Protein AF-0000000079006707 (afdb_homodimer)

pLDDT: mean 73.84, std 20.39, range [26.52, 97.06]

Structure (mmCIF, N/CA/C/O backbone):
data_AF-0000000079006707-model_v1
#
loop_
_entity.id
_entity.type
_entity.pdbx_description
1 polymer 'GNAT family N-acetyltransferase'
#
loop_
_atom_site.group_PDB
_atom_site.id
_atom_site.type_symbol
_atom_site.label_atom_id
_atom_site.label_alt_id
_atom_site.label_comp_id
_atom_site.label_asym_id
_atom_site.label_entity_id
_atom_site.label_seq_id
_atom_site.pdbx_PDB_ins_code
_atom_site.Cartn_x
_atom_site.Cartn_y
_atom_site.Cartn_z
_atom_site.occupancy
_atom_site.B_iso_or_equiv
_atom_site.auth_seq_id
_atom_site.auth_comp_id
_atom_site.auth_asym_id
_atom_site.auth_atom_id
_atom_site.pdbx_PDB_model_num
ATOM 1 N N . MET A 1 1 ? 5.816 -26.844 12.844 1 34.41 1 MET A N 1
ATOM 2 C CA . MET A 1 1 ? 6.633 -26.016 11.961 1 34.41 1 MET A CA 1
ATOM 3 C C . MET A 1 1 ? 6.543 -26.5 10.523 1 34.41 1 MET A C 1
ATOM 5 O O . MET A 1 1 ? 6.578 -27.703 10.266 1 34.41 1 MET A O 1
ATOM 9 N N . ALA A 1 2 ? 5.844 -25.734 9.711 1 47.19 2 ALA A N 1
ATOM 10 C CA . ALA A 1 2 ? 5.715 -26.266 8.352 1 47.19 2 ALA A CA 1
ATOM 11 C C . ALA A 1 2 ? 7.062 -26.734 7.812 1 47.19 2 ALA A C 1
ATOM 13 O O . ALA A 1 2 ? 8.102 -26.172 8.156 1 47.19 2 ALA A O 1
ATOM 14 N N . GLU A 1 3 ? 7.234 -27.875 7.512 1 50.94 3 GLU A N 1
ATOM 15 C CA . GLU A 1 3 ? 8.453 -28.438 6.949 1 50.94 3 GLU A CA 1
ATOM 16 C C . GLU A 1 3 ? 9.07 -27.5 5.91 1 50.94 3 GLU A C 1
ATOM 18 O O . GLU A 1 3 ? 8.352 -26.906 5.109 1 50.94 3 GLU A O 1
ATOM 23 N N . PRO A 1 4 ? 10.375 -27.062 6.125 1 58.47 4 PRO A N 1
ATOM 24 C CA . PRO A 1 4 ? 11.047 -26.25 5.113 1 58.47 4 PRO A CA 1
ATOM 25 C C . PRO A 1 4 ? 10.789 -26.734 3.689 1 58.47 4 PRO A C 1
ATOM 27 O O . PRO A 1 4 ? 10.758 -27.938 3.445 1 58.47 4 PRO A O 1
ATOM 30 N N . LEU A 1 5 ? 10.094 -26.016 2.904 1 65.75 5 LEU A N 1
ATOM 31 C CA . LEU A 1 5 ? 9.82 -26.375 1.516 1 65.75 5 LEU A CA 1
ATOM 32 C C . LEU A 1 5 ? 11.109 -26.734 0.785 1 65.75 5 LEU A C 1
ATOM 34 O O . LEU A 1 5 ? 12.102 -26 0.873 1 65.75 5 LEU A O 1
ATOM 38 N N . SER A 1 6 ? 11.359 -27.938 0.48 1 80.19 6 SER A N 1
ATOM 39 C CA . SER A 1 6 ? 12.453 -28.328 -0.402 1 80.19 6 SER A CA 1
ATOM 40 C C . SER A 1 6 ? 12.062 -28.188 -1.868 1 80.19 6 SER A C 1
ATOM 42 O O . SER A 1 6 ? 10.938 -28.531 -2.252 1 80.19 6 SER A O 1
ATOM 44 N N . PHE A 1 7 ? 12.852 -27.484 -2.588 1 83.38 7 PHE A N 1
ATOM 45 C CA . PHE A 1 7 ? 12.617 -27.281 -4.012 1 83.38 7 PHE A CA 1
ATOM 46 C C . PHE A 1 7 ? 13.648 -28.031 -4.844 1 83.38 7 PHE A C 1
ATOM 48 O O . PHE A 1 7 ? 14.781 -28.234 -4.406 1 83.38 7 PHE A O 1
ATOM 55 N N . PRO A 1 8 ? 13.148 -28.609 -6.027 1 89.94 8 PRO A N 1
ATOM 56 C CA . PRO A 1 8 ? 11.922 -28.312 -6.781 1 89.94 8 PRO A CA 1
ATOM 57 C C . PRO A 1 8 ? 10.742 -29.172 -6.344 1 89.94 8 PRO A C 1
ATOM 59 O O . PRO A 1 8 ? 10.938 -30.297 -5.848 1 89.94 8 PRO A O 1
ATOM 62 N N . LEU A 1 9 ? 9.539 -28.672 -6.535 1 91.62 9 LEU A N 1
ATOM 63 C CA . LEU A 1 9 ? 8.281 -29.391 -6.352 1 91.62 9 LEU A CA 1
ATOM 64 C C . LEU A 1 9 ? 7.738 -29.891 -7.688 1 91.62 9 LEU A C 1
ATOM 66 O O . LEU A 1 9 ? 7.68 -29.125 -8.656 1 91.62 9 LEU A O 1
ATOM 70 N N . GLU A 1 10 ? 7.41 -31.188 -7.73 1 94.12 10 GLU A N 1
ATOM 71 C CA . GLU A 1 10 ? 6.812 -31.766 -8.938 1 94.12 10 GLU A CA 1
ATOM 72 C C . GLU A 1 10 ? 5.289 -31.781 -8.836 1 94.12 10 GLU A C 1
ATOM 74 O O . GLU A 1 10 ? 4.738 -32.156 -7.797 1 94.12 10 GLU A O 1
ATOM 79 N N . MET A 1 11 ? 4.707 -31.312 -9.93 1 94 11 MET A N 1
ATOM 80 C CA . MET A 1 11 ? 3.246 -31.266 -9.945 1 94 11 MET A CA 1
ATOM 81 C C . MET A 1 11 ? 2.707 -31.578 -11.336 1 94 11 MET A C 1
ATOM 83 O O . MET A 1 11 ? 3.469 -31.656 -12.297 1 94 11 MET A O 1
ATOM 87 N N . THR A 1 12 ? 1.404 -31.875 -11.383 1 94.88 12 THR A N 1
ATOM 88 C CA . THR A 1 12 ? 0.698 -32.125 -12.641 1 94.88 12 THR A CA 1
ATOM 89 C C . THR A 1 12 ? -0.474 -31.172 -12.797 1 94.88 12 THR A C 1
ATOM 91 O O . THR A 1 12 ? -1.298 -31.031 -11.891 1 94.88 12 THR A O 1
ATOM 94 N N . LEU A 1 13 ? -0.554 -30.484 -13.906 1 93.38 13 LEU A N 1
ATOM 95 C CA . LEU A 1 13 ? -1.678 -29.609 -14.219 1 93.38 13 LEU A CA 1
ATOM 96 C C . LEU A 1 13 ? -2.939 -30.422 -14.492 1 93.38 13 LEU A C 1
ATOM 98 O O . LEU A 1 13 ? -2.867 -31.641 -14.719 1 93.38 13 LEU A O 1
ATOM 102 N N . PRO A 1 14 ? -4.098 -29.703 -14.438 1 88 14 PRO A N 1
ATOM 103 C CA . PRO A 1 14 ? -5.352 -30.422 -14.688 1 88 14 PRO A CA 1
ATOM 104 C C . PRO A 1 14 ? -5.383 -31.094 -16.062 1 88 14 PRO A C 1
ATOM 106 O O . PRO A 1 14 ? -6.027 -32.156 -16.219 1 88 14 PRO A O 1
ATOM 109 N N . ASP A 1 15 ? -4.672 -30.609 -17.016 1 91.62 15 ASP A N 1
ATOM 110 C CA . ASP A 1 15 ? -4.695 -31.156 -18.375 1 91.62 15 ASP A CA 1
ATOM 111 C C . ASP A 1 15 ? -3.645 -32.25 -18.531 1 91.62 15 ASP A C 1
ATOM 113 O O . ASP A 1 15 ? -3.422 -32.75 -19.641 1 91.62 15 ASP A O 1
ATOM 117 N N . GLY A 1 16 ? -2.928 -32.594 -17.484 1 94 16 GLY A N 1
ATOM 118 C CA . GLY A 1 16 ? -1.962 -33.688 -17.516 1 94 16 GLY A CA 1
ATOM 119 C C . GLY A 1 16 ? -0.534 -33.188 -17.703 1 94 16 GLY A C 1
ATOM 120 O O . GLY A 1 16 ? 0.407 -34 -17.594 1 94 16 GLY A O 1
ATOM 121 N N . THR A 1 17 ? -0.311 -31.953 -17.938 1 95 17 THR A N 1
ATOM 122 C CA . THR A 1 17 ? 1.026 -31.406 -18.141 1 95 17 THR A CA 1
ATOM 123 C C . THR A 1 17 ? 1.857 -31.516 -16.875 1 95 17 THR A C 1
ATOM 125 O O . THR A 1 17 ? 1.396 -31.141 -15.789 1 95 17 THR A O 1
ATOM 128 N N . GLN A 1 18 ? 3.039 -32.094 -17.047 1 97.06 18 GLN A N 1
ATOM 129 C CA . GLN A 1 18 ? 3.959 -32.188 -15.914 1 97.06 18 GLN A CA 1
ATOM 130 C C . GLN A 1 18 ? 4.762 -30.891 -15.75 1 97.06 18 GLN A C 1
ATOM 132 O O . GLN A 1 18 ? 5.328 -30.375 -16.719 1 97.06 18 GLN A O 1
ATOM 137 N N . VAL A 1 19 ? 4.75 -30.406 -14.445 1 96.06 19 VAL A N 1
ATOM 138 C CA . VAL A 1 19 ? 5.457 -29.156 -14.211 1 96.06 19 VAL A CA 1
ATOM 139 C C . VAL A 1 19 ? 6.32 -29.281 -12.953 1 96.06 19 VAL A C 1
ATOM 141 O O . VAL A 1 19 ? 6.094 -30.156 -12.117 1 96.06 19 VAL A O 1
ATOM 144 N N . THR A 1 20 ? 7.332 -28.484 -12.922 1 96.56 20 THR A N 1
ATOM 145 C CA . THR A 1 20 ? 8.18 -28.328 -11.742 1 96.56 20 THR A CA 1
ATOM 146 C C . THR A 1 20 ? 8.133 -26.906 -11.227 1 96.56 20 THR A C 1
ATOM 148 O O . THR A 1 20 ? 8.156 -25.953 -12.008 1 96.56 20 THR A O 1
ATOM 151 N N . VAL A 1 21 ? 7.961 -26.734 -9.891 1 95.88 21 VAL A N 1
ATOM 152 C CA . VAL A 1 21 ? 8.109 -25.438 -9.242 1 95.88 21 VAL A CA 1
ATOM 153 C C . VAL A 1 21 ? 9.508 -25.312 -8.641 1 95.88 21 VAL A C 1
ATOM 155 O O . VAL A 1 21 ? 9.898 -26.125 -7.793 1 95.88 21 VAL A O 1
ATOM 158 N N . ARG A 1 22 ? 10.242 -24.422 -9.078 1 96.19 22 ARG A N 1
ATOM 159 C CA . ARG A 1 22 ? 11.609 -24.219 -8.594 1 96.19 22 ARG A CA 1
ATOM 160 C C . ARG A 1 22 ? 11.883 -22.75 -8.289 1 96.19 22 ARG A C 1
ATOM 162 O O . ARG A 1 22 ? 11.094 -21.891 -8.656 1 96.19 22 ARG A O 1
ATOM 169 N N . LEU A 1 23 ? 13.055 -22.578 -7.641 1 93.75 23 LEU A N 1
ATOM 170 C CA . LEU A 1 23 ? 13.492 -21.203 -7.379 1 93.75 23 LEU A CA 1
ATOM 171 C C . LEU A 1 23 ? 13.898 -20.516 -8.672 1 93.75 23 LEU A C 1
ATOM 173 O O . LEU A 1 23 ? 14.422 -21.141 -9.586 1 93.75 23 LEU A O 1
ATOM 177 N N . MET A 1 24 ? 13.641 -19.266 -8.68 1 91.81 24 MET A N 1
ATOM 178 C CA . MET A 1 24 ? 14.031 -18.453 -9.836 1 91.81 24 MET A CA 1
ATOM 179 C C . MET A 1 24 ? 15.547 -18.266 -9.883 1 91.81 24 MET A C 1
ATOM 181 O O . MET A 1 24 ? 16.172 -18.031 -8.852 1 91.81 24 MET A O 1
ATOM 185 N N . SER A 1 25 ? 16.109 -18.438 -11.039 1 89.62 25 SER A N 1
ATOM 186 C CA . SER A 1 25 ? 17.531 -18.156 -11.219 1 89.62 25 SER A CA 1
ATOM 187 C C . SER A 1 25 ? 17.781 -16.641 -11.227 1 89.62 25 SER A C 1
ATOM 189 O O . SER A 1 25 ? 16.859 -15.852 -11.406 1 89.62 25 SER A O 1
ATOM 191 N N . ASP A 1 26 ? 19.078 -16.312 -11.055 1 83.81 26 ASP A N 1
ATOM 192 C CA . ASP A 1 26 ? 19.422 -14.898 -11.078 1 83.81 26 ASP A CA 1
ATOM 193 C C . ASP A 1 26 ? 19.094 -14.266 -12.43 1 83.81 26 ASP A C 1
ATOM 195 O O . ASP A 1 26 ? 18.625 -13.125 -12.492 1 83.81 26 ASP A O 1
ATOM 199 N N . THR A 1 27 ? 19.297 -15.008 -13.445 1 84.38 27 THR A N 1
ATOM 200 C CA . THR A 1 27 ? 19 -14.523 -14.789 1 84.38 27 THR A CA 1
ATOM 201 C C . THR A 1 27 ? 17.5 -14.297 -14.961 1 84.38 27 THR A C 1
ATOM 203 O O . THR A 1 27 ? 17.078 -13.305 -15.562 1 84.38 27 THR A O 1
ATOM 206 N N . GLU A 1 28 ? 16.719 -15.141 -14.438 1 84.12 28 GLU A N 1
ATOM 207 C CA . GL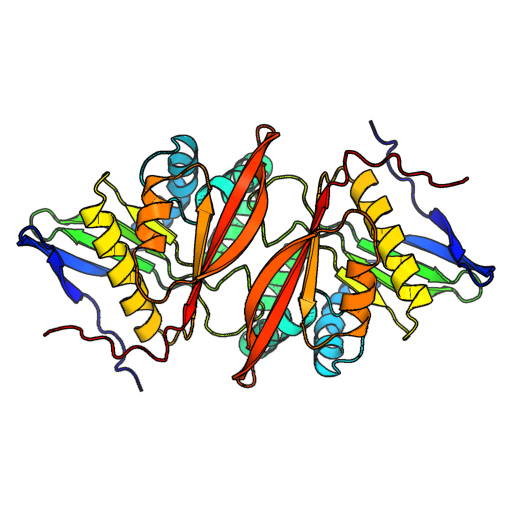U A 1 28 ? 15.258 -15.016 -14.531 1 84.12 28 GLU A CA 1
ATOM 208 C C . GLU A 1 28 ? 14.75 -13.844 -13.695 1 84.12 28 GLU A C 1
ATOM 210 O O . GLU A 1 28 ? 13.805 -13.164 -14.086 1 84.12 28 GLU A O 1
ATOM 215 N N . LYS A 1 29 ? 15.375 -13.656 -12.57 1 80.88 29 LYS A N 1
ATOM 216 C CA . LYS A 1 29 ? 15.016 -12.5 -11.75 1 80.88 29 LYS A CA 1
ATOM 217 C C . LYS A 1 29 ? 15.211 -11.195 -12.516 1 80.88 29 LYS A C 1
ATOM 219 O O . LYS A 1 29 ? 14.336 -10.328 -12.516 1 80.88 29 LYS A O 1
ATOM 224 N N . ILE A 1 30 ? 16.312 -11.117 -13.141 1 73.56 30 ILE A N 1
ATOM 225 C CA . ILE A 1 30 ? 16.641 -9.922 -13.914 1 73.56 30 ILE A CA 1
ATOM 226 C C . ILE A 1 30 ? 15.656 -9.758 -15.062 1 73.56 30 ILE A C 1
ATOM 228 O O . ILE A 1 30 ? 15.172 -8.648 -15.312 1 73.56 30 ILE A O 1
ATOM 232 N N . TRP A 1 31 ? 15.336 -10.836 -15.703 1 73.56 31 TRP A N 1
ATOM 233 C CA . TRP A 1 31 ? 14.391 -10.805 -16.812 1 73.56 31 TRP A CA 1
ATOM 234 C C . TRP A 1 31 ? 13.016 -10.328 -16.328 1 73.56 31 TRP A C 1
ATOM 236 O O . TRP A 1 31 ? 12.383 -9.492 -16.984 1 73.56 31 TRP A O 1
ATOM 246 N N . LEU A 1 32 ? 12.555 -10.914 -15.289 1 75.94 32 LEU A N 1
ATOM 247 C CA . LEU A 1 32 ? 11.242 -10.562 -14.758 1 75.94 32 LEU A CA 1
ATOM 248 C C . LEU A 1 32 ? 11.172 -9.078 -14.414 1 75.94 32 LEU A C 1
ATOM 250 O O . LEU A 1 32 ? 10.195 -8.398 -14.766 1 75.94 32 LEU A O 1
ATOM 254 N N . TYR A 1 33 ? 12.188 -8.617 -13.82 1 70 33 TYR A N 1
ATOM 255 C CA . TYR A 1 33 ? 12.227 -7.211 -13.445 1 70 33 TYR A CA 1
ATOM 256 C C . TYR A 1 33 ? 12.203 -6.316 -14.68 1 70 33 TYR A C 1
ATOM 258 O O . TYR A 1 33 ? 11.539 -5.273 -14.688 1 70 33 TYR A O 1
ATOM 266 N N . SER A 1 34 ? 12.875 -6.797 -15.711 1 66.62 34 SER A N 1
ATOM 267 C CA . SER A 1 34 ? 12.977 -6.016 -16.938 1 66.62 34 SER A CA 1
ATOM 268 C C . SER A 1 34 ? 11.672 -6.062 -17.734 1 66.62 34 SER A C 1
ATOM 270 O O . SER A 1 34 ? 11.352 -5.125 -18.453 1 66.62 34 SER A O 1
ATOM 272 N N . ASN A 1 35 ? 10.883 -7.141 -17.594 1 63 35 ASN A N 1
ATOM 273 C CA . ASN A 1 35 ? 9.719 -7.352 -18.453 1 63 35 ASN A CA 1
ATOM 274 C C . ASN A 1 35 ? 8.414 -7.082 -17.703 1 63 35 ASN A C 1
ATOM 276 O O . ASN A 1 35 ? 7.344 -7.074 -18.312 1 63 35 ASN A O 1
ATOM 280 N N . LEU A 1 36 ? 8.562 -6.941 -16.438 1 60.97 36 LEU A N 1
ATOM 281 C CA . LEU A 1 36 ? 7.352 -6.672 -15.68 1 60.97 36 LEU A CA 1
ATOM 282 C C . LEU A 1 36 ? 6.715 -5.355 -16.109 1 60.97 36 LEU A C 1
ATOM 284 O O . LEU A 1 36 ? 5.488 -5.242 -16.172 1 60.97 36 LEU A O 1
ATOM 288 N N . ASN A 1 37 ? 7.586 -4.535 -16.656 1 53.75 37 ASN A N 1
ATOM 289 C CA . ASN A 1 37 ? 7.082 -3.236 -17.094 1 53.75 37 ASN A CA 1
ATOM 290 C C . ASN A 1 37 ? 6.332 -3.344 -18.422 1 53.75 37 ASN A C 1
ATOM 292 O O . ASN A 1 37 ? 5.332 -2.652 -18.641 1 53.75 37 ASN A O 1
ATOM 296 N N . THR A 1 38 ? 6.855 -4.176 -19.391 1 48.94 38 THR A N 1
ATOM 297 C CA . THR A 1 38 ? 6.23 -4.336 -20.703 1 48.94 38 THR A CA 1
ATOM 298 C C . THR A 1 38 ? 4.863 -5.004 -20.578 1 48.94 38 THR A C 1
ATOM 300 O O . THR A 1 38 ? 3.947 -4.707 -21.344 1 48.94 38 THR A O 1
ATOM 303 N N . SER A 1 39 ? 4.727 -5.977 -19.812 1 45.47 39 SER A N 1
ATOM 304 C CA . SER A 1 39 ? 3.479 -6.723 -19.656 1 45.47 39 SER A CA 1
ATOM 305 C C . SER A 1 39 ? 2.361 -5.832 -19.141 1 45.47 39 SER A C 1
ATOM 307 O O . SER A 1 39 ? 1.185 -6.062 -19.422 1 45.47 39 SER A O 1
ATOM 309 N N . ILE A 1 40 ? 2.748 -4.82 -18.469 1 45.72 40 ILE A N 1
ATOM 310 C CA . ILE A 1 40 ? 1.812 -3.859 -17.906 1 45.72 40 ILE A CA 1
ATOM 311 C C . ILE A 1 40 ? 1.108 -3.094 -19.016 1 45.72 40 ILE A C 1
ATOM 313 O O . ILE A 1 40 ? -0.096 -2.842 -18.953 1 45.72 40 ILE A O 1
ATOM 317 N N . ASP A 1 41 ? 1.804 -2.809 -20.203 1 39.12 41 ASP A N 1
ATOM 318 C CA . ASP A 1 41 ? 1.282 -2.035 -21.328 1 39.12 41 ASP A CA 1
ATOM 319 C C . ASP A 1 41 ? 0.21 -2.82 -22.078 1 39.12 41 ASP A C 1
ATOM 321 O O . ASP A 1 41 ? -0.682 -2.229 -22.703 1 39.12 41 ASP A O 1
ATOM 325 N N . THR A 1 42 ? 0.387 -4.016 -22.25 1 37.88 42 THR A N 1
ATOM 326 C CA . THR A 1 42 ? -0.527 -4.719 -23.141 1 37.88 42 THR A CA 1
ATOM 327 C C . THR A 1 42 ? -1.773 -5.176 -22.391 1 37.88 42 THR A C 1
ATOM 329 O O . THR A 1 42 ? -2.727 -5.672 -23 1 37.88 42 THR A O 1
ATOM 332 N N . GLY A 1 43 ? -2.16 -4.648 -21.406 1 36.78 43 GLY A N 1
ATOM 333 C CA . GLY A 1 43 ? -3.398 -4.953 -20.719 1 36.78 43 GLY A CA 1
ATOM 334 C C . GLY A 1 43 ? -3.559 -6.43 -20.406 1 36.78 43 GLY A C 1
ATOM 335 O O . GLY A 1 43 ? -4.629 -6.867 -19.969 1 36.78 43 GLY A O 1
ATOM 336 N N . PHE A 1 44 ? -3.133 -7.344 -21.375 1 31.62 44 PHE A N 1
ATOM 337 C CA . PHE A 1 44 ? -3.604 -8.711 -21.516 1 31.62 44 PHE A CA 1
ATOM 338 C C . PHE A 1 44 ? -3.471 -9.477 -20.203 1 31.62 44 PHE A C 1
ATOM 340 O O . PHE A 1 44 ? -4.273 -10.359 -19.906 1 31.62 44 PHE A O 1
ATOM 347 N N . GLY A 1 45 ? -2.373 -9.648 -19.734 1 34.41 45 GLY A N 1
ATOM 348 C CA . GLY A 1 45 ? -2.164 -10.859 -18.953 1 34.41 45 GLY A CA 1
ATOM 349 C C . GLY A 1 45 ? -2.979 -10.891 -17.688 1 34.41 45 GLY A C 1
ATOM 350 O O . GLY A 1 45 ? -3.49 -9.859 -17.234 1 34.41 45 GLY A O 1
ATOM 351 N N . ALA A 1 46 ? -3.707 -11.969 -17.484 1 35.62 46 ALA A N 1
ATOM 352 C CA . ALA A 1 46 ? -4.582 -12.328 -16.359 1 35.62 46 ALA A CA 1
ATOM 353 C C . ALA A 1 46 ? -4.211 -11.562 -15.102 1 35.62 46 ALA A C 1
ATOM 355 O O . ALA A 1 46 ? -5.074 -10.953 -14.461 1 35.62 46 ALA A O 1
ATOM 356 N N . ILE A 1 47 ? -3.34 -12.289 -14.227 1 36.78 47 ILE A N 1
ATOM 357 C CA . ILE A 1 47 ? -2.975 -11.781 -12.906 1 36.78 47 ILE A CA 1
ATOM 358 C C . ILE A 1 47 ? -2.164 -10.5 -13.055 1 36.78 47 ILE A C 1
ATOM 360 O O . ILE A 1 47 ? -0.989 -10.531 -13.422 1 36.78 47 ILE A O 1
ATOM 364 N N . ASP A 1 48 ? -2.521 -9.672 -13.961 1 39.47 48 ASP A N 1
ATOM 365 C CA . ASP A 1 48 ? -1.892 -8.359 -14.07 1 39.47 48 ASP A CA 1
ATOM 366 C C . ASP A 1 48 ? -1.289 -7.922 -12.742 1 39.47 48 ASP A C 1
ATOM 368 O O . ASP A 1 48 ? -1.912 -7.172 -11.984 1 39.47 48 ASP A O 1
ATOM 372 N N . PHE A 1 49 ? -1.178 -8.625 -11.75 1 35.06 49 PHE A N 1
ATOM 373 C CA . PHE A 1 49 ? -1.343 -8.062 -10.414 1 35.06 49 PHE A CA 1
ATOM 374 C C . PHE A 1 49 ? -0.859 -6.617 -10.367 1 35.06 49 PHE A C 1
ATOM 376 O O . PHE A 1 49 ? -1.619 -5.715 -10.023 1 35.06 49 PHE A O 1
ATOM 383 N N . ARG A 1 50 ? -0.17 -6.273 -9.422 1 37.91 50 ARG A N 1
ATOM 384 C CA . ARG A 1 50 ? 0.434 -5.168 -8.688 1 37.91 50 ARG A CA 1
ATOM 385 C C . ARG A 1 50 ? 1.356 -4.352 -9.586 1 37.91 50 ARG A C 1
ATOM 387 O O . ARG A 1 50 ? 1.332 -3.117 -9.555 1 37.91 50 ARG A O 1
ATOM 394 N N . LEU A 1 51 ? 2.309 -5.145 -10.297 1 38.22 51 LEU A N 1
ATOM 395 C CA . LEU A 1 51 ? 3.607 -4.551 -10.594 1 38.22 51 LEU A CA 1
ATOM 396 C C . LEU A 1 51 ? 3.516 -3.615 -11.797 1 38.22 51 LEU A C 1
ATOM 398 O O . LEU A 1 51 ? 4.195 -2.586 -11.836 1 38.22 51 LEU A O 1
ATOM 402 N N . VAL A 1 52 ? 2.752 -3.984 -12.734 1 36.47 52 VAL A N 1
ATOM 403 C CA . VAL A 1 52 ? 2.986 -3.273 -13.992 1 36.47 52 VAL A CA 1
ATOM 404 C C . VAL A 1 52 ? 2.496 -1.832 -13.867 1 36.47 52 VAL A C 1
ATOM 406 O O . VAL A 1 52 ? 3.199 -0.896 -14.25 1 36.47 52 VAL A O 1
ATOM 409 N N . ASP A 1 53 ? 1.239 -1.823 -13.555 1 38.16 53 ASP A N 1
ATOM 410 C CA . ASP A 1 53 ? 0.753 -0.448 -13.602 1 38.16 53 ASP A CA 1
ATOM 411 C C . ASP A 1 53 ? 1.479 0.423 -12.578 1 38.16 53 ASP A C 1
ATOM 413 O O . ASP A 1 53 ? 1.8 1.581 -12.859 1 38.16 53 ASP A O 1
ATOM 417 N N . GLN A 1 54 ? 1.562 -0.148 -11.477 1 39.44 54 GLN A N 1
ATOM 418 C CA . GLN A 1 54 ? 2.258 0.603 -10.43 1 39.44 54 GLN A CA 1
ATOM 419 C C . GLN A 1 54 ? 3.66 0.995 -10.883 1 39.44 54 GLN A C 1
ATOM 421 O O . GLN A 1 54 ? 4.125 2.102 -10.594 1 39.44 54 GLN A O 1
ATOM 426 N N . PHE A 1 55 ? 4.277 0.059 -11.555 1 41.69 55 PHE A N 1
ATOM 427 C CA . PHE A 1 55 ? 5.695 0.24 -11.859 1 41.69 55 PHE A CA 1
ATOM 428 C C . PHE A 1 55 ? 5.879 1.133 -13.078 1 41.69 55 PHE A C 1
ATOM 430 O O . PHE A 1 55 ? 6.848 1.888 -13.164 1 41.69 55 PHE A O 1
ATOM 437 N N . ARG A 1 56 ? 4.996 0.979 -13.961 1 39.72 56 ARG A N 1
ATOM 438 C CA . ARG A 1 56 ? 5.266 1.829 -15.117 1 39.72 56 ARG A CA 1
ATOM 439 C C . ARG A 1 56 ? 5.355 3.295 -14.711 1 39.72 56 ARG A C 1
ATOM 441 O O . ARG A 1 56 ? 6.219 4.031 -15.195 1 39.72 56 ARG A O 1
ATOM 448 N N . THR A 1 57 ? 4.293 3.521 -14.086 1 36.94 57 THR A N 1
ATOM 449 C CA . THR A 1 57 ? 4.301 4.957 -13.828 1 36.94 57 THR A CA 1
ATOM 450 C C . THR A 1 57 ? 5.59 5.375 -13.133 1 36.94 57 THR A C 1
ATOM 452 O O . THR A 1 57 ? 6.156 6.43 -13.438 1 36.94 57 THR A O 1
ATOM 455 N N . SER A 1 58 ? 5.945 4.547 -12.258 1 38.06 58 SER A N 1
ATOM 456 C CA . SER A 1 58 ? 7.129 4.977 -11.516 1 38.06 58 SER A CA 1
ATOM 457 C C . SER A 1 58 ? 8.391 4.797 -12.352 1 38.06 58 SER A C 1
ATOM 459 O O . SER A 1 58 ? 9.328 5.598 -12.25 1 38.06 58 SER A O 1
ATOM 461 N N . LEU A 1 59 ? 8.484 3.662 -13.039 1 40.56 59 LEU A N 1
ATOM 462 C CA . LEU A 1 59 ? 9.68 3.439 -13.852 1 40.56 59 LEU A CA 1
ATOM 463 C C . LEU A 1 59 ? 9.805 4.508 -14.93 1 40.56 59 LEU A C 1
ATOM 465 O O . LEU A 1 59 ? 10.906 4.988 -15.203 1 40.56 59 LEU A O 1
ATOM 469 N N . GLU A 1 60 ? 8.82 4.535 -15.719 1 39.47 60 GLU A N 1
ATOM 470 C CA . GLU A 1 60 ? 8.945 5.496 -16.812 1 39.47 60 GLU A CA 1
ATOM 471 C C . GLU A 1 60 ? 9.344 6.875 -16.297 1 39.47 60 GLU A C 1
ATOM 473 O O . GLU A 1 60 ? 10.078 7.605 -16.969 1 39.47 60 GLU A O 1
ATOM 478 N N . LEU A 1 61 ? 8.711 7.18 -15.242 1 36.56 61 LEU A N 1
ATOM 479 C CA . LEU A 1 61 ? 8.938 8.578 -14.883 1 36.56 61 LEU A CA 1
ATOM 480 C C . LEU A 1 61 ? 10.32 8.766 -14.258 1 36.56 61 LEU A C 1
ATOM 482 O O . LEU A 1 61 ? 10.93 9.82 -14.406 1 36.56 61 LEU A O 1
ATOM 486 N N . THR A 1 62 ? 10.82 7.754 -13.383 1 39.75 62 THR A N 1
ATOM 487 C CA . THR A 1 62 ? 11.945 8.305 -12.641 1 39.75 62 THR A CA 1
ATOM 488 C C . THR A 1 62 ? 13.195 7.453 -12.836 1 39.75 62 THR A C 1
ATOM 490 O O . THR A 1 62 ? 14.281 7.824 -12.391 1 39.75 62 THR A O 1
ATOM 493 N N . GLY A 1 63 ? 13.188 6.379 -13.828 1 44.31 63 GLY A N 1
ATOM 494 C CA . GLY A 1 63 ? 14.383 5.551 -13.852 1 44.31 63 GLY A CA 1
ATOM 495 C C . GLY A 1 63 ? 14.797 5.066 -12.469 1 44.31 63 GLY A C 1
ATOM 496 O O . GLY A 1 63 ? 15.547 4.094 -12.352 1 44.31 63 GLY A O 1
ATOM 497 N N . LYS A 1 64 ? 14.625 5.754 -11.398 1 46.09 64 LYS A N 1
ATOM 498 C CA . LYS A 1 64 ? 15.016 5.582 -10 1 46.09 64 LYS A CA 1
ATOM 499 C C . LYS A 1 64 ? 14.18 4.496 -9.32 1 46.09 64 LYS A C 1
ATOM 501 O O . LYS A 1 64 ? 14.68 3.766 -8.469 1 46.09 64 LYS A O 1
ATOM 506 N N . ARG A 1 65 ? 13.031 4.047 -9.773 1 48.78 65 ARG A N 1
ATOM 507 C CA . ARG A 1 65 ? 12.109 3.178 -9.047 1 48.78 65 ARG A CA 1
ATOM 508 C C . ARG A 1 65 ? 12.406 1.709 -9.328 1 48.78 65 ARG A C 1
ATOM 510 O O . ARG A 1 65 ? 12.094 0.837 -8.516 1 48.78 65 ARG A O 1
ATOM 517 N N . GLU A 1 66 ? 13.047 1.282 -10.492 1 51.28 66 GLU A N 1
ATOM 518 C CA . GLU A 1 66 ? 13.508 -0.096 -10.656 1 51.28 66 GLU A CA 1
ATOM 519 C C . GLU A 1 66 ? 14.305 -0.559 -9.445 1 51.28 66 GLU A C 1
ATOM 521 O O . GLU A 1 66 ? 14.086 -1.663 -8.938 1 51.28 66 GLU A O 1
ATOM 526 N N . ALA A 1 67 ? 15.195 0.277 -9.188 1 53.28 67 ALA A N 1
ATOM 527 C CA . ALA A 1 67 ? 16.047 -0.089 -8.055 1 53.28 67 ALA A CA 1
ATOM 528 C C . ALA A 1 67 ? 15.219 -0.245 -6.781 1 53.28 67 ALA A C 1
ATOM 530 O O . ALA A 1 67 ? 15.461 -1.157 -5.988 1 53.28 67 ALA A O 1
ATOM 531 N N . GLU A 1 68 ? 14.18 0.552 -6.762 1 54.06 68 GLU A N 1
ATOM 532 C CA . GLU A 1 68 ? 13.32 0.506 -5.578 1 54.06 68 GLU A CA 1
ATOM 533 C C . GLU A 1 68 ? 12.484 -0.767 -5.555 1 54.06 68 GLU A C 1
ATOM 535 O O . GLU A 1 68 ? 12.32 -1.394 -4.504 1 54.06 68 GLU A O 1
ATOM 540 N N . PHE A 1 69 ? 12.062 -1.013 -6.715 1 55.34 69 PHE A N 1
ATOM 541 C CA . PHE A 1 69 ? 11.25 -2.225 -6.805 1 55.34 69 PHE A CA 1
ATOM 542 C C . PHE A 1 69 ? 12.094 -3.459 -6.504 1 55.34 69 PHE A C 1
ATOM 544 O O . PHE A 1 69 ? 11.672 -4.332 -5.742 1 55.34 69 PHE A O 1
ATOM 551 N N . LEU A 1 70 ? 13.258 -3.445 -7.137 1 58.47 70 LEU A N 1
ATOM 552 C CA . LEU A 1 70 ? 14.156 -4.57 -6.91 1 58.47 70 LEU A CA 1
ATOM 553 C C . LEU A 1 70 ? 14.5 -4.707 -5.434 1 58.47 70 LEU A C 1
ATOM 555 O O . LEU A 1 70 ? 14.578 -5.82 -4.906 1 58.47 70 LEU A O 1
ATOM 559 N N . HIS A 1 71 ? 14.586 -3.576 -4.906 1 58.28 71 HIS A N 1
ATOM 560 C CA . HIS A 1 71 ? 14.914 -3.604 -3.486 1 58.28 71 HIS A CA 1
ATOM 561 C C . HIS A 1 71 ? 13.75 -4.133 -2.66 1 58.28 71 HIS A C 1
ATOM 563 O O . HIS A 1 71 ? 13.945 -4.918 -1.729 1 58.28 71 HIS A O 1
ATOM 569 N N . TYR A 1 72 ? 12.609 -3.727 -3.164 1 55.78 72 TYR A N 1
ATOM 570 C CA . TYR A 1 72 ? 11.398 -4.105 -2.439 1 55.78 72 TYR A CA 1
ATOM 571 C C . TYR A 1 72 ? 11.117 -5.594 -2.582 1 55.78 72 TYR A C 1
ATOM 573 O O . TYR A 1 72 ? 10.719 -6.254 -1.62 1 55.78 72 TYR A O 1
ATOM 581 N N . MET A 1 73 ? 11.375 -6.062 -3.754 1 62.5 73 MET A N 1
ATOM 582 C CA . MET A 1 73 ? 10.992 -7.441 -4.047 1 62.5 73 MET A CA 1
ATOM 583 C C . MET A 1 73 ? 12.148 -8.398 -3.758 1 62.5 73 MET A C 1
ATOM 585 O O . MET A 1 73 ? 11.961 -9.617 -3.752 1 62.5 73 MET A O 1
ATOM 589 N N . ALA A 1 74 ? 13.258 -7.801 -3.494 1 62.03 74 ALA A N 1
ATOM 590 C CA . ALA A 1 74 ? 14.469 -8.609 -3.385 1 62.03 74 ALA A CA 1
ATOM 591 C C . ALA A 1 74 ? 14.312 -9.688 -2.318 1 62.03 74 ALA A C 1
ATOM 593 O O . ALA A 1 74 ? 14.633 -10.852 -2.557 1 62.03 74 ALA A O 1
ATOM 594 N N . PRO A 1 75 ? 13.648 -9.32 -1.274 1 69.06 75 PRO A N 1
ATOM 595 C CA . PRO A 1 75 ? 13.633 -10.367 -0.251 1 69.06 75 PRO A CA 1
ATOM 596 C C . PRO A 1 75 ? 12.508 -11.375 -0.455 1 69.06 75 PRO A C 1
ATOM 598 O O . PRO A 1 75 ? 12.492 -12.43 0.182 1 69.06 75 PRO A O 1
ATOM 601 N N . ALA A 1 76 ? 11.695 -11.148 -1.362 1 79.25 76 ALA A N 1
ATOM 602 C CA . ALA A 1 76 ? 10.523 -12 -1.539 1 79.25 76 ALA A CA 1
ATOM 603 C C . ALA A 1 76 ? 10.906 -13.336 -2.17 1 79.25 76 ALA A C 1
ATOM 605 O O . ALA A 1 76 ? 11.734 -13.391 -3.082 1 79.25 76 ALA A O 1
ATOM 606 N N . PRO A 1 77 ? 10.383 -14.453 -1.621 1 88.69 77 PRO A N 1
ATOM 607 C CA . PRO A 1 77 ? 10.547 -15.719 -2.346 1 88.69 77 PRO A CA 1
ATOM 608 C C . PRO A 1 77 ? 10.055 -15.633 -3.791 1 88.69 77 PRO A C 1
ATOM 610 O O . PRO A 1 77 ? 9.039 -14.992 -4.066 1 88.69 77 PRO A O 1
ATOM 613 N N . LYS A 1 78 ? 10.875 -16.25 -4.656 1 90.81 78 LYS A N 1
ATOM 614 C CA . LYS A 1 78 ? 10.586 -16.188 -6.086 1 90.81 78 LYS A CA 1
ATOM 615 C C . LYS A 1 78 ? 10.648 -17.578 -6.715 1 90.81 78 LYS A C 1
ATOM 617 O O . LYS A 1 78 ? 11.602 -18.328 -6.488 1 90.81 78 LYS A O 1
ATOM 622 N N . TYR A 1 79 ? 9.609 -17.844 -7.57 1 92.88 79 TYR A N 1
ATOM 623 C CA . TYR A 1 79 ? 9.508 -19.188 -8.148 1 92.88 79 TYR A CA 1
ATOM 624 C C . TYR A 1 79 ? 9.211 -19.109 -9.641 1 92.88 79 TYR A C 1
ATOM 626 O O . TYR A 1 79 ? 8.688 -18.094 -10.125 1 92.88 79 TYR A O 1
ATOM 634 N N . VAL A 1 80 ? 9.578 -20.172 -10.266 1 93.5 80 VAL A N 1
ATOM 635 C CA . VAL A 1 80 ? 9.195 -20.406 -11.648 1 93.5 80 VAL A CA 1
ATOM 636 C C . VAL A 1 80 ? 8.438 -21.734 -11.766 1 93.5 80 VAL A C 1
ATOM 638 O O . VAL A 1 80 ? 8.828 -22.719 -11.148 1 93.5 80 VAL A O 1
ATOM 641 N N . LEU A 1 81 ? 7.32 -21.656 -12.383 1 94.38 81 LEU A N 1
ATOM 642 C CA . LEU A 1 81 ? 6.66 -22.875 -12.844 1 94.38 81 LEU A CA 1
ATOM 643 C C . LEU A 1 81 ? 7.16 -23.281 -14.227 1 94.38 81 LEU A C 1
ATOM 645 O O . LEU A 1 81 ? 6.914 -22.578 -15.211 1 94.38 81 LEU A O 1
ATOM 649 N N . GLU A 1 82 ? 7.812 -24.406 -14.211 1 96.56 82 GLU A N 1
ATOM 650 C CA . GLU A 1 82 ? 8.484 -24.844 -15.43 1 96.56 82 GLU A CA 1
ATOM 651 C C . GLU A 1 82 ? 7.859 -26.125 -15.977 1 96.56 82 GLU A C 1
ATOM 653 O O . GLU A 1 82 ? 7.621 -27.078 -15.227 1 96.56 82 GLU A O 1
ATOM 658 N N . ARG A 1 83 ? 7.578 -26.078 -17.25 1 97.06 83 ARG A N 1
ATOM 659 C CA . ARG A 1 83 ? 7.109 -27.297 -17.891 1 97.06 83 ARG A CA 1
ATOM 660 C C . ARG A 1 83 ? 8.234 -28.328 -18.016 1 97.06 83 ARG A C 1
ATOM 662 O O . ARG A 1 83 ? 9.305 -28.016 -18.547 1 97.06 83 ARG A O 1
ATOM 669 N N . LYS A 1 84 ? 7.996 -29.531 -17.688 1 96.44 84 LYS A N 1
ATOM 670 C CA . LYS A 1 84 ? 9.047 -30.547 -17.641 1 96.44 84 LYS A CA 1
ATOM 671 C C . LYS A 1 84 ? 9.477 -30.969 -19.031 1 96.44 84 LYS A C 1
ATOM 673 O O . LYS A 1 84 ? 10.648 -31.25 -19.281 1 96.44 84 LYS A O 1
ATOM 678 N N . SER A 1 85 ? 8.57 -31.016 -19.984 1 96.5 85 SER A N 1
ATOM 679 C CA . SER A 1 85 ? 8.828 -31.578 -21.312 1 96.5 85 SER A CA 1
ATOM 680 C C . SER A 1 85 ? 9.859 -30.75 -22.078 1 96.5 85 SER A C 1
ATOM 682 O O . SER A 1 85 ? 10.609 -31.281 -22.891 1 96.5 85 SER A O 1
ATOM 684 N N . ASP A 1 86 ? 9.961 -29.422 -21.859 1 96.38 86 ASP A N 1
ATOM 685 C CA . ASP A 1 86 ? 10.852 -28.594 -22.656 1 96.38 86 ASP A CA 1
ATOM 686 C C . ASP A 1 86 ? 11.523 -27.516 -21.812 1 96.38 86 ASP A C 1
ATOM 688 O O . ASP A 1 86 ? 12.172 -26.625 -22.328 1 96.38 86 ASP A O 1
ATOM 692 N N . ALA A 1 87 ? 11.32 -27.594 -20.531 1 94.5 87 ALA A N 1
ATOM 693 C CA . ALA A 1 87 ? 11.938 -26.688 -19.578 1 94.5 87 ALA A CA 1
ATOM 694 C C . ALA A 1 87 ? 11.516 -25.25 -19.828 1 94.5 87 ALA A C 1
ATOM 696 O O . ALA A 1 87 ? 12.242 -24.312 -19.484 1 94.5 87 ALA A O 1
ATOM 697 N N . SER A 1 88 ? 10.32 -25.109 -20.422 1 93.81 88 SER A N 1
ATOM 698 C CA . SER A 1 88 ? 9.812 -23.75 -20.656 1 93.81 88 SER A CA 1
ATOM 699 C C . SER A 1 88 ? 9.195 -23.172 -19.391 1 93.81 88 SER A C 1
ATOM 701 O O . SER A 1 88 ? 8.477 -23.859 -18.672 1 93.81 88 SER A O 1
ATOM 703 N N . ALA A 1 89 ? 9.523 -21.891 -19.125 1 92.44 89 ALA A N 1
ATOM 704 C CA . ALA A 1 89 ? 8.883 -21.188 -18.016 1 92.44 89 ALA A CA 1
ATOM 705 C C . ALA A 1 89 ? 7.434 -20.844 -18.344 1 92.44 89 ALA A C 1
ATOM 707 O O . ALA A 1 89 ? 7.16 -20.125 -19.312 1 92.44 89 ALA A O 1
ATOM 708 N N . MET A 1 90 ? 6.527 -21.297 -17.516 1 91.12 90 MET A N 1
ATOM 709 C CA . MET A 1 90 ? 5.105 -21.094 -17.781 1 91.12 90 MET A CA 1
ATOM 710 C C . MET A 1 90 ? 4.566 -19.938 -16.938 1 91.12 90 MET A C 1
ATOM 712 O O . MET A 1 90 ? 3.609 -19.266 -17.344 1 91.12 90 MET A O 1
ATOM 716 N N . ALA A 1 91 ? 5.141 -19.734 -15.758 1 88.81 91 ALA A N 1
ATOM 717 C CA . ALA A 1 91 ? 4.727 -18.625 -14.898 1 88.81 91 ALA A CA 1
ATOM 718 C C . ALA A 1 91 ? 5.848 -18.219 -13.945 1 88.81 91 ALA A C 1
ATOM 720 O O . ALA A 1 91 ? 6.727 -19.031 -13.633 1 88.81 91 ALA A O 1
ATOM 721 N N . TYR A 1 92 ? 5.84 -17.016 -13.586 1 86.75 92 TYR A N 1
ATOM 722 C CA . TYR A 1 92 ? 6.688 -16.469 -12.531 1 86.75 92 TYR A CA 1
ATOM 723 C C . TYR A 1 92 ? 5.852 -16.031 -11.336 1 86.75 92 TYR A C 1
ATOM 725 O O . TYR A 1 92 ? 4.785 -15.43 -11.508 1 86.75 92 TYR A O 1
ATOM 733 N N . ILE A 1 93 ? 6.328 -16.391 -10.172 1 87.62 93 ILE A N 1
ATOM 734 C CA . ILE A 1 93 ? 5.602 -16.078 -8.945 1 87.62 93 ILE A CA 1
ATOM 735 C C . ILE A 1 93 ? 6.523 -15.359 -7.969 1 87.62 93 ILE A C 1
ATOM 737 O O . ILE A 1 93 ? 7.645 -15.812 -7.715 1 87.62 93 ILE A O 1
ATOM 741 N N . LEU A 1 94 ? 6.07 -14.258 -7.504 1 84.94 94 LEU A N 1
ATOM 742 C CA . LEU A 1 94 ? 6.727 -13.531 -6.426 1 84.94 94 LEU A CA 1
ATOM 743 C C . LEU A 1 94 ? 5.809 -13.414 -5.211 1 84.94 94 LEU A C 1
ATOM 745 O O . LEU A 1 94 ? 4.66 -12.984 -5.336 1 84.94 94 LEU A O 1
ATOM 749 N N . LEU A 1 95 ? 6.336 -13.891 -4.043 1 86.88 95 LEU A N 1
ATOM 750 C CA . LEU A 1 95 ? 5.59 -13.758 -2.799 1 86.88 95 LEU A CA 1
ATOM 751 C C . LEU A 1 95 ? 6.086 -12.555 -1.996 1 86.88 95 LEU A C 1
ATOM 753 O O . LEU A 1 95 ? 6.789 -12.719 -0.998 1 86.88 95 LEU A O 1
ATOM 757 N N . GLY A 1 96 ? 5.613 -11.438 -2.4 1 78.44 96 GLY A N 1
ATOM 758 C CA . GLY A 1 96 ? 6.016 -10.211 -1.734 1 78.44 96 GLY A CA 1
ATOM 759 C C . GLY A 1 96 ? 5.176 -9.891 -0.512 1 78.44 96 GLY A C 1
ATOM 760 O O . GLY A 1 96 ? 4.02 -10.305 -0.424 1 78.44 96 GLY A O 1
ATOM 761 N N . LYS A 1 97 ? 5.801 -9.164 0.444 1 76 97 LYS A N 1
ATOM 762 C CA . LYS A 1 97 ? 5.016 -8.609 1.543 1 76 97 LYS A CA 1
ATOM 763 C C . LYS A 1 97 ? 3.955 -7.641 1.026 1 76 97 LYS A C 1
ATOM 765 O O . LYS A 1 97 ? 4.203 -6.883 0.089 1 76 97 LYS A O 1
ATOM 770 N N . THR A 1 98 ? 2.822 -7.684 1.683 1 76.5 98 THR A N 1
ATOM 771 C CA . THR A 1 98 ? 1.726 -6.852 1.201 1 76.5 98 THR A CA 1
ATOM 772 C C . THR A 1 98 ? 2.059 -5.371 1.364 1 76.5 98 THR A C 1
ATOM 774 O O . THR A 1 98 ? 2.666 -4.973 2.359 1 76.5 98 THR A O 1
ATOM 777 N N . ARG A 1 99 ? 1.649 -4.562 0.412 1 68.12 99 ARG A N 1
ATOM 778 C CA . ARG A 1 99 ? 1.756 -3.107 0.494 1 68.12 99 ARG A CA 1
ATOM 779 C C . ARG A 1 99 ? 0.591 -2.518 1.281 1 68.12 99 ARG A C 1
ATOM 781 O O . ARG A 1 99 ? 0.651 -1.365 1.717 1 68.12 99 ARG A O 1
ATOM 788 N N . PHE A 1 100 ? -0.562 -3.201 1.329 1 65.69 100 PHE A N 1
ATOM 789 C CA . PHE A 1 100 ? -1.795 -2.701 1.926 1 65.69 100 PHE A CA 1
ATOM 790 C C . PHE A 1 100 ? -1.681 -2.652 3.445 1 65.69 100 PHE A C 1
ATOM 792 O O . PHE A 1 100 ? -2.338 -1.836 4.094 1 65.69 100 PHE A O 1
ATOM 799 N N . TYR A 1 101 ? -1.058 -3.666 3.969 1 57.97 101 TYR A N 1
ATOM 800 C CA . TYR A 1 101 ? -1.235 -3.686 5.418 1 57.97 101 TYR A CA 1
ATOM 801 C C . TYR A 1 101 ? 0.107 -3.59 6.133 1 57.97 101 TYR A C 1
ATOM 803 O O . TYR A 1 101 ? 1.138 -3.996 5.59 1 57.97 101 TYR A O 1
ATOM 811 N N . ARG A 1 102 ? -0.206 -2.947 7.246 1 52.47 102 ARG A N 1
ATOM 812 C CA . ARG A 1 102 ? 0.795 -2.662 8.266 1 52.47 102 ARG A CA 1
ATOM 813 C C . ARG A 1 102 ? 1.205 -3.934 9 1 52.47 102 ARG A C 1
ATOM 815 O O . ARG A 1 102 ? 2.137 -3.918 9.812 1 52.47 102 ARG A O 1
ATOM 822 N N . GLY A 1 103 ? 0.587 -4.973 8.609 1 55.38 103 GLY A N 1
ATOM 823 C CA . GLY A 1 103 ? 0.827 -6.094 9.508 1 55.38 103 GLY A CA 1
ATOM 824 C C . GLY A 1 103 ? 1.807 -7.105 8.945 1 55.38 103 GLY A C 1
ATOM 825 O O . GLY A 1 103 ? 2.291 -6.949 7.82 1 55.38 103 GLY A O 1
ATOM 826 N N . LEU A 1 104 ? 2.113 -7.906 9.922 1 62 104 LEU A N 1
ATOM 827 C CA . LEU A 1 104 ? 3.145 -8.922 9.75 1 62 104 LEU A CA 1
ATOM 828 C C . LEU A 1 104 ? 2.59 -10.141 9.023 1 62 104 LEU A C 1
ATOM 830 O O . LEU A 1 104 ? 1.42 -10.492 9.195 1 62 104 LEU A O 1
ATOM 834 N N . LYS A 1 105 ? 3.404 -10.656 8.047 1 75 105 LYS A N 1
ATOM 835 C CA . LYS A 1 105 ? 3.336 -11.984 7.445 1 75 105 LYS A CA 1
ATOM 836 C C . LYS A 1 105 ? 2.156 -12.094 6.48 1 75 105 LYS A C 1
ATOM 838 O O . LYS A 1 105 ? 1.407 -13.07 6.516 1 75 105 LYS A O 1
ATOM 843 N N . GLN A 1 106 ? 1.758 -11 5.934 1 83.81 106 GLN A N 1
ATOM 844 C CA . GLN A 1 106 ? 0.794 -11.039 4.836 1 83.81 106 GLN A CA 1
ATOM 845 C C . GLN A 1 106 ? 1.479 -10.789 3.494 1 83.81 106 GLN A C 1
ATOM 847 O O . GLN A 1 106 ? 2.469 -10.062 3.42 1 83.81 106 GLN A O 1
ATOM 852 N N . THR A 1 107 ? 0.939 -11.398 2.518 1 84.56 107 THR A N 1
ATOM 853 C CA . THR A 1 107 ? 1.567 -11.281 1.206 1 84.56 107 THR A CA 1
ATOM 854 C C . THR A 1 107 ? 0.595 -10.688 0.191 1 84.56 107 THR A C 1
ATOM 856 O O . THR A 1 107 ? -0.621 -10.82 0.336 1 84.56 107 THR A O 1
ATOM 859 N N . ASP A 1 108 ? 1.075 -9.953 -0.709 1 84.06 108 ASP A N 1
ATOM 860 C CA . ASP A 1 108 ? 0.44 -9.57 -1.967 1 84.06 108 ASP A CA 1
ATOM 861 C C . ASP A 1 108 ? 1.228 -10.094 -3.164 1 84.06 108 ASP A C 1
ATOM 863 O O . ASP A 1 108 ? 2.137 -9.43 -3.658 1 84.06 108 ASP A O 1
ATOM 867 N N . PRO A 1 109 ? 0.912 -11.297 -3.619 1 85 109 PRO A N 1
ATOM 868 C CA . PRO A 1 109 ? 1.764 -11.961 -4.609 1 85 109 PRO A CA 1
ATOM 869 C C . PRO A 1 109 ? 1.618 -11.367 -6.008 1 85 109 PRO A C 1
ATOM 871 O O . PRO A 1 109 ? 0.593 -10.758 -6.32 1 85 109 PRO A O 1
ATOM 874 N N . VAL A 1 110 ? 2.682 -11.594 -6.758 1 80.56 110 VAL A N 1
ATOM 875 C CA . VAL A 1 110 ? 2.695 -11.289 -8.188 1 80.56 110 VAL A CA 1
ATOM 876 C C . VAL A 1 110 ? 2.801 -12.586 -8.984 1 80.56 110 VAL A C 1
ATOM 878 O O . VAL A 1 110 ? 3.664 -13.422 -8.711 1 80.56 110 VAL A O 1
ATOM 881 N N . ILE A 1 111 ? 1.895 -12.758 -9.93 1 84.25 111 ILE A N 1
ATOM 882 C CA . ILE A 1 111 ? 1.905 -13.914 -10.82 1 84.25 111 ILE A CA 1
ATOM 883 C C . ILE A 1 111 ? 1.947 -13.438 -12.273 1 84.25 111 ILE A C 1
ATOM 885 O O . ILE A 1 111 ? 1.083 -12.68 -12.711 1 84.25 111 ILE A O 1
ATOM 889 N N . VAL A 1 112 ? 2.969 -13.859 -12.969 1 81.31 112 VAL A N 1
ATOM 890 C CA . VAL A 1 112 ? 3.096 -13.578 -14.398 1 81.31 112 VAL A CA 1
ATOM 891 C C . VAL A 1 112 ? 3.029 -14.883 -15.188 1 81.31 112 VAL A C 1
ATOM 893 O O . VAL A 1 112 ? 3.953 -15.695 -15.141 1 81.31 112 VAL A O 1
ATOM 896 N N . THR A 1 113 ? 1.917 -14.992 -15.875 1 83.75 113 THR A N 1
ATOM 897 C CA . THR A 1 113 ? 1.768 -16.188 -16.703 1 83.75 113 THR A CA 1
ATOM 898 C C . THR A 1 113 ? 2.201 -15.906 -18.141 1 83.75 113 THR A C 1
ATOM 900 O O . THR A 1 113 ? 1.995 -14.812 -18.656 1 83.75 113 THR A O 1
ATOM 903 N N . GLN A 1 114 ? 2.699 -16.875 -18.812 1 78.69 114 GLN A N 1
ATOM 904 C CA . GLN A 1 114 ? 3.287 -16.688 -20.125 1 78.69 114 GLN A CA 1
ATOM 905 C C . GLN A 1 114 ? 2.287 -17.031 -21.234 1 78.69 114 GLN A C 1
ATOM 907 O O . GLN A 1 114 ? 2.602 -16.938 -22.422 1 78.69 114 GLN A O 1
ATOM 912 N N . PHE A 1 115 ? 1.094 -17.484 -20.859 1 74.94 115 PHE A N 1
ATOM 913 C CA . PHE A 1 115 ? 0.034 -17.719 -21.844 1 74.94 115 PHE A CA 1
ATOM 914 C C . PHE A 1 115 ? -1.337 -17.5 -21.219 1 74.94 115 PHE A C 1
ATOM 916 O O . PHE A 1 115 ? -1.48 -17.547 -19.984 1 74.94 115 PHE A O 1
ATOM 923 N N . LYS A 1 116 ? -2.273 -17.203 -22.031 1 72.5 116 LYS A N 1
ATOM 924 C CA . LYS A 1 116 ? -3.623 -16.891 -21.578 1 72.5 116 LYS A CA 1
ATOM 925 C C . LYS A 1 116 ? -4.453 -18.156 -21.406 1 72.5 116 LYS A C 1
ATOM 927 O O . LYS A 1 116 ? -4.715 -18.875 -22.375 1 72.5 116 LYS A O 1
ATOM 932 N N . SER A 1 117 ? -4.773 -18.516 -20.188 1 79.81 117 SER A N 1
ATOM 933 C CA . SER A 1 117 ? -5.633 -19.641 -19.828 1 79.81 117 SER A CA 1
ATOM 934 C C . SER A 1 117 ? -6.219 -19.453 -18.438 1 79.81 117 SER A C 1
ATOM 936 O O . SER A 1 117 ? -5.48 -19.453 -17.438 1 79.81 117 SER A O 1
ATOM 938 N N . LEU A 1 118 ? -7.488 -19.375 -18.406 1 77.75 118 LEU A N 1
ATOM 939 C CA . LEU A 1 118 ? -8.156 -19.203 -17.125 1 77.75 118 LEU A CA 1
ATOM 940 C C . LEU A 1 118 ? -7.898 -20.391 -16.203 1 77.75 118 LEU A C 1
ATOM 942 O O . LEU A 1 118 ? -7.75 -20.219 -14.992 1 77.75 118 LEU A O 1
ATOM 946 N N . GLU A 1 119 ? -7.938 -21.531 -16.844 1 84.12 119 GLU A N 1
ATOM 947 C CA . GLU A 1 119 ? -7.66 -22.734 -16.078 1 84.12 119 GLU A CA 1
ATOM 948 C C . GLU A 1 119 ? -6.258 -22.688 -15.469 1 84.12 119 GLU A C 1
ATOM 950 O O . GLU A 1 119 ? -6.059 -23.062 -14.312 1 84.12 119 GLU A O 1
ATOM 955 N N . PHE A 1 120 ? -5.328 -22.297 -16.312 1 86.62 120 PHE A N 1
ATOM 956 C CA . PHE A 1 120 ? -3.955 -22.188 -15.836 1 86.62 120 PHE A CA 1
ATOM 957 C C . PHE A 1 120 ? -3.824 -21.094 -14.773 1 86.62 120 PHE A C 1
ATOM 959 O O . PHE A 1 120 ? -3.111 -21.266 -13.781 1 86.62 120 PHE A O 1
ATOM 966 N N . ASP A 1 121 ? -4.547 -20.031 -14.891 1 83.81 121 ASP A N 1
ATOM 967 C CA . ASP A 1 121 ? -4.555 -18.953 -13.898 1 83.81 121 ASP A CA 1
ATOM 968 C C . ASP A 1 121 ? -5.082 -19.469 -12.555 1 83.81 121 ASP A C 1
ATOM 970 O O . ASP A 1 121 ? -4.52 -19.141 -11.508 1 83.81 121 ASP A O 1
ATOM 974 N N . ALA A 1 122 ? -6.105 -20.203 -12.703 1 84.81 122 ALA A N 1
ATOM 975 C CA . ALA A 1 122 ? -6.684 -20.781 -11.484 1 84.81 122 ALA A CA 1
ATOM 976 C C . ALA A 1 122 ? -5.688 -21.688 -10.781 1 84.81 122 ALA A C 1
ATOM 978 O O . ALA A 1 122 ? -5.582 -21.672 -9.555 1 84.81 122 ALA A O 1
ATOM 979 N N . PHE A 1 123 ? -5.023 -22.469 -11.578 1 88.5 123 PHE A N 1
ATOM 980 C CA . PHE A 1 123 ? -4 -23.344 -11.016 1 88.5 123 PHE A CA 1
ATOM 981 C C . PHE A 1 123 ? -2.916 -22.531 -10.312 1 88.5 123 PHE A C 1
ATOM 983 O O . PHE A 1 123 ? -2.531 -22.844 -9.188 1 88.5 123 PHE A O 1
ATOM 990 N N . CYS A 1 124 ? -2.395 -21.516 -10.953 1 88.19 124 CYS A N 1
ATOM 991 C CA . CYS A 1 124 ? -1.351 -20.672 -10.383 1 88.19 124 CYS A CA 1
ATOM 992 C C . CYS A 1 124 ? -1.833 -20 -9.102 1 88.19 124 CYS A C 1
ATOM 994 O O . CYS A 1 124 ? -1.069 -19.859 -8.141 1 88.19 124 CYS A O 1
ATOM 996 N N . PHE A 1 125 ? -3.057 -19.594 -9.133 1 87 125 PHE A N 1
ATOM 997 C CA . PHE A 1 125 ? -3.645 -18.938 -7.977 1 87 125 PHE A CA 1
ATOM 998 C C . PHE A 1 125 ? -3.699 -19.875 -6.781 1 87 125 PHE A C 1
ATOM 1000 O O . PHE A 1 125 ? -3.404 -19.484 -5.656 1 87 125 PHE A O 1
ATOM 1007 N N . ASP A 1 126 ? -4.027 -21.125 -7.004 1 88.69 126 ASP A N 1
ATOM 1008 C CA . ASP A 1 126 ? -4 -22.125 -5.945 1 88.69 126 ASP A CA 1
ATOM 1009 C C . ASP A 1 126 ? -2.574 -22.391 -5.465 1 88.69 126 ASP A C 1
ATOM 1011 O O . ASP A 1 126 ? -2.33 -22.484 -4.262 1 88.69 126 ASP A O 1
ATOM 1015 N N . LEU A 1 127 ? -1.709 -22.516 -6.391 1 90.38 127 LEU A N 1
ATOM 1016 C CA . LEU A 1 127 ? -0.307 -22.781 -6.078 1 90.38 127 LEU A CA 1
ATOM 1017 C C . LEU A 1 127 ? 0.263 -21.672 -5.191 1 90.38 127 LEU A C 1
ATOM 1019 O O . LEU A 1 127 ? 0.939 -21.953 -4.203 1 90.38 127 LEU A O 1
ATOM 1023 N N . VAL A 1 128 ? -0.031 -20.438 -5.516 1 90.88 128 VAL A N 1
ATOM 1024 C CA . VAL A 1 128 ? 0.561 -19.312 -4.797 1 90.88 128 VAL A CA 1
ATOM 1025 C C . VAL A 1 128 ? 0.041 -19.281 -3.361 1 90.88 128 VAL A C 1
ATOM 1027 O O . VAL A 1 128 ? 0.77 -18.922 -2.438 1 90.88 128 VAL A O 1
ATOM 1030 N N . GLN A 1 129 ? -1.185 -19.641 -3.158 1 90.75 129 GLN A N 1
ATOM 1031 C CA . GLN A 1 129 ? -1.716 -19.734 -1.802 1 90.75 129 GLN A CA 1
ATOM 1032 C C . GLN A 1 129 ? -0.97 -20.781 -0.987 1 90.75 129 GLN A C 1
ATOM 1034 O O . GLN A 1 129 ? -0.604 -20.547 0.164 1 90.75 129 GLN A O 1
ATOM 1039 N N . SER A 1 130 ? -0.752 -21.922 -1.631 1 91.06 130 SER A N 1
ATOM 1040 C CA . SER A 1 130 ? -0.033 -23.016 -0.97 1 91.06 130 SER A CA 1
ATOM 1041 C C . SER A 1 130 ? 1.395 -22.594 -0.625 1 91.06 130 SER A C 1
ATOM 1043 O O . SER A 1 130 ? 1.872 -22.859 0.48 1 91.06 130 SER A O 1
ATOM 1045 N N . LEU A 1 131 ? 2.064 -21.969 -1.583 1 91.62 131 LEU A N 1
ATOM 1046 C CA . LEU A 1 131 ? 3.43 -21.5 -1.352 1 91.62 131 LEU A CA 1
ATOM 1047 C C . LEU A 1 131 ? 3.475 -20.484 -0.214 1 91.62 131 LEU A C 1
ATOM 1049 O O . LEU A 1 131 ? 4.363 -20.547 0.639 1 91.62 131 LEU A O 1
ATOM 1053 N N . ALA A 1 132 ? 2.533 -19.562 -0.211 1 91.44 132 ALA A N 1
ATOM 1054 C CA . ALA A 1 132 ? 2.473 -18.531 0.825 1 91.44 132 ALA A CA 1
ATOM 1055 C C . ALA A 1 132 ? 2.34 -19.156 2.211 1 91.44 132 ALA A C 1
ATOM 1057 O O . ALA A 1 132 ? 3.049 -18.766 3.143 1 91.44 132 ALA A O 1
ATOM 1058 N N . LYS A 1 133 ? 1.484 -20.141 2.35 1 90.62 133 LYS A N 1
ATOM 1059 C CA . LYS A 1 133 ? 1.304 -20.844 3.621 1 90.62 133 LYS A CA 1
ATOM 1060 C C . LYS A 1 133 ? 2.602 -21.5 4.078 1 90.62 133 LYS A C 1
ATOM 1062 O O . LYS A 1 133 ? 2.957 -21.422 5.258 1 90.62 133 LYS A O 1
ATOM 1067 N N . ARG A 1 134 ? 3.246 -22.031 3.174 1 87.88 134 ARG A N 1
ATOM 1068 C CA . ARG A 1 134 ? 4.484 -22.734 3.496 1 87.88 134 ARG A CA 1
ATOM 1069 C C . ARG A 1 134 ? 5.562 -21.766 3.959 1 87.88 134 ARG A C 1
ATOM 1071 O O . ARG A 1 134 ? 6.453 -22.125 4.723 1 87.88 134 ARG A O 1
ATOM 1078 N N . HIS A 1 135 ? 5.477 -20.578 3.506 1 88.62 135 HIS A N 1
ATOM 1079 C CA . HIS A 1 135 ? 6.438 -19.547 3.91 1 88.62 135 HIS A CA 1
ATOM 1080 C C . HIS A 1 135 ? 6.004 -18.859 5.199 1 88.62 135 HIS A C 1
ATOM 1082 O O . HIS A 1 135 ? 6.672 -17.938 5.672 1 88.62 135 HIS A O 1
ATOM 1088 N N . GLY A 1 136 ? 4.809 -19.25 5.734 1 85.31 136 GLY A N 1
ATOM 1089 C CA . GLY A 1 136 ? 4.371 -18.75 7.027 1 85.31 136 GLY A CA 1
ATOM 1090 C C . GLY A 1 136 ? 3.508 -17.5 6.922 1 85.31 136 GLY A C 1
ATOM 1091 O O . GLY A 1 136 ? 3.236 -16.844 7.926 1 85.31 136 GLY A O 1
ATOM 1092 N N . PHE A 1 137 ? 3.119 -17.172 5.766 1 87.88 137 PHE A N 1
ATOM 1093 C CA . PHE A 1 137 ? 2.172 -16.062 5.645 1 87.88 137 PHE A CA 1
ATOM 1094 C C . PHE A 1 137 ? 0.821 -16.453 6.238 1 87.88 137 PHE A C 1
ATOM 1096 O O . PHE A 1 137 ? 0.364 -17.578 6.082 1 87.88 137 PHE A O 1
ATOM 1103 N N . VAL A 1 138 ? 0.201 -15.523 6.91 1 86.69 138 VAL A N 1
ATOM 1104 C CA . VAL A 1 138 ? -1.05 -15.812 7.605 1 86.69 138 VAL A CA 1
ATOM 1105 C C . VAL A 1 138 ? -2.221 -15.203 6.836 1 86.69 138 VAL A C 1
ATOM 1107 O O . VAL A 1 138 ? -3.383 -15.469 7.148 1 86.69 138 VAL A O 1
ATOM 1110 N N . GLY A 1 139 ? -1.935 -14.398 5.836 1 89.38 139 GLY A N 1
ATOM 1111 C CA . GLY A 1 139 ? -2.951 -13.766 5.008 1 89.38 139 GLY A CA 1
ATOM 1112 C C . GLY A 1 139 ? -2.443 -13.383 3.633 1 89.38 139 GLY A C 1
ATOM 1113 O O . GLY A 1 139 ? -1.237 -13.234 3.428 1 89.38 139 GLY A O 1
ATOM 1114 N N . MET A 1 140 ? -3.344 -13.234 2.705 1 90.69 140 MET A N 1
ATOM 1115 C CA . MET A 1 140 ? -3.01 -12.867 1.333 1 90.69 140 MET A CA 1
ATOM 1116 C C . MET A 1 140 ? -3.955 -11.789 0.81 1 90.69 140 MET A C 1
ATOM 1118 O O . MET A 1 140 ? -5.176 -11.922 0.922 1 90.69 140 MET A O 1
ATOM 1122 N N . TYR A 1 141 ? -3.344 -10.75 0.329 1 88.25 141 TYR A N 1
ATOM 1123 C CA . TYR A 1 141 ? -4.055 -9.719 -0.418 1 88.25 141 TYR A CA 1
ATOM 1124 C C . TYR A 1 141 ? -3.873 -9.906 -1.919 1 88.25 141 TYR A C 1
ATOM 1126 O O . TYR A 1 141 ? -2.785 -10.258 -2.377 1 88.25 141 TYR A O 1
ATOM 1134 N N . VAL A 1 142 ? -4.949 -9.703 -2.646 1 87.19 142 VAL A N 1
ATOM 1135 C CA . VAL A 1 142 ? -4.891 -9.664 -4.105 1 87.19 142 VAL A CA 1
ATOM 1136 C C . VAL A 1 142 ? -5.676 -8.461 -4.625 1 87.19 142 VAL A C 1
ATOM 1138 O O . VAL A 1 142 ? -6.781 -8.18 -4.148 1 87.19 142 VAL A O 1
ATOM 1141 N N . ASP A 1 143 ? -5.059 -7.746 -5.48 1 84.75 143 ASP A N 1
ATOM 1142 C CA . ASP A 1 143 ? -5.766 -6.617 -6.078 1 84.75 143 ASP A CA 1
ATOM 1143 C C . ASP A 1 143 ? -5.914 -6.801 -7.59 1 84.75 143 ASP A C 1
ATOM 1145 O O . ASP A 1 143 ? -5.051 -7.398 -8.234 1 84.75 143 ASP A O 1
ATOM 1149 N N . VAL A 1 144 ? -7.004 -6.289 -8.148 1 80.88 144 VAL A N 1
ATOM 1150 C CA . VAL A 1 144 ? -7.332 -6.414 -9.57 1 80.88 144 VAL A CA 1
ATOM 1151 C C . VAL A 1 144 ? -8.078 -5.168 -10.039 1 80.88 144 VAL A C 1
ATOM 1153 O O . VAL A 1 144 ? -8.938 -4.645 -9.328 1 80.88 144 VAL A O 1
ATOM 1156 N N . PHE A 1 145 ? -7.676 -4.738 -11.211 1 79.19 145 PHE A N 1
ATOM 1157 C CA . PHE A 1 145 ? -8.469 -3.664 -11.797 1 79.19 145 PHE A CA 1
ATOM 1158 C C . PHE A 1 145 ? -9.883 -4.137 -12.102 1 79.19 145 PHE A C 1
ATOM 1160 O O . PHE A 1 145 ? -10.078 -5.25 -12.594 1 79.19 145 PHE A O 1
ATOM 1167 N N . THR A 1 146 ? -10.797 -3.232 -11.867 1 83.06 146 THR A N 1
ATOM 1168 C CA . THR A 1 146 ? -12.188 -3.588 -12.117 1 83.06 146 THR A CA 1
ATOM 1169 C C . THR A 1 146 ? -12.406 -3.881 -13.602 1 83.06 146 THR A C 1
ATOM 1171 O O . THR A 1 146 ? -13.359 -4.566 -13.969 1 83.06 146 THR A O 1
ATOM 1174 N N . SER A 1 147 ? -11.547 -3.383 -14.461 1 76.94 147 SER A N 1
ATOM 1175 C CA . SER A 1 147 ? -11.656 -3.609 -15.898 1 76.94 147 SER A CA 1
ATOM 1176 C C . SER A 1 147 ? -11.242 -5.031 -16.266 1 76.94 147 SER A C 1
ATOM 1178 O O . SER A 1 147 ? -11.539 -5.504 -17.375 1 76.94 147 SER A O 1
ATOM 1180 N N . ASN A 1 148 ? -10.5 -5.719 -15.375 1 77.88 148 ASN A N 1
ATOM 1181 C CA . ASN A 1 148 ? -10.117 -7.105 -15.609 1 77.88 148 ASN A CA 1
ATOM 1182 C C . ASN A 1 148 ? -11.195 -8.078 -15.133 1 77.88 148 ASN A C 1
ATOM 1184 O O . ASN A 1 148 ? -11.008 -8.766 -14.125 1 77.88 148 ASN A O 1
ATOM 1188 N N . ALA A 1 149 ? -12.195 -8.219 -15.914 1 81.94 149 ALA A N 1
ATOM 1189 C CA . ALA A 1 149 ? -13.398 -8.953 -15.516 1 81.94 149 ALA A CA 1
ATOM 1190 C C . ALA A 1 149 ? -13.094 -10.438 -15.32 1 81.94 149 ALA A C 1
ATOM 1192 O O . ALA A 1 149 ? -13.633 -11.07 -14.414 1 81.94 149 ALA A O 1
ATOM 1193 N N . LYS A 1 150 ? -12.281 -10.984 -16.094 1 79.56 150 LYS A N 1
ATOM 1194 C CA . LYS A 1 150 ? -11.984 -12.414 -16.031 1 79.56 150 LYS A CA 1
ATOM 1195 C C . LYS A 1 150 ? -11.266 -12.773 -14.727 1 79.56 150 LYS A C 1
ATOM 1197 O O . LYS A 1 150 ? -11.633 -13.742 -14.055 1 79.56 150 LYS A O 1
ATOM 1202 N N . LEU A 1 151 ? -10.273 -11.969 -14.406 1 80.06 151 LEU A N 1
ATOM 1203 C CA . LEU A 1 151 ? -9.539 -12.227 -13.172 1 80.06 151 LEU A CA 1
ATOM 1204 C C . LEU A 1 151 ? -10.43 -11.969 -11.953 1 80.06 151 LEU A C 1
ATOM 1206 O O . LEU A 1 151 ? -10.336 -12.68 -10.953 1 80.06 151 LEU A O 1
ATOM 1210 N N . LEU A 1 152 ? -11.188 -10.945 -12.094 1 85.56 152 LEU A N 1
ATOM 1211 C CA . LEU A 1 152 ? -12.141 -10.648 -11.023 1 85.56 152 LEU A CA 1
ATOM 1212 C C . LEU A 1 152 ? -13.039 -11.844 -10.75 1 85.56 152 LEU A C 1
ATOM 1214 O O . LEU A 1 152 ? -13.227 -12.242 -9.602 1 85.56 152 LEU A O 1
ATOM 1218 N N . GLU A 1 153 ? -13.539 -12.422 -11.766 1 87.25 153 GLU A N 1
ATOM 1219 C CA . GLU A 1 153 ? -14.406 -13.594 -11.641 1 87.25 153 GLU A CA 1
ATOM 1220 C C . GLU A 1 153 ? -13.664 -14.758 -11 1 87.25 153 GLU A C 1
ATOM 1222 O O . GLU A 1 153 ? -14.211 -15.461 -10.148 1 87.25 153 GLU A O 1
ATOM 1227 N N . LEU A 1 154 ? -12.469 -14.945 -11.398 1 84.31 154 LEU A N 1
ATOM 1228 C CA . LEU A 1 154 ? -11.656 -16.016 -10.836 1 84.31 154 LEU A CA 1
ATOM 1229 C C . LEU A 1 154 ? -11.477 -15.828 -9.336 1 84.31 154 LEU A C 1
ATOM 1231 O O . LEU A 1 154 ? -11.688 -16.766 -8.555 1 84.31 154 LEU A O 1
ATOM 1235 N N . ILE A 1 155 ? -11.07 -14.641 -8.938 1 88.06 155 ILE A N 1
ATOM 1236 C CA . ILE A 1 155 ? -10.82 -14.367 -7.527 1 88.06 155 ILE A CA 1
ATOM 1237 C C . ILE A 1 155 ? -12.109 -14.555 -6.727 1 88.06 155 ILE A C 1
ATOM 1239 O O . ILE A 1 155 ? -12.102 -15.172 -5.66 1 88.06 155 ILE A O 1
ATOM 1243 N N . GLU A 1 156 ? -13.203 -14.055 -7.227 1 90.62 156 GLU A N 1
ATOM 1244 C CA . GLU A 1 156 ? -14.492 -14.125 -6.551 1 90.62 156 GLU A CA 1
ATOM 1245 C C . GLU A 1 156 ? -14.977 -15.57 -6.434 1 90.62 156 GLU A C 1
ATOM 1247 O O . GLU A 1 156 ? -15.727 -15.906 -5.516 1 90.62 156 GLU A O 1
ATOM 1252 N N . SER A 1 157 ? -14.523 -16.391 -7.359 1 88.69 157 SER A N 1
ATOM 1253 C CA . SER A 1 157 ? -14.922 -17.781 -7.34 1 88.69 157 SER A CA 1
ATOM 1254 C C . SER A 1 157 ? -14.078 -18.594 -6.359 1 88.69 157 SER A C 1
ATOM 1256 O O . SER A 1 157 ? -14.43 -19.719 -6.004 1 88.69 157 SER A O 1
ATOM 1258 N N . CYS A 1 158 ? -12.945 -18.109 -5.973 1 86.44 158 CYS A N 1
ATOM 1259 C CA . CYS A 1 158 ? -12.055 -18.797 -5.043 1 86.44 158 CYS A CA 1
ATOM 1260 C C . CYS A 1 158 ? -12.57 -18.672 -3.611 1 86.44 158 CYS A C 1
ATOM 1262 O O . CYS A 1 158 ? -12.867 -17.578 -3.143 1 86.44 158 CYS A O 1
ATOM 1264 N N . GLU A 1 159 ? -12.648 -19.734 -2.98 1 88.5 159 GLU A N 1
ATOM 1265 C CA . GLU A 1 159 ? -13.141 -19.75 -1.605 1 88.5 159 GLU A CA 1
ATOM 1266 C C . GLU A 1 159 ? -12.195 -19 -0.674 1 88.5 159 GLU A C 1
ATOM 1268 O O . GLU A 1 159 ? -10.977 -19.109 -0.803 1 88.5 159 GLU A O 1
ATOM 1273 N N . GLY A 1 160 ? -12.805 -18.281 0.252 1 92.69 160 GLY A N 1
ATOM 1274 C CA . GLY A 1 160 ? -12.031 -17.688 1.329 1 92.69 160 GLY A CA 1
ATOM 1275 C C . GLY A 1 160 ? -11.672 -16.234 1.076 1 92.69 160 GLY A C 1
ATOM 1276 O O . GLY A 1 160 ? -11.352 -15.492 2.012 1 92.69 160 GLY A O 1
ATOM 1277 N N . PHE A 1 161 ? -11.672 -15.852 -0.192 1 93.69 161 PHE A N 1
ATOM 1278 C CA . PHE A 1 161 ? -11.367 -14.461 -0.486 1 93.69 161 PHE A CA 1
ATOM 1279 C C . PHE A 1 161 ? -12.594 -13.578 -0.279 1 93.69 161 PHE A C 1
ATOM 1281 O O . PHE A 1 161 ? -13.688 -13.922 -0.717 1 93.69 161 PHE A O 1
ATOM 1288 N N . GLN A 1 162 ? -12.422 -12.477 0.425 1 95.31 162 GLN A N 1
ATOM 1289 C CA . GLN A 1 162 ? -13.445 -11.453 0.632 1 95.31 162 GLN A CA 1
ATOM 1290 C C . GLN A 1 162 ? -12.977 -10.094 0.121 1 95.31 162 GLN A C 1
ATOM 1292 O O . GLN A 1 162 ? -11.828 -9.711 0.329 1 95.31 162 GLN A O 1
ATOM 1297 N N . GLN A 1 163 ? -13.867 -9.43 -0.596 1 95.5 163 GLN A N 1
ATOM 1298 C CA . GLN A 1 163 ? -13.516 -8.07 -1.011 1 95.5 163 GLN A CA 1
ATOM 1299 C C . GLN A 1 163 ? -13.367 -7.148 0.195 1 95.5 163 GLN A C 1
ATOM 1301 O O . GLN A 1 163 ? -14.258 -7.07 1.038 1 95.5 163 GLN A O 1
ATOM 1306 N N . VAL A 1 164 ? -12.297 -6.438 0.242 1 94.31 164 VAL A N 1
ATOM 1307 C CA . VAL A 1 164 ? -12.047 -5.609 1.416 1 94.31 164 VAL A CA 1
ATOM 1308 C C . VAL A 1 164 ? -11.852 -4.156 0.991 1 94.31 164 VAL A C 1
ATOM 1310 O O . VAL A 1 164 ? -11.766 -3.26 1.836 1 94.31 164 VAL A O 1
ATOM 1313 N N . ALA A 1 165 ? -11.719 -3.914 -0.281 1 93.25 165 ALA A N 1
ATOM 1314 C CA . ALA A 1 165 ? -11.492 -2.539 -0.722 1 93.25 165 ALA A CA 1
ATOM 1315 C C . ALA A 1 165 ? -11.984 -2.334 -2.15 1 93.25 165 ALA A C 1
ATOM 1317 O O . ALA A 1 165 ? -12.078 -3.287 -2.926 1 93.25 165 ALA A O 1
ATOM 1318 N N . GLU A 1 166 ? -12.398 -1.248 -2.531 1 93.25 166 GLU A N 1
ATOM 1319 C CA . GLU A 1 166 ? -12.547 -0.686 -3.871 1 93.25 166 GLU A CA 1
ATOM 1320 C C . GLU A 1 166 ? -11.914 0.699 -3.961 1 93.25 166 GLU A C 1
ATOM 1322 O O . GLU A 1 166 ? -12.461 1.674 -3.441 1 93.25 166 GLU A O 1
ATOM 1327 N N . MET A 1 167 ? -10.773 0.773 -4.566 1 88.19 167 MET A N 1
ATOM 1328 C CA . MET A 1 167 ? -9.891 1.932 -4.453 1 88.19 167 MET A CA 1
ATOM 1329 C C . MET A 1 167 ? -9.773 2.662 -5.785 1 88.19 167 MET A C 1
ATOM 1331 O O . MET A 1 167 ? -9.383 2.068 -6.789 1 88.19 167 MET A O 1
ATOM 1335 N N . PRO A 1 168 ? -10.117 3.898 -5.719 1 86.12 168 PRO A N 1
ATOM 1336 C CA . PRO A 1 168 ? -9.922 4.684 -6.941 1 86.12 168 PRO A CA 1
ATOM 1337 C C . PRO A 1 168 ? -8.453 5.02 -7.195 1 86.12 168 PRO A C 1
ATOM 1339 O O . PRO A 1 168 ? -7.66 5.078 -6.25 1 86.12 168 PRO A O 1
ATOM 1342 N N . GLY A 1 169 ? -8.117 5.203 -8.516 1 75.62 169 GLY A N 1
ATOM 1343 C CA . GLY A 1 169 ? -6.789 5.625 -8.93 1 75.62 169 GLY A CA 1
ATOM 1344 C C . GLY A 1 169 ? -6.762 6.215 -10.328 1 75.62 169 GLY A C 1
ATOM 1345 O O . GLY A 1 169 ? -7.809 6.461 -10.922 1 75.62 169 GLY A O 1
ATOM 1346 N N . ARG A 1 170 ? -5.617 6.605 -10.672 1 71 170 ARG A N 1
ATOM 1347 C CA . ARG A 1 170 ? -5.398 7.145 -12.008 1 71 170 ARG A CA 1
ATOM 1348 C C . ARG A 1 170 ? -4.168 6.52 -12.656 1 71 170 ARG A C 1
ATOM 1350 O O . ARG A 1 170 ? -3.152 6.305 -11.992 1 71 170 ARG A O 1
ATOM 1357 N N . THR A 1 171 ? -4.449 6.223 -13.922 1 64.06 171 THR A N 1
ATOM 1358 C CA . THR A 1 171 ? -3.307 5.73 -14.68 1 64.06 171 THR A CA 1
ATOM 1359 C C . THR A 1 171 ? -2.398 6.879 -15.102 1 64.06 171 THR A C 1
ATOM 1361 O O . THR A 1 171 ? -2.748 8.047 -14.922 1 64.06 171 THR A O 1
ATOM 1364 N N . TYR A 1 172 ? -1.291 6.539 -15.539 1 60.97 172 TYR A N 1
ATOM 1365 C CA . TYR A 1 172 ? -0.306 7.527 -15.969 1 60.97 172 TYR A CA 1
ATOM 1366 C C . TYR A 1 172 ? -0.875 8.43 -17.062 1 60.97 172 TYR A C 1
ATOM 1368 O O . TYR A 1 172 ? -0.559 9.617 -17.109 1 60.97 172 TYR A O 1
ATOM 1376 N N . ASP A 1 173 ? -1.679 7.773 -17.844 1 63.31 173 ASP A N 1
ATOM 1377 C CA . ASP A 1 173 ? -2.254 8.547 -18.938 1 63.31 173 ASP A CA 1
ATOM 1378 C C . ASP A 1 173 ? -3.467 9.352 -18.453 1 63.31 173 ASP A C 1
ATOM 1380 O O . ASP A 1 173 ? -4.16 9.969 -19.266 1 63.31 173 ASP A O 1
ATOM 1384 N N . GLY A 1 174 ? -3.693 9.25 -17.203 1 63.88 174 GLY A N 1
ATOM 1385 C CA . GLY A 1 174 ? -4.695 10.117 -16.609 1 63.88 174 GLY A CA 1
ATOM 1386 C C . GLY A 1 174 ? -6.062 9.469 -16.5 1 63.88 174 GLY A C 1
ATOM 1387 O O . GLY A 1 174 ? -7.02 10.094 -16.047 1 63.88 174 GLY A O 1
ATOM 1388 N N . ARG A 1 175 ? -6.188 8.203 -16.891 1 71.38 175 ARG A N 1
ATOM 1389 C CA . ARG A 1 175 ? -7.477 7.52 -16.828 1 71.38 175 ARG A CA 1
ATOM 1390 C C . ARG A 1 175 ? -7.805 7.113 -15.398 1 71.38 175 ARG A C 1
ATOM 1392 O O . ARG A 1 175 ? -6.93 6.656 -14.656 1 71.38 175 ARG A O 1
ATOM 1399 N N . GLU A 1 176 ? -9.016 7.457 -15.078 1 75.88 176 GLU A N 1
ATOM 1400 C CA . GLU A 1 176 ? -9.508 6.992 -13.781 1 75.88 176 GLU A CA 1
ATOM 1401 C C . GLU A 1 176 ? -9.75 5.488 -13.789 1 75.88 176 GLU A C 1
ATOM 1403 O O . GLU A 1 176 ? -10.375 4.961 -14.711 1 75.88 176 GLU A O 1
ATOM 1408 N N . VAL A 1 177 ? -9.156 4.84 -12.891 1 76.25 177 VAL A N 1
ATOM 1409 C CA . VAL A 1 177 ? -9.32 3.395 -12.766 1 76.25 177 VAL A CA 1
ATOM 1410 C C . VAL A 1 177 ? -9.719 3.041 -11.336 1 76.25 177 VAL A C 1
ATOM 1412 O O . VAL A 1 177 ? -9.594 3.865 -10.43 1 76.25 177 VAL A O 1
ATOM 1415 N N . THR A 1 178 ? -10.336 1.92 -11.227 1 83.62 178 THR A N 1
ATOM 1416 C CA . THR A 1 178 ? -10.695 1.398 -9.906 1 83.62 178 THR A CA 1
ATOM 1417 C C . THR A 1 178 ? -10.172 -0.025 -9.734 1 83.62 178 THR A C 1
ATOM 1419 O O . THR A 1 178 ? -10.234 -0.835 -10.656 1 83.62 178 THR A O 1
ATOM 1422 N N . SER A 1 179 ? -9.594 -0.248 -8.539 1 85.12 179 SER A N 1
ATOM 1423 C CA . SER A 1 179 ? -9.164 -1.597 -8.18 1 85.12 179 SER A CA 1
ATOM 1424 C C . SER A 1 179 ? -9.992 -2.16 -7.039 1 85.12 179 SER A C 1
ATOM 1426 O O . SER A 1 179 ? -10.328 -1.442 -6.09 1 85.12 179 SER A O 1
ATOM 1428 N N . LYS A 1 180 ? -10.297 -3.361 -7.238 1 89.5 180 LYS A N 1
ATOM 1429 C CA . LYS A 1 180 ? -10.82 -4.117 -6.105 1 89.5 180 LYS A CA 1
ATOM 1430 C C . LYS A 1 180 ? -9.719 -4.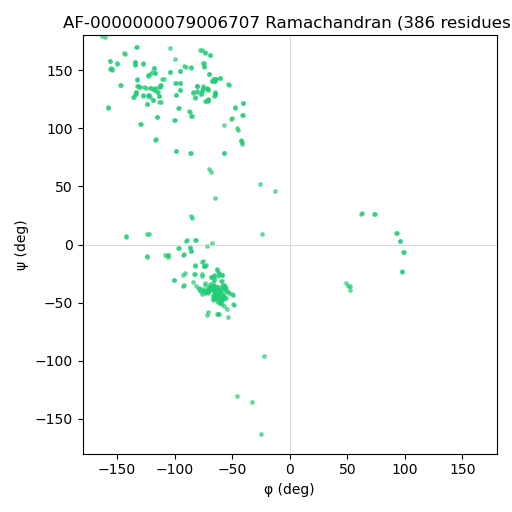906 -5.414 1 89.5 180 LYS A C 1
ATOM 1432 O O . LYS A 1 180 ? -8.828 -5.457 -6.07 1 89.5 180 LYS A O 1
ATOM 1437 N N . VAL A 1 181 ? -9.75 -4.93 -4.105 1 89.38 181 VAL A N 1
ATOM 1438 C CA . VAL A 1 181 ? -8.789 -5.684 -3.316 1 89.38 181 VAL A CA 1
ATOM 1439 C C . VAL A 1 181 ? -9.5 -6.777 -2.527 1 89.38 181 VAL A C 1
ATOM 1441 O O . VAL A 1 181 ? -10.555 -6.535 -1.936 1 89.38 181 VAL A O 1
ATOM 1444 N N . PHE A 1 182 ? -8.93 -7.926 -2.57 1 92.12 182 PHE A N 1
ATOM 1445 C CA . PHE A 1 182 ? -9.453 -9.078 -1.844 1 92.12 182 PHE A CA 1
ATOM 1446 C C . PHE A 1 182 ? -8.445 -9.57 -0.812 1 92.12 182 PHE A C 1
ATOM 1448 O O . PHE A 1 182 ? -7.242 -9.367 -0.966 1 92.12 182 PHE A O 1
ATOM 1455 N N . TYR A 1 183 ? -9.031 -10.172 0.246 1 92 183 TYR A N 1
ATOM 1456 C CA . TYR A 1 183 ? -8.203 -10.727 1.311 1 92 183 TYR A CA 1
ATOM 1457 C C . TYR A 1 183 ? -8.656 -12.141 1.676 1 92 183 TYR A C 1
ATOM 1459 O O . TYR A 1 183 ? -9.852 -12.422 1.711 1 92 183 TYR A O 1
ATOM 1467 N N . LYS A 1 184 ? -7.727 -12.992 1.957 1 92.88 184 LYS A N 1
ATOM 1468 C CA . LYS A 1 184 ? -7.973 -14.344 2.459 1 92.88 184 LYS A CA 1
ATOM 1469 C C . LYS A 1 184 ? -7.055 -14.664 3.637 1 92.88 184 LYS A C 1
ATOM 1471 O O . LYS A 1 184 ? -5.84 -14.469 3.559 1 92.88 184 LYS A O 1
ATOM 1476 N N . HIS A 1 185 ? -7.633 -15.164 4.781 1 90.81 185 HIS A N 1
ATOM 1477 C CA . HIS A 1 185 ? -6.836 -15.758 5.848 1 90.81 185 HIS A CA 1
ATOM 1478 C C . HIS A 1 185 ? -6.273 -17.109 5.43 1 90.81 185 HIS A C 1
ATOM 1480 O O . HIS A 1 185 ? -7.016 -17.984 4.965 1 90.81 185 HIS A O 1
ATOM 1486 N N . LEU A 1 186 ? -4.961 -17.25 5.52 1 89.75 186 LEU A N 1
ATOM 1487 C CA . LEU A 1 186 ? -4.32 -18.5 5.082 1 89.75 186 LEU A CA 1
ATOM 1488 C C . LEU A 1 186 ? -4.172 -19.469 6.246 1 89.75 186 LEU A C 1
ATOM 1490 O O . LEU A 1 186 ? -3.979 -20.672 6.035 1 89.75 186 LEU A O 1
ATOM 1494 N N . ALA A 1 187 ? -3.898 -19.062 7.547 1 72.69 187 ALA A N 1
ATOM 1495 C CA . ALA A 1 187 ? -3.625 -19.953 8.68 1 72.69 187 ALA A CA 1
ATOM 1496 C C . ALA A 1 187 ? -4.75 -20.969 8.867 1 72.69 187 ALA A C 1
ATOM 1498 O O . ALA A 1 187 ? -4.523 -22.062 9.375 1 72.69 187 ALA A O 1
ATOM 1499 N N . ASP A 1 188 ? -5.965 -20.656 8.672 1 56.59 188 ASP A N 1
ATOM 1500 C CA . ASP A 1 188 ? -7.012 -21.609 9.047 1 56.59 188 ASP A CA 1
ATOM 1501 C C . ASP A 1 188 ? -7.105 -22.75 8.055 1 56.59 188 ASP A C 1
ATOM 1503 O O . ASP A 1 188 ? -7.758 -23.766 8.32 1 56.59 188 ASP A O 1
ATOM 1507 N N . GLU A 1 189 ? -6.523 -22.719 6.848 1 49.75 189 GLU A N 1
ATOM 1508 C CA . GLU A 1 189 ? -6.945 -23.719 5.875 1 49.75 189 GLU A CA 1
ATOM 1509 C C . GLU A 1 189 ? -5.945 -24.875 5.797 1 49.75 189 GLU A C 1
ATOM 1511 O O . GLU A 1 189 ? -4.734 -24.656 5.82 1 49.75 189 GLU A O 1
ATOM 1516 N N . ASN A 1 190 ? -6.234 -26.016 6.285 1 39.5 190 ASN A N 1
ATOM 1517 C CA . ASN A 1 190 ? -5.578 -27.297 6.035 1 39.5 190 ASN A CA 1
ATOM 1518 C C . ASN A 1 190 ? -5.227 -27.469 4.559 1 39.5 190 ASN A C 1
ATOM 1520 O O . ASN A 1 190 ? -6.109 -27.438 3.697 1 39.5 190 ASN A O 1
ATOM 1524 N N . PHE A 1 191 ? -4.164 -27.047 4.07 1 37.81 191 PHE A N 1
ATOM 1525 C CA . PHE A 1 191 ? -3.631 -27.328 2.742 1 37.81 191 PHE A CA 1
ATOM 1526 C C . PHE A 1 191 ? -3.809 -28.797 2.373 1 37.81 191 PHE A C 1
ATOM 1528 O O . PHE A 1 191 ? -3.27 -29.672 3.043 1 37.81 191 PHE A O 1
ATOM 1535 N N . ARG A 1 192 ? -4.887 -29.203 1.783 1 33.31 192 ARG A N 1
ATOM 1536 C CA . ARG A 1 192 ? -4.938 -30.562 1.236 1 33.31 192 ARG A CA 1
ATOM 1537 C C . ARG A 1 192 ? -4.031 -30.688 0.018 1 33.31 192 ARG A C 1
ATOM 1539 O O . ARG A 1 192 ? -4.336 -30.156 -1.051 1 33.31 192 ARG A O 1
ATOM 1546 N N . VAL A 1 193 ? -2.791 -30.578 0.061 1 31.72 193 VAL A N 1
ATOM 1547 C CA . VAL A 1 193 ? -2.012 -31.094 -1.061 1 31.72 193 VAL A CA 1
ATOM 1548 C C . VAL A 1 193 ? -2.309 -32.562 -1.258 1 31.72 193 VAL A C 1
ATOM 1550 O O . VAL A 1 193 ? -2.029 -33.406 -0.377 1 31.72 193 VAL A O 1
ATOM 1553 N N . THR A 1 194 ? -3.359 -32.906 -1.841 1 26.56 194 THR A N 1
ATOM 1554 C CA . THR A 1 194 ? -3.457 -34.344 -2.186 1 26.56 194 THR A CA 1
ATOM 1555 C C . THR A 1 194 ? -2.156 -34.812 -2.812 1 26.56 194 THR A C 1
ATOM 1557 O O . THR A 1 194 ? -1.693 -34.281 -3.811 1 26.56 194 THR A O 1
ATOM 1560 N N . GLN A 1 195 ? -1.326 -35.469 -1.998 1 26.55 195 GLN A N 1
ATOM 1561 C CA . GLN A 1 195 ? -0.253 -36.344 -2.459 1 26.55 195 GLN A CA 1
ATOM 1562 C C . GLN A 1 195 ? -0.699 -37.156 -3.654 1 26.55 195 GLN A C 1
ATOM 1564 O O . GLN A 1 195 ? -1.814 -37.688 -3.67 1 26.55 195 GLN A O 1
ATOM 1569 N N . MET B 1 1 ? -1.475 26.859 -13.555 1 34.09 1 MET B N 1
ATOM 1570 C CA . MET B 1 1 ? -0.393 26.203 -12.82 1 34.09 1 MET B CA 1
ATOM 1571 C C . MET B 1 1 ? -0.34 26.688 -11.375 1 34.09 1 MET B C 1
ATOM 1573 O O . MET B 1 1 ? -0.482 27.875 -11.109 1 34.09 1 MET B O 1
ATOM 1577 N N . ALA B 1 2 ? -0.742 25.797 -10.469 1 46.88 2 ALA B N 1
ATOM 1578 C CA . ALA B 1 2 ? -0.75 26.297 -9.102 1 46.88 2 ALA B CA 1
ATOM 1579 C C . ALA B 1 2 ? 0.559 27.016 -8.766 1 46.88 2 ALA B C 1
ATOM 1581 O O . ALA B 1 2 ? 1.62 26.641 -9.273 1 46.88 2 ALA B O 1
ATOM 1582 N N . GLU B 1 3 ? 0.562 28.188 -8.477 1 50.78 3 GLU B N 1
ATOM 1583 C CA . GLU B 1 3 ? 1.732 28.984 -8.109 1 50.78 3 GLU B CA 1
ATOM 1584 C C . GLU B 1 3 ? 2.664 28.188 -7.191 1 50.78 3 GLU B C 1
ATOM 1586 O O . GLU B 1 3 ? 2.205 27.469 -6.297 1 50.78 3 GLU B O 1
ATOM 1591 N N . PRO B 1 4 ? 3.988 27.984 -7.617 1 58.03 4 PRO B N 1
ATOM 1592 C CA . PRO B 1 4 ? 4.949 27.328 -6.738 1 58.03 4 PRO B CA 1
ATOM 1593 C C . PRO B 1 4 ? 4.836 27.766 -5.285 1 58.03 4 PRO B C 1
ATOM 1595 O O . PRO B 1 4 ? 4.629 28.953 -5.02 1 58.03 4 PRO B O 1
ATOM 1598 N N . LEU B 1 5 ? 4.414 26.938 -4.418 1 65.62 5 LEU B N 1
ATOM 1599 C CA . LEU B 1 5 ? 4.301 27.266 -2.998 1 65.62 5 LEU B CA 1
ATOM 1600 C C . LEU B 1 5 ? 5.594 27.875 -2.471 1 65.62 5 LEU B C 1
ATOM 1602 O O . LEU B 1 5 ? 6.684 27.344 -2.717 1 65.62 5 LEU B O 1
ATOM 1606 N N . SER B 1 6 ? 5.66 29.094 -2.178 1 80.31 6 SER B N 1
ATOM 1607 C CA . SER B 1 6 ? 6.785 29.719 -1.477 1 80.31 6 SER B CA 1
ATOM 1608 C C . SER B 1 6 ? 6.664 29.516 0.031 1 80.31 6 SER B C 1
ATOM 1610 O O . SER B 1 6 ? 5.578 29.641 0.595 1 80.31 6 SER B O 1
ATOM 1612 N N . PHE B 1 7 ? 7.684 29 0.612 1 83.31 7 PHE B N 1
ATOM 1613 C CA . PHE B 1 7 ? 7.73 28.781 2.051 1 83.31 7 PHE B CA 1
ATOM 1614 C C . PHE B 1 7 ? 8.727 29.719 2.719 1 83.31 7 PHE B C 1
ATOM 1616 O O . PHE B 1 7 ? 9.719 30.125 2.105 1 83.31 7 PHE B O 1
ATOM 1623 N N . PRO B 1 8 ? 8.328 30.203 3.982 1 89.88 8 PRO B N 1
ATOM 1624 C CA . PRO B 1 8 ? 7.324 29.703 4.922 1 89.88 8 PRO B CA 1
ATOM 1625 C C . PRO B 1 8 ? 5.945 30.312 4.691 1 89.88 8 PRO B C 1
ATOM 1627 O O . PRO B 1 8 ? 5.844 31.438 4.195 1 89.88 8 PRO B O 1
ATOM 1630 N N . LEU B 1 9 ? 4.906 29.594 5.055 1 91.62 9 LEU B N 1
ATOM 1631 C CA . LEU B 1 9 ? 3.525 30.047 5.086 1 91.62 9 LEU B CA 1
ATOM 1632 C C . LEU B 1 9 ? 3.119 30.453 6.504 1 91.62 9 LEU B C 1
ATOM 1634 O O . LEU B 1 9 ? 3.365 29.703 7.457 1 91.62 9 LEU B O 1
ATOM 1638 N N . GLU B 1 10 ? 2.562 31.672 6.621 1 94.12 10 GLU B N 1
ATOM 1639 C CA . GLU B 1 10 ? 2.068 32.125 7.914 1 94.12 10 GLU B CA 1
ATOM 1640 C C . GLU B 1 10 ? 0.574 31.859 8.062 1 94.12 10 GLU B C 1
ATOM 1642 O O . GLU B 1 10 ? -0.2 32.125 7.133 1 94.12 10 GLU B O 1
ATOM 1647 N N . MET B 1 11 ? 0.273 31.297 9.227 1 93.94 11 MET B N 1
ATOM 1648 C CA . MET B 1 11 ? -1.126 30.969 9.484 1 93.94 11 MET B CA 1
ATOM 1649 C C . MET B 1 11 ? -1.484 31.203 10.945 1 93.94 11 MET B C 1
ATOM 1651 O O . MET B 1 11 ? -0.603 31.438 11.773 1 93.94 11 MET B O 1
ATOM 1655 N N . THR B 1 12 ? -2.787 31.266 11.219 1 94.88 12 THR B N 1
ATOM 1656 C CA . THR B 1 12 ? -3.312 31.391 12.57 1 94.88 12 THR B CA 1
ATOM 1657 C C . THR B 1 12 ? -4.238 30.234 12.906 1 94.88 12 THR B C 1
ATOM 1659 O O . THR B 1 12 ? -5.156 29.922 12.141 1 94.88 12 THR B O 1
ATOM 1662 N N . LEU B 1 13 ? -4.012 29.562 13.984 1 93.44 13 LEU B N 1
ATOM 1663 C CA . LEU B 1 13 ? -4.887 28.5 14.469 1 93.44 13 LEU B CA 1
ATOM 1664 C C . LEU B 1 13 ? -6.215 29.062 14.953 1 93.44 13 LEU B C 1
ATOM 1666 O O . LEU B 1 13 ? -6.336 30.266 15.18 1 93.44 13 LEU B O 1
ATOM 1670 N N . PRO B 1 14 ? -7.203 28.141 15.078 1 87.94 14 PRO B N 1
ATOM 1671 C CA . PRO B 1 14 ? -8.516 28.625 15.547 1 87.94 14 PRO B CA 1
ATOM 1672 C C . PRO B 1 14 ? -8.445 29.297 16.922 1 87.94 14 PRO B C 1
ATOM 1674 O O . PRO B 1 14 ? -9.234 30.188 17.203 1 87.94 14 PRO B O 1
ATOM 1677 N N . ASP B 1 15 ? -7.512 28.953 17.734 1 91.62 15 ASP B N 1
ATOM 1678 C CA . ASP B 1 15 ? -7.418 29.516 19.078 1 91.62 15 ASP B CA 1
ATOM 1679 C C . ASP B 1 15 ? -6.578 30.781 19.094 1 91.62 15 ASP B C 1
ATOM 1681 O O . ASP B 1 15 ? -6.273 31.328 20.156 1 91.62 15 ASP B O 1
ATOM 1685 N N . GLY B 1 16 ? -6.125 31.234 17.953 1 94 16 GLY B N 1
ATOM 1686 C CA . GLY B 1 16 ? -5.395 32.469 17.828 1 94 16 GLY B CA 1
ATOM 1687 C C . GLY B 1 16 ? -3.891 32.281 17.781 1 94 16 GLY B C 1
ATOM 1688 O O . GLY B 1 16 ? -3.148 33.25 17.531 1 94 16 GLY B O 1
ATOM 1689 N N . THR B 1 17 ? -3.396 31.109 17.969 1 95 17 THR B N 1
ATOM 1690 C CA . THR B 1 17 ? -1.964 30.844 17.938 1 95 17 THR B CA 1
ATOM 1691 C C . THR B 1 17 ? -1.39 31.094 16.547 1 95 17 THR B C 1
ATOM 1693 O O . THR B 1 17 ? -1.943 30.625 15.547 1 95 17 THR B O 1
ATOM 16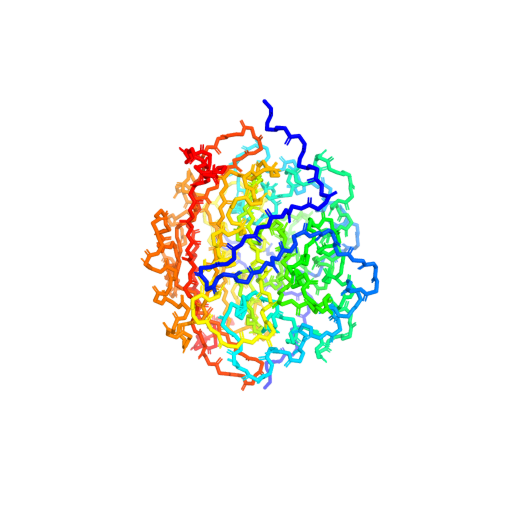96 N N . GLN B 1 18 ? -0.324 31.875 16.531 1 97.06 18 GLN B N 1
ATOM 1697 C CA . GLN B 1 18 ? 0.364 32.125 15.266 1 97.06 18 GLN B CA 1
ATOM 1698 C C . GLN B 1 18 ? 1.358 31 14.953 1 97.06 18 GLN B C 1
ATOM 1700 O O . GLN B 1 18 ? 2.16 30.625 15.805 1 97.06 18 GLN B O 1
ATOM 1705 N N . VAL B 1 19 ? 1.226 30.516 13.664 1 96.06 19 VAL B N 1
ATOM 1706 C CA . VAL B 1 19 ? 2.111 29.406 13.297 1 96.06 19 VAL B CA 1
ATOM 1707 C C . VAL B 1 19 ? 2.719 29.672 11.922 1 96.06 19 VAL B C 1
ATOM 1709 O O . VAL B 1 19 ? 2.197 30.484 11.148 1 96.06 19 VAL B O 1
ATOM 1712 N N . THR B 1 20 ? 3.842 29.094 11.703 1 96.62 20 THR B N 1
ATOM 1713 C CA . THR B 1 20 ? 4.496 29.078 10.406 1 96.62 20 THR B CA 1
ATOM 1714 C C . THR B 1 20 ? 4.641 27.656 9.875 1 96.62 20 THR B C 1
ATOM 1716 O O . THR B 1 20 ? 4.973 26.75 10.633 1 96.62 20 THR B O 1
ATOM 1719 N N . VAL B 1 21 ? 4.285 27.438 8.586 1 96 21 VAL B N 1
ATOM 1720 C CA . VAL B 1 21 ? 4.574 26.188 7.902 1 96 21 VAL B CA 1
ATOM 1721 C C . VAL B 1 21 ? 5.855 26.312 7.082 1 96 21 VAL B C 1
ATOM 1723 O O . VAL B 1 21 ? 5.941 27.172 6.195 1 96 21 VAL B O 1
ATOM 1726 N N . ARG B 1 22 ? 6.809 25.578 7.375 1 96.25 22 ARG B N 1
ATOM 1727 C CA . ARG B 1 22 ? 8.086 25.656 6.672 1 96.25 22 ARG B CA 1
ATOM 1728 C C . ARG B 1 22 ? 8.586 24.25 6.305 1 96.25 22 ARG B C 1
ATOM 1730 O O . ARG B 1 22 ? 8.047 23.25 6.785 1 96.25 22 ARG B O 1
ATOM 1737 N N . LEU B 1 23 ? 9.641 24.297 5.477 1 93.75 23 LEU B N 1
ATOM 1738 C CA . LEU B 1 23 ? 10.281 23.031 5.125 1 93.75 23 LEU B CA 1
ATOM 1739 C C . LEU B 1 23 ? 11.016 22.438 6.32 1 93.75 23 LEU B C 1
ATOM 1741 O O . LEU B 1 23 ? 11.547 23.172 7.156 1 93.75 23 LEU B O 1
ATOM 1745 N N . MET B 1 24 ? 11.008 21.172 6.344 1 91.88 24 MET B N 1
ATOM 1746 C CA . MET B 1 24 ? 11.727 20.469 7.402 1 91.88 24 MET B CA 1
ATOM 1747 C C . MET B 1 24 ? 13.234 20.562 7.199 1 91.88 24 MET B C 1
ATOM 1749 O O . MET B 1 24 ? 13.719 20.422 6.078 1 91.88 24 MET B O 1
ATOM 1753 N N . SER B 1 25 ? 13.938 20.859 8.25 1 89.44 25 SER B N 1
ATOM 1754 C CA . SER B 1 25 ? 15.398 20.859 8.18 1 89.44 25 SER B CA 1
ATOM 1755 C C . SER B 1 25 ? 15.938 19.422 8.133 1 89.44 25 SER B C 1
ATOM 1757 O O . SER B 1 25 ? 15.227 18.469 8.453 1 89.44 25 SER B O 1
ATOM 1759 N N . ASP B 1 26 ? 17.219 19.344 7.758 1 83.69 26 ASP B N 1
ATOM 1760 C CA . ASP B 1 26 ? 17.828 18.016 7.703 1 83.69 26 ASP B CA 1
ATOM 1761 C C . ASP B 1 26 ? 17.859 17.359 9.086 1 83.69 26 ASP B C 1
ATOM 1763 O O . ASP B 1 26 ? 17.641 16.156 9.211 1 83.69 26 ASP B O 1
ATOM 1767 N N . THR B 1 27 ? 18.094 18.141 10.062 1 84.38 27 THR B N 1
ATOM 1768 C CA . THR B 1 27 ? 18.109 17.641 11.43 1 84.38 27 THR B CA 1
ATOM 1769 C C . THR B 1 27 ? 16.734 17.125 11.836 1 84.38 27 THR B C 1
ATOM 1771 O O . THR B 1 27 ? 16.609 16.094 12.492 1 84.38 27 THR B O 1
ATOM 1774 N N . GLU B 1 28 ? 15.719 17.797 11.469 1 84.12 28 GLU B N 1
ATOM 1775 C CA . GLU B 1 28 ? 14.352 17.406 11.805 1 84.12 28 GLU B CA 1
ATOM 1776 C C . GLU B 1 28 ? 13.945 16.141 11.047 1 84.12 28 GLU B C 1
ATOM 1778 O O . GLU B 1 28 ? 13.227 15.297 11.586 1 84.12 28 GLU B O 1
ATOM 1783 N N . LYS B 1 29 ? 14.391 16.047 9.836 1 80.94 29 LYS B N 1
ATOM 1784 C CA . LYS B 1 29 ? 14.133 14.836 9.07 1 80.94 29 LYS B CA 1
ATOM 1785 C C . LYS B 1 29 ? 14.695 13.609 9.773 1 80.94 29 LYS B C 1
ATOM 1787 O O . LYS B 1 29 ? 14.016 12.594 9.906 1 80.94 29 LYS B O 1
ATOM 1792 N N . ILE B 1 30 ? 15.891 13.75 10.203 1 73.44 30 ILE B N 1
ATOM 1793 C CA . ILE B 1 30 ? 16.562 12.648 10.891 1 73.44 30 ILE B CA 1
ATOM 1794 C C . ILE B 1 30 ? 15.82 12.32 12.188 1 73.44 30 ILE B C 1
ATOM 1796 O O . ILE B 1 30 ? 15.594 11.148 12.5 1 73.44 30 ILE B O 1
ATOM 1800 N N . TRP B 1 31 ? 15.414 13.328 12.883 1 73.56 31 TRP B N 1
ATOM 1801 C CA . TRP B 1 31 ? 14.68 13.133 14.133 1 73.56 31 TRP B CA 1
ATOM 1802 C C . TRP B 1 31 ? 13.367 12.406 13.883 1 73.56 31 TRP B C 1
ATOM 1804 O O . TRP B 1 31 ? 13.016 11.477 14.617 1 73.56 31 TRP B O 1
ATOM 1814 N N . LEU B 1 32 ? 12.633 12.875 12.93 1 75.94 32 LEU B N 1
ATOM 1815 C CA . LEU B 1 32 ? 11.344 12.273 12.617 1 75.94 32 LEU B CA 1
ATOM 1816 C C . LEU B 1 32 ? 11.492 10.797 12.281 1 75.94 32 LEU B C 1
ATOM 1818 O O . LEU B 1 32 ? 10.742 9.961 12.781 1 75.94 32 LEU B O 1
ATOM 1822 N N . TYR B 1 33 ? 12.461 10.523 11.516 1 69.94 33 TYR B N 1
ATOM 1823 C CA . TYR B 1 33 ? 12.703 9.141 11.125 1 69.94 33 TYR B CA 1
ATOM 1824 C C . TYR B 1 33 ? 13.047 8.273 12.336 1 69.94 33 TYR B C 1
ATOM 1826 O O . TYR B 1 33 ? 12.602 7.129 12.43 1 69.94 33 TYR B O 1
ATOM 1834 N N . SER B 1 34 ? 13.773 8.891 13.234 1 66.56 34 SER B N 1
ATOM 1835 C CA . SER B 1 34 ? 14.219 8.164 14.414 1 66.56 34 SER B CA 1
ATOM 1836 C C . SER B 1 34 ? 13.086 7.98 15.414 1 66.56 34 SER B C 1
ATOM 1838 O O . SER B 1 34 ? 13.07 7.012 16.172 1 66.56 34 SER B O 1
ATOM 1840 N N . ASN B 1 35 ? 12.078 8.875 15.391 1 63.31 35 ASN B N 1
ATOM 1841 C CA . ASN B 1 35 ? 11.062 8.875 16.438 1 63.31 35 ASN B CA 1
ATOM 1842 C C . ASN B 1 35 ? 9.719 8.367 15.914 1 63.31 35 ASN B C 1
ATOM 1844 O O . ASN B 1 35 ? 8.781 8.18 16.688 1 63.31 35 ASN B O 1
ATOM 1848 N N . LEU B 1 36 ? 9.664 8.203 14.656 1 61.56 36 LEU B N 1
ATOM 1849 C CA . LEU B 1 36 ? 8.414 7.715 14.094 1 61.56 36 LEU B CA 1
ATOM 1850 C C . LEU B 1 36 ? 8.078 6.324 14.633 1 61.56 36 LEU B C 1
ATOM 1852 O O . LEU B 1 36 ? 6.914 6.016 14.883 1 61.56 36 LEU B O 1
ATOM 1856 N N . ASN B 1 37 ? 9.141 5.652 14.984 1 54.41 37 ASN B N 1
ATOM 1857 C CA . ASN B 1 37 ? 8.93 4.301 15.492 1 54.41 37 ASN B CA 1
ATOM 1858 C C . ASN B 1 37 ? 8.398 4.312 16.922 1 54.41 37 ASN B C 1
ATOM 1860 O O . ASN B 1 37 ? 7.574 3.473 17.297 1 54.41 37 ASN B O 1
ATOM 1864 N N . THR B 1 38 ? 8.906 5.227 17.797 1 49.62 38 THR B N 1
ATOM 1865 C CA . THR B 1 38 ? 8.484 5.305 19.188 1 49.62 38 THR B CA 1
ATOM 1866 C C . THR B 1 38 ? 7.023 5.734 19.297 1 49.62 38 THR B C 1
ATOM 1868 O O . THR B 1 38 ? 6.301 5.297 20.188 1 49.62 38 THR B O 1
ATOM 1871 N N . SER B 1 39 ? 6.594 6.664 18.562 1 46 39 SER B N 1
ATOM 1872 C CA . SER B 1 39 ? 5.23 7.176 18.609 1 46 39 SER B CA 1
ATOM 1873 C C . SER B 1 39 ? 4.215 6.086 18.281 1 46 39 SER B C 1
ATOM 1875 O O . SER B 1 39 ? 3.088 6.109 18.781 1 46 39 SER B O 1
ATOM 1877 N N . ILE B 1 40 ? 4.637 5.129 17.562 1 45.78 40 ILE B N 1
ATOM 1878 C CA . ILE B 1 40 ? 3.797 4.012 17.156 1 45.78 40 ILE B CA 1
ATOM 1879 C C . ILE B 1 40 ? 3.463 3.143 18.359 1 45.78 40 ILE B C 1
ATOM 1881 O O . ILE B 1 40 ? 2.334 2.672 18.5 1 45.78 40 ILE B O 1
ATOM 1885 N N . ASP B 1 41 ? 4.395 2.99 19.375 1 39.84 41 ASP B N 1
ATOM 1886 C CA . ASP B 1 41 ? 4.242 2.148 20.547 1 39.84 41 ASP B CA 1
ATOM 1887 C C . ASP B 1 41 ? 3.191 2.723 21.5 1 39.84 41 ASP B C 1
ATOM 1889 O O . ASP B 1 41 ? 2.557 1.981 22.25 1 39.84 41 ASP B O 1
ATOM 1893 N N . THR B 1 42 ? 3.168 3.938 21.656 1 38.12 42 THR B N 1
ATOM 1894 C CA . THR B 1 42 ? 2.299 4.465 22.703 1 38.12 42 THR B CA 1
ATOM 1895 C C . THR B 1 42 ? 0.875 4.641 22.188 1 38.12 42 THR B C 1
ATOM 1897 O O . THR B 1 42 ? -0.035 4.965 22.953 1 38.12 42 THR B O 1
ATOM 1900 N N . GLY B 1 43 ? 0.4 4.035 21.234 1 36.69 43 GLY B N 1
ATOM 1901 C CA . GLY B 1 43 ? -0.972 4.117 20.75 1 36.69 43 GLY B CA 1
ATOM 1902 C C . GLY B 1 43 ? -1.434 5.539 20.5 1 36.69 43 GLY B C 1
ATOM 1903 O O . GLY B 1 43 ? -2.621 5.781 20.266 1 36.69 43 GLY B O 1
ATOM 1904 N N . PHE B 1 44 ? -0.97 6.59 21.375 1 31.19 44 PHE B N 1
ATOM 1905 C CA . PHE B 1 44 ? -1.597 7.898 21.516 1 31.19 44 PHE B CA 1
ATOM 1906 C C . PHE B 1 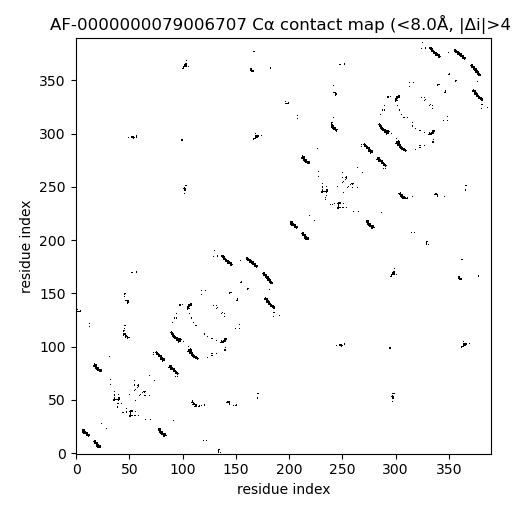44 ? -1.927 8.492 20.141 1 31.19 44 PHE B C 1
ATOM 1908 O O . PHE B 1 44 ? -3.08 8.828 19.875 1 31.19 44 PHE B O 1
ATOM 1915 N N . GLY B 1 45 ? -1.456 9.828 20 1 33.12 45 GLY B N 1
ATOM 1916 C CA . GLY B 1 45 ? -1.764 11.125 19.406 1 33.12 45 GLY B CA 1
ATOM 1917 C C . GLY B 1 45 ? -1.799 11.094 17.891 1 33.12 45 GLY B C 1
ATOM 1918 O O . GLY B 1 45 ? -2.209 12.062 17.266 1 33.12 45 GLY B O 1
ATOM 1919 N N . ALA B 1 46 ? -0.751 10.742 17.438 1 34.38 46 ALA B N 1
ATOM 1920 C CA . ALA B 1 46 ? -0.585 11.133 16.047 1 34.38 46 ALA B CA 1
ATOM 1921 C C . ALA B 1 46 ? -1.717 10.586 15.172 1 34.38 46 ALA B C 1
ATOM 1923 O O . ALA B 1 46 ? -2.311 9.555 15.5 1 34.38 46 ALA B O 1
ATOM 1924 N N . ILE B 1 47 ? -2.709 11.367 14.758 1 39 47 ILE B N 1
ATOM 1925 C CA . ILE B 1 47 ? -3.221 10.766 13.531 1 39 47 ILE B CA 1
ATOM 1926 C C . ILE B 1 47 ? -2.244 9.703 13.031 1 39 47 ILE B C 1
ATOM 1928 O O . ILE B 1 47 ? -1.159 10.023 12.547 1 39 47 ILE B O 1
ATOM 1932 N N . ASP B 1 48 ? -1.815 8.914 13.891 1 39.34 48 ASP B N 1
ATOM 1933 C CA . ASP B 1 48 ? -0.999 7.734 13.609 1 39.34 48 ASP B CA 1
ATOM 1934 C C . ASP B 1 48 ? -1.253 7.215 12.195 1 39.34 48 ASP B C 1
ATOM 1936 O O . ASP B 1 48 ? -2.234 6.512 11.953 1 39.34 48 ASP B O 1
ATOM 1940 N N . PHE B 1 49 ? -1.168 8.008 11.312 1 35.19 49 PHE B N 1
ATOM 1941 C CA . PHE B 1 49 ? -0.873 7.691 9.922 1 35.19 49 PHE B CA 1
ATOM 1942 C C . PHE B 1 49 ? -0.103 6.379 9.812 1 35.19 49 PHE B C 1
ATOM 1944 O O . PHE B 1 49 ? 0.436 5.887 10.812 1 35.19 49 PHE B O 1
ATOM 1951 N N . ARG B 1 50 ? 0.524 6.105 8.711 1 37.12 50 ARG B N 1
ATOM 1952 C CA . ARG B 1 50 ? 1.13 4.988 7.992 1 37.12 50 ARG B CA 1
ATOM 1953 C C . ARG B 1 50 ? 2.254 4.359 8.805 1 37.12 50 ARG B C 1
ATOM 1955 O O . ARG B 1 50 ? 2.443 3.143 8.773 1 37.12 50 ARG B O 1
ATOM 1962 N N . LEU B 1 51 ? 3.191 5.293 9.414 1 38.19 51 LEU B N 1
ATOM 1963 C CA . LEU B 1 51 ? 4.586 4.879 9.516 1 38.19 51 LEU B CA 1
ATOM 1964 C C . LEU B 1 51 ? 4.789 3.93 10.695 1 38.19 51 LEU B C 1
ATOM 1966 O O . LEU B 1 51 ? 5.609 3.012 10.625 1 38.19 51 LEU B O 1
ATOM 1970 N N . VAL B 1 52 ? 4.105 4.195 11.766 1 35.88 52 VAL B N 1
ATOM 1971 C CA . VAL B 1 52 ? 4.656 3.561 12.953 1 35.88 52 VAL B CA 1
ATOM 1972 C C . VAL B 1 52 ? 4.395 2.057 12.914 1 35.88 52 VAL B C 1
ATOM 1974 O O . VAL B 1 52 ? 5.297 1.254 13.164 1 35.88 52 VAL B O 1
ATOM 1977 N N . ASP B 1 53 ? 3.145 1.819 12.891 1 37.91 53 ASP B N 1
ATOM 1978 C CA . ASP B 1 53 ? 2.918 0.384 13.039 1 37.91 53 ASP B CA 1
ATOM 1979 C C . ASP B 1 53 ? 3.562 -0.391 11.891 1 37.91 53 ASP B C 1
ATOM 1981 O O . ASP B 1 53 ? 4.125 -1.468 12.102 1 37.91 53 ASP B O 1
ATOM 1985 N N . GLN B 1 54 ? 3.32 0.107 10.797 1 39.56 54 GLN B N 1
ATOM 1986 C CA . GLN B 1 54 ? 3.92 -0.557 9.648 1 39.56 54 GLN B CA 1
ATOM 1987 C C . GLN B 1 54 ? 5.434 -0.685 9.812 1 39.56 54 GLN B C 1
ATOM 1989 O O . GLN B 1 54 ? 6.02 -1.703 9.438 1 39.56 54 GLN B O 1
ATOM 1994 N N . PHE B 1 55 ? 6.004 0.398 10.359 1 41.72 55 PHE B N 1
ATOM 1995 C CA . PHE B 1 55 ? 7.461 0.463 10.352 1 41.72 55 PHE B CA 1
ATOM 1996 C C . PHE B 1 55 ? 8.039 -0.293 11.539 1 41.72 55 PHE B C 1
ATOM 1998 O O . PHE B 1 55 ? 9.164 -0.793 11.469 1 41.72 55 PHE B O 1
ATOM 2005 N N . ARG B 1 56 ? 7.297 -0.255 12.555 1 39.53 56 ARG B N 1
ATOM 2006 C CA . ARG B 1 56 ? 7.945 -0.985 13.641 1 39.53 56 ARG B CA 1
ATOM 2007 C C . ARG B 1 56 ? 8.305 -2.402 13.211 1 39.53 56 ARG B C 1
ATOM 2009 O O . ARG B 1 56 ? 9.383 -2.904 13.539 1 39.53 56 ARG B O 1
ATOM 2016 N N . THR B 1 57 ? 7.227 -2.914 12.805 1 37.16 57 THR B N 1
ATOM 2017 C CA . THR B 1 57 ? 7.516 -4.324 12.562 1 37.16 57 THR B CA 1
ATOM 2018 C C . THR B 1 57 ? 8.727 -4.473 11.648 1 37.16 57 THR B C 1
ATOM 2020 O O . THR B 1 57 ? 9.562 -5.355 11.859 1 37.16 57 THR B O 1
ATOM 2023 N N . SER B 1 58 ? 8.727 -3.656 10.703 1 38.41 58 SER B N 1
ATOM 2024 C CA . SER B 1 58 ? 9.844 -3.85 9.781 1 38.41 58 SER B CA 1
ATOM 2025 C C . SER B 1 58 ? 11.156 -3.369 10.391 1 38.41 58 SER B C 1
ATOM 2027 O O . SER B 1 58 ? 12.219 -3.932 10.109 1 38.41 58 SER B O 1
ATOM 2029 N N . LEU B 1 59 ? 11.109 -2.246 11.086 1 40.53 59 LEU B N 1
ATOM 2030 C CA . LEU B 1 59 ? 12.328 -1.742 11.703 1 40.53 59 LEU B CA 1
ATOM 2031 C C . LEU B 1 59 ? 12.867 -2.73 12.742 1 40.53 59 LEU B C 1
ATOM 2033 O O . LEU B 1 59 ? 14.078 -2.945 12.828 1 40.53 59 LEU B O 1
ATOM 2037 N N . GLU B 1 60 ? 12.055 -2.945 13.664 1 39.38 60 GLU B N 1
ATOM 2038 C CA . GLU B 1 60 ? 12.555 -3.834 14.711 1 39.38 60 GLU B CA 1
ATOM 2039 C C . GLU B 1 60 ? 13.156 -5.102 14.109 1 39.38 60 GLU B C 1
ATOM 2041 O O . GLU B 1 60 ? 14.133 -5.641 14.633 1 39.38 60 GLU B O 1
ATOM 2046 N N . LEU B 1 61 ? 12.461 -5.59 13.18 1 36.38 61 LEU B N 1
ATOM 2047 C CA . LEU B 1 61 ? 12.922 -6.914 12.781 1 36.38 61 LEU B CA 1
ATOM 2048 C C . LEU B 1 61 ? 14.211 -6.82 11.969 1 36.38 61 LEU B C 1
ATOM 2050 O O . LEU B 1 61 ? 15.047 -7.727 12.023 1 36.38 61 LEU B O 1
ATOM 2054 N N . THR B 1 62 ? 14.359 -5.762 11.023 1 39.72 62 THR B N 1
ATOM 2055 C CA . THR B 1 62 ? 15.469 -6.09 10.133 1 39.72 62 THR B CA 1
ATOM 2056 C C . THR B 1 62 ? 16.531 -4.996 10.172 1 39.72 62 THR B C 1
ATOM 2058 O O . THR B 1 62 ? 17.609 -5.145 9.578 1 39.72 62 THR B O 1
ATOM 2061 N N . GLY B 1 63 ? 16.453 -3.928 11.164 1 43.75 63 GLY B N 1
ATOM 2062 C CA . GLY B 1 63 ? 17.453 -2.879 11.023 1 43.75 63 GLY B CA 1
ATOM 2063 C C . GLY B 1 63 ? 17.531 -2.324 9.609 1 43.75 63 GLY B C 1
ATOM 2064 O O . GLY B 1 63 ? 18.031 -1.215 9.406 1 43.75 63 GLY B O 1
ATOM 2065 N N . LYS B 1 64 ? 17.359 -3.047 8.531 1 45.94 64 LYS B N 1
ATOM 2066 C CA . LYS B 1 64 ? 17.484 -2.82 7.094 1 45.94 64 LYS B CA 1
ATOM 2067 C C . LYS B 1 64 ? 16.344 -1.94 6.582 1 45.94 64 LYS B C 1
ATOM 2069 O O . LYS B 1 64 ? 16.531 -1.144 5.664 1 45.94 64 LYS B O 1
ATOM 2074 N N . ARG B 1 65 ? 15.188 -1.687 7.211 1 48 65 ARG B N 1
ATOM 2075 C CA . ARG B 1 65 ? 13.984 -1.052 6.676 1 48 65 ARG B CA 1
ATOM 2076 C C . ARG B 1 65 ? 14 0.452 6.93 1 48 65 ARG B C 1
ATOM 2078 O O . ARG B 1 65 ? 13.398 1.221 6.18 1 48 65 ARG B O 1
ATOM 2085 N N . GLU B 1 66 ? 14.711 1.028 8.008 1 50.66 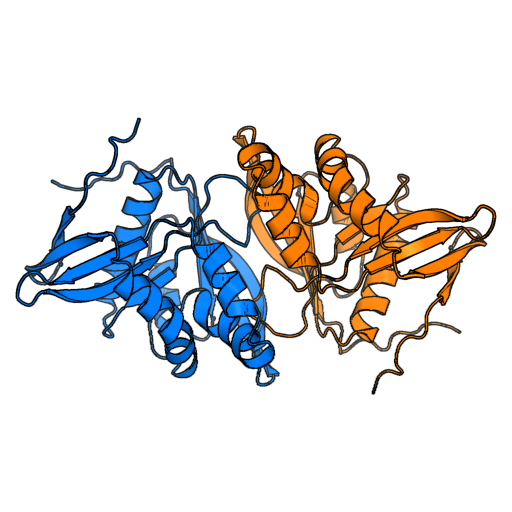66 GLU B N 1
ATOM 2086 C CA . GLU B 1 66 ? 14.891 2.475 8.102 1 50.66 66 GLU B CA 1
ATOM 2087 C C . GLU B 1 66 ? 15.375 3.059 6.777 1 50.66 66 GLU B C 1
ATOM 2089 O O . GLU B 1 66 ? 14.859 4.074 6.312 1 50.66 66 GLU B O 1
ATOM 2094 N N . ALA B 1 67 ? 16.391 2.42 6.387 1 52.78 67 ALA B N 1
ATOM 2095 C CA . ALA B 1 67 ? 16.953 2.92 5.137 1 52.78 67 ALA B CA 1
ATOM 2096 C C . ALA B 1 67 ? 15.922 2.867 4.012 1 52.78 67 ALA B C 1
ATOM 2098 O O . ALA B 1 67 ? 15.836 3.787 3.195 1 52.78 67 ALA B O 1
ATOM 2099 N N . GLU B 1 68 ? 15.078 1.875 4.141 1 53.47 68 GLU B N 1
ATOM 2100 C CA . GLU B 1 68 ? 14.055 1.71 3.111 1 53.47 68 GLU B CA 1
ATOM 2101 C C . GLU B 1 68 ? 12.977 2.781 3.232 1 53.47 68 GLU B C 1
ATOM 2103 O O . GLU B 1 68 ? 12.523 3.332 2.227 1 53.47 68 GLU B O 1
ATOM 2108 N N . PHE B 1 69 ? 12.695 2.961 4.441 1 54.91 69 PHE B N 1
ATOM 2109 C CA . PHE B 1 69 ? 11.688 3.986 4.668 1 54.91 69 PHE B CA 1
ATOM 2110 C C . PHE B 1 69 ? 12.195 5.355 4.242 1 54.91 69 PHE B C 1
ATOM 2112 O O . PHE B 1 69 ? 11.484 6.105 3.568 1 54.91 69 PHE B O 1
ATOM 2119 N N . LEU B 1 70 ? 13.414 5.578 4.695 1 58.28 70 LEU B N 1
ATOM 2120 C CA . LEU B 1 70 ? 14.023 6.855 4.34 1 58.28 70 LEU B CA 1
ATOM 2121 C C . LEU B 1 70 ? 14.086 7.023 2.824 1 58.28 70 LEU B C 1
ATOM 2123 O O . LEU B 1 70 ? 13.844 8.117 2.305 1 58.28 70 LEU B O 1
ATOM 2127 N N . HIS B 1 71 ? 14.312 5.918 2.289 1 57.91 71 HIS B N 1
ATOM 2128 C CA . HIS B 1 71 ? 14.398 5.977 0.834 1 57.91 71 HIS B CA 1
ATOM 2129 C C . HIS B 1 71 ? 13.039 6.246 0.21 1 57.91 71 HIS B C 1
ATOM 2131 O O . HIS B 1 71 ? 12.922 7.027 -0.737 1 57.91 71 HIS B O 1
ATOM 2137 N N . TYR B 1 72 ? 12.094 5.641 0.884 1 55.47 72 TYR B N 1
ATOM 2138 C CA . TYR B 1 72 ? 10.742 5.754 0.365 1 55.47 72 TYR B CA 1
ATOM 2139 C C . TYR B 1 72 ? 10.195 7.168 0.563 1 55.47 72 TYR B C 1
ATOM 2141 O O . TYR B 1 72 ? 9.531 7.711 -0.318 1 55.47 72 TYR B O 1
ATOM 2149 N N . MET B 1 73 ? 10.523 7.691 1.687 1 62.31 73 MET B N 1
ATOM 2150 C CA . MET B 1 73 ? 9.93 8.977 2.043 1 62.31 73 MET B CA 1
ATOM 2151 C C . MET B 1 73 ? 10.812 10.133 1.576 1 62.31 73 MET B C 1
ATOM 2153 O O . MET B 1 73 ? 10.398 11.289 1.613 1 62.31 73 MET B O 1
ATOM 2157 N N . ALA B 1 74 ? 11.961 9.758 1.13 1 61.84 74 ALA B N 1
ATOM 2158 C CA . ALA B 1 7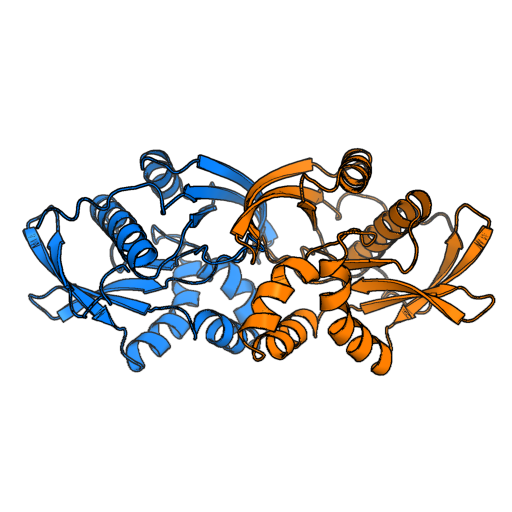4 ? 12.953 10.781 0.833 1 61.84 74 ALA B CA 1
ATOM 2159 C C . ALA B 1 74 ? 12.422 11.789 -0.183 1 61.84 74 ALA B C 1
ATOM 2161 O O . ALA B 1 74 ? 12.547 13 0.009 1 61.84 74 ALA B O 1
ATOM 2162 N N . PRO B 1 75 ? 11.695 11.273 -1.099 1 69.06 75 PRO B N 1
ATOM 2163 C CA . PRO B 1 75 ? 11.312 12.273 -2.096 1 69.06 75 PRO B CA 1
ATOM 2164 C C . PRO B 1 75 ? 10.062 13.047 -1.7 1 69.06 75 PRO B C 1
ATOM 2166 O O . PRO B 1 75 ? 9.742 14.07 -2.318 1 69.06 75 PRO B O 1
ATOM 2169 N N . ALA B 1 76 ? 9.477 12.688 -0.673 1 79.81 76 ALA B N 1
ATOM 2170 C CA . ALA B 1 76 ? 8.211 13.312 -0.297 1 79.81 76 ALA B CA 1
ATOM 2171 C C . ALA B 1 76 ? 8.43 14.703 0.278 1 79.81 76 ALA B C 1
ATOM 2173 O O . ALA B 1 76 ? 9.375 14.93 1.042 1 79.81 76 ALA B O 1
ATOM 2174 N N . PRO B 1 77 ? 7.621 15.703 -0.16 1 88.94 77 PRO B N 1
ATOM 2175 C CA . PRO B 1 77 ? 7.652 16.984 0.548 1 88.94 77 PRO B CA 1
ATOM 2176 C C . PRO B 1 77 ? 7.434 16.844 2.051 1 88.94 77 PRO B C 1
ATOM 2178 O O . PRO B 1 77 ? 6.613 16.016 2.48 1 88.94 77 PRO B O 1
ATOM 2181 N N . LYS B 1 78 ? 8.258 17.609 2.787 1 90.94 78 LYS B N 1
ATOM 2182 C CA . LYS B 1 78 ? 8.219 17.531 4.242 1 90.94 78 LYS B CA 1
ATOM 2183 C C . LYS B 1 78 ? 8.117 18.906 4.875 1 90.94 78 LYS B C 1
ATOM 2185 O O . LYS B 1 78 ? 8.859 19.828 4.504 1 90.94 78 LYS B O 1
ATOM 2190 N N . TYR B 1 79 ? 7.195 18.984 5.887 1 93.12 79 TYR B N 1
ATOM 2191 C CA . TYR B 1 79 ? 6.941 20.281 6.496 1 93.12 79 TYR B CA 1
ATOM 2192 C C . TYR B 1 79 ? 6.91 20.188 8.016 1 93.12 79 TYR B C 1
ATOM 2194 O O . TYR B 1 79 ? 6.676 19.094 8.562 1 93.12 79 TYR B O 1
ATOM 2202 N N . VAL B 1 80 ? 7.16 21.297 8.586 1 93.75 80 VAL B N 1
ATOM 2203 C CA . VAL B 1 80 ? 6.977 21.484 10.023 1 93.75 80 VAL B CA 1
ATOM 2204 C C . VAL B 1 80 ? 6.008 22.625 10.281 1 93.75 80 VAL B C 1
ATOM 2206 O O . VAL B 1 80 ? 6.09 23.672 9.625 1 93.75 80 VAL B O 1
ATOM 2209 N N . LEU B 1 81 ? 5.051 22.359 11.07 1 94.75 81 LEU B N 1
ATOM 2210 C CA . LEU B 1 81 ? 4.25 23.438 11.648 1 94.75 81 LEU B CA 1
ATOM 2211 C C . LEU B 1 81 ? 4.883 23.953 12.938 1 94.75 81 LEU B C 1
ATOM 2213 O O . LEU B 1 81 ? 4.941 23.234 13.93 1 94.75 81 LEU B O 1
ATOM 2217 N N . GLU B 1 82 ? 5.297 25.188 12.844 1 96.56 82 GLU B N 1
ATOM 2218 C CA . GLU B 1 82 ? 6.062 25.766 13.945 1 96.56 82 GLU B CA 1
ATOM 2219 C C . GLU B 1 82 ? 5.301 26.906 14.602 1 96.56 82 GLU B C 1
ATOM 2221 O O . GLU B 1 82 ? 4.766 27.781 13.914 1 96.56 82 GLU B O 1
ATOM 2226 N N . ARG B 1 83 ? 5.234 26.844 15.891 1 97.06 83 ARG B N 1
ATOM 2227 C CA . ARG B 1 83 ? 4.656 27.953 16.625 1 97.06 83 ARG B CA 1
ATOM 2228 C C . ARG B 1 83 ? 5.574 29.172 16.594 1 97.06 83 ARG B C 1
ATOM 2230 O O . ARG B 1 83 ? 6.758 29.078 16.938 1 97.06 83 ARG B O 1
ATOM 2237 N N . LYS B 1 84 ? 5.059 30.312 16.312 1 96.44 84 LYS B N 1
ATOM 2238 C CA . LYS B 1 84 ? 5.879 31.5 16.109 1 96.44 84 LYS B CA 1
ATOM 2239 C C . LYS B 1 84 ? 6.438 32.031 17.438 1 96.44 84 LYS B C 1
ATOM 2241 O O . LYS B 1 84 ? 7.555 32.531 17.484 1 96.44 84 LYS B O 1
ATOM 2246 N N . SER B 1 85 ? 5.707 31.906 18.531 1 96.5 85 SER B N 1
ATOM 2247 C CA . SER B 1 85 ? 6.062 32.531 19.797 1 96.5 85 SER B CA 1
ATOM 2248 C C . SER B 1 85 ? 7.344 31.938 20.375 1 96.5 85 SER B C 1
ATOM 2250 O O . SER B 1 85 ? 8.094 32.625 21.078 1 96.5 85 SER B O 1
ATOM 2252 N N . ASP B 1 86 ? 7.668 30.656 20.109 1 96.38 86 ASP B N 1
ATOM 2253 C CA . ASP B 1 86 ? 8.82 30.016 20.734 1 96.38 86 ASP B CA 1
ATOM 2254 C C . ASP B 1 86 ? 9.539 29.078 19.781 1 96.38 86 ASP B C 1
ATOM 2256 O O . ASP B 1 86 ? 10.422 28.328 20.172 1 96.38 86 ASP B O 1
ATOM 2260 N N . ALA B 1 87 ? 9.117 29.078 18.562 1 94.44 87 ALA B N 1
ATOM 2261 C CA . ALA B 1 87 ? 9.734 28.297 17.5 1 94.44 87 ALA B CA 1
ATOM 2262 C C . ALA B 1 87 ? 9.641 26.812 17.797 1 94.44 87 ALA B C 1
ATOM 2264 O O . ALA B 1 87 ? 10.461 26.016 17.328 1 94.44 87 ALA B O 1
ATOM 2265 N N . SER B 1 88 ? 8.602 26.469 18.562 1 93.75 88 SER B N 1
ATOM 2266 C CA . SER B 1 88 ? 8.406 25.047 18.859 1 93.75 88 SER B CA 1
ATOM 2267 C C . SER B 1 88 ? 7.719 24.328 17.703 1 93.75 88 SER B C 1
ATOM 2269 O O . SER B 1 88 ? 6.77 24.859 17.125 1 93.75 88 SER B O 1
ATOM 2271 N N . ALA B 1 89 ? 8.234 23.125 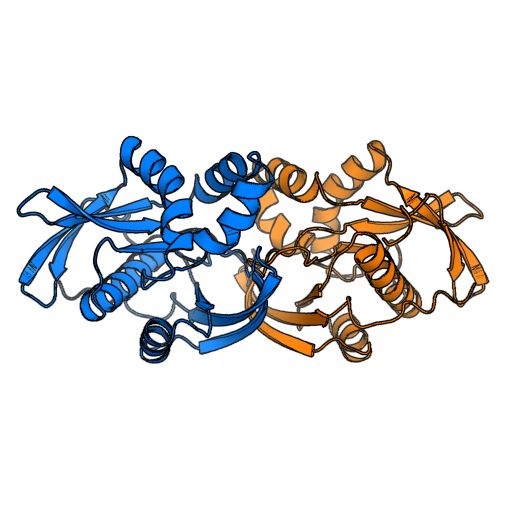17.375 1 92.44 89 ALA B N 1
ATOM 2272 C CA . ALA B 1 89 ? 7.574 22.297 16.375 1 92.44 89 ALA B CA 1
ATOM 2273 C C . ALA B 1 89 ? 6.289 21.688 16.938 1 92.44 89 ALA B C 1
ATOM 2275 O O . ALA B 1 89 ? 6.32 20.953 17.922 1 92.44 89 ALA B O 1
ATOM 2276 N N . MET B 1 90 ? 5.18 21.953 16.266 1 91.44 90 MET B N 1
ATOM 2277 C CA . MET B 1 90 ? 3.887 21.484 16.75 1 91.44 90 MET B CA 1
ATOM 2278 C C . MET B 1 90 ? 3.451 20.234 15.992 1 91.44 90 MET B C 1
ATOM 2280 O O . MET B 1 90 ? 2.717 19.406 16.531 1 91.44 90 MET B O 1
ATOM 2284 N N . ALA B 1 91 ? 3.846 20.109 14.742 1 89.31 91 ALA B N 1
ATOM 2285 C CA . ALA B 1 91 ? 3.51 18.938 13.938 1 89.31 91 ALA B CA 1
ATOM 2286 C C . ALA B 1 91 ? 4.52 18.75 12.805 1 89.31 91 ALA B C 1
ATOM 2288 O O . ALA B 1 91 ? 5.168 19.703 12.367 1 89.31 91 ALA B O 1
ATOM 2289 N N . TYR B 1 92 ? 4.688 17.562 12.43 1 87 92 TYR B N 1
ATOM 2290 C CA . TYR B 1 92 ? 5.441 17.172 11.242 1 87 92 TYR B CA 1
ATOM 2291 C C . TYR B 1 92 ? 4.527 16.547 10.195 1 87 92 TYR B C 1
ATOM 2293 O O . TYR B 1 92 ? 3.635 15.758 10.531 1 87 92 TYR B O 1
ATOM 2301 N N . ILE B 1 93 ? 4.727 16.969 8.977 1 88.06 93 ILE B N 1
ATOM 2302 C CA . ILE B 1 93 ? 3.883 16.5 7.883 1 88.06 93 ILE B CA 1
ATOM 2303 C C . ILE B 1 93 ? 4.758 15.961 6.754 1 88.06 93 ILE B C 1
ATOM 2305 O O . ILE B 1 93 ? 5.711 16.609 6.328 1 88.06 93 ILE B O 1
ATOM 2309 N N . LEU B 1 94 ? 4.453 14.797 6.348 1 85.31 94 LEU B N 1
ATOM 2310 C CA . LEU B 1 94 ? 5.047 14.188 5.164 1 85.31 94 LEU B CA 1
ATOM 2311 C C . LEU B 1 94 ? 3.982 13.883 4.117 1 85.31 94 LEU B C 1
ATOM 2313 O O . LEU B 1 94 ? 2.973 13.242 4.418 1 85.31 94 LEU B O 1
ATOM 2317 N N . LEU B 1 95 ? 4.211 14.438 2.879 1 87.31 95 LEU B N 1
ATOM 2318 C CA . LEU B 1 95 ? 3.311 14.141 1.769 1 87.31 95 LEU B CA 1
ATOM 2319 C C . LEU B 1 95 ? 3.887 13.047 0.875 1 87.31 95 LEU B C 1
ATOM 2321 O O . LEU B 1 95 ? 4.375 13.336 -0.222 1 87.31 95 LEU B O 1
ATOM 2325 N N . GLY B 1 96 ? 3.717 11.875 1.325 1 78.75 96 GLY B N 1
ATOM 2326 C CA . GLY B 1 96 ? 4.23 10.734 0.581 1 78.75 96 GLY B CA 1
ATOM 2327 C C . GLY B 1 96 ? 3.275 10.242 -0.491 1 78.75 96 GLY B C 1
ATOM 2328 O O . GLY B 1 96 ? 2.059 10.414 -0.373 1 78.75 96 GLY B O 1
ATOM 2329 N N . LYS B 1 97 ? 3.855 9.648 -1.542 1 76 97 LYS B N 1
ATOM 2330 C CA . LYS B 1 97 ? 3.021 8.938 -2.504 1 76 97 LYS B CA 1
ATOM 2331 C C . LYS B 1 97 ? 2.266 7.789 -1.836 1 76 97 LYS B C 1
ATOM 2333 O O . LYS B 1 97 ? 2.807 7.105 -0.964 1 76 97 LYS B O 1
ATOM 2338 N N . THR B 1 98 ? 1.051 7.613 -2.301 1 76.62 98 THR B N 1
ATOM 2339 C CA . THR B 1 98 ? 0.233 6.59 -1.66 1 76.62 98 THR B CA 1
ATOM 2340 C C . THR B 1 98 ? 0.828 5.203 -1.887 1 76.62 98 THR B C 1
ATOM 2342 O O . THR B 1 98 ? 1.341 4.91 -2.969 1 76.62 98 THR B O 1
ATOM 2345 N N . ARG B 1 99 ? 0.754 4.352 -0.895 1 68.5 99 ARG B N 1
ATOM 2346 C CA . ARG B 1 99 ? 1.141 2.951 -1.01 1 68.5 99 ARG B CA 1
ATOM 2347 C C . ARG B 1 99 ? 0.017 2.121 -1.624 1 68.5 99 ARG B C 1
ATOM 2349 O O . ARG B 1 99 ? 0.246 1.001 -2.082 1 68.5 99 ARG B O 1
ATOM 2356 N N . PHE B 1 100 ? -1.255 2.551 -1.494 1 66.44 100 PHE B N 1
ATOM 2357 C CA . PHE B 1 100 ? -2.432 1.8 -1.915 1 66.44 100 PHE B CA 1
ATOM 2358 C C . PHE B 1 100 ? -2.523 1.743 -3.436 1 66.44 100 PHE B C 1
ATOM 2360 O O . PHE B 1 100 ? -3.07 0.791 -3.994 1 66.44 100 PHE B O 1
ATOM 2367 N N . TYR B 1 101 ? -2.232 2.855 -4.027 1 58.44 101 TYR B N 1
ATOM 2368 C CA . TYR B 1 101 ? -2.654 2.795 -5.422 1 58.44 101 TYR B CA 1
ATOM 2369 C C . TYR B 1 101 ? -1.479 3.053 -6.359 1 58.44 101 TYR B C 1
ATOM 2371 O O . TYR B 1 101 ? -0.529 3.748 -5.996 1 58.44 101 TYR B O 1
ATOM 2379 N N . ARG B 1 102 ? -1.75 2.254 -7.402 1 51.88 102 ARG B N 1
ATOM 2380 C CA . ARG B 1 102 ? -0.885 2.236 -8.578 1 51.88 102 ARG B CA 1
ATOM 2381 C C . ARG B 1 102 ? -0.959 3.559 -9.328 1 51.88 102 ARG B C 1
ATOM 2383 O O . ARG B 1 102 ? -0.315 3.725 -10.367 1 51.88 102 ARG B O 1
ATOM 2390 N N . GLY B 1 103 ? -1.758 4.422 -8.719 1 54.75 103 GLY B N 1
ATOM 2391 C CA . GLY B 1 103 ? -1.97 5.57 -9.586 1 54.75 103 GLY B CA 1
ATOM 2392 C C . GLY B 1 103 ? -1.097 6.758 -9.234 1 54.75 103 GLY B C 1
ATOM 2393 O O . GLY B 1 103 ? -0.417 6.746 -8.203 1 54.75 103 GLY B O 1
ATOM 2394 N N . LEU B 1 104 ? -1.031 7.531 -10.266 1 62.16 104 LEU B N 1
ATOM 2395 C CA . LEU B 1 104 ? -0.206 8.734 -10.281 1 62.16 104 LEU B CA 1
ATOM 2396 C C . LEU B 1 104 ? -0.855 9.844 -9.469 1 62.16 104 LEU B C 1
ATOM 2398 O O . LEU B 1 104 ? -2.082 9.961 -9.43 1 62.16 104 LEU B O 1
ATOM 2402 N N . LYS B 1 105 ? -0 10.555 -8.633 1 75.38 105 LYS B N 1
ATOM 2403 C CA . LYS B 1 105 ? -0.227 11.852 -8.008 1 75.38 105 LYS B CA 1
ATOM 2404 C C . LYS B 1 105 ? -1.223 11.75 -6.859 1 75.38 105 LYS B C 1
ATOM 2406 O O . LYS B 1 105 ? -2.135 12.562 -6.742 1 75.38 105 LYS B O 1
ATOM 2411 N N . GLN B 1 106 ? -1.306 10.602 -6.27 1 84.06 106 GLN B N 1
ATOM 2412 C CA . GLN B 1 106 ? -2.064 10.461 -5.031 1 84.06 106 GLN B CA 1
ATOM 2413 C C . GLN B 1 106 ? -1.136 10.367 -3.824 1 84.06 106 GLN B C 1
ATOM 2415 O O . GLN B 1 106 ? -0.023 9.844 -3.93 1 84.06 106 GLN B O 1
ATOM 2420 N N . THR B 1 107 ? -1.618 10.859 -2.748 1 85.12 107 THR B N 1
ATOM 2421 C CA . THR B 1 107 ? -0.769 10.883 -1.562 1 85.12 107 THR B CA 1
ATOM 2422 C C . THR B 1 107 ? -1.431 10.141 -0.408 1 85.12 107 THR B C 1
ATOM 2424 O O . THR B 1 107 ? -2.658 10.047 -0.345 1 85.12 107 THR B O 1
ATOM 2427 N N . ASP B 1 108 ? -0.679 9.508 0.38 1 84.44 108 ASP B N 1
ATOM 2428 C CA . ASP B 1 108 ? -1.013 9.031 1.72 1 84.44 108 ASP B CA 1
ATOM 2429 C C . ASP B 1 108 ? -0.151 9.719 2.775 1 84.44 108 ASP B C 1
ATOM 2431 O O . ASP B 1 108 ? 0.94 9.25 3.1 1 84.44 108 ASP B O 1
ATOM 2435 N N . PRO B 1 109 ? -0.625 10.852 3.311 1 85.38 109 PRO B N 1
ATOM 2436 C CA . PRO B 1 109 ? 0.235 11.68 4.156 1 85.38 109 PRO B CA 1
ATOM 2437 C C . PRO B 1 109 ? 0.437 11.094 5.551 1 85.38 109 PRO B C 1
ATOM 2439 O O . PRO B 1 109 ? -0.386 10.305 6.016 1 85.38 109 PRO B O 1
ATOM 2442 N N . VAL B 1 110 ? 1.541 11.523 6.125 1 80.88 110 VAL B N 1
ATOM 2443 C CA . VAL B 1 110 ? 1.843 11.25 7.527 1 80.88 110 VAL B CA 1
ATOM 2444 C C . VAL B 1 110 ? 1.829 12.555 8.32 1 80.88 110 VAL B C 1
ATOM 2446 O O . VAL B 1 110 ? 2.465 13.539 7.926 1 80.88 110 VAL B O 1
ATOM 2449 N N . ILE B 1 111 ? 1.077 12.562 9.398 1 84.5 111 ILE B N 1
ATOM 2450 C CA . ILE B 1 111 ? 1.017 13.711 10.297 1 84.5 111 ILE B CA 1
ATOM 2451 C C . ILE B 1 111 ? 1.382 13.281 11.719 1 84.5 111 ILE B C 1
ATOM 2453 O O . ILE B 1 111 ? 0.763 12.375 12.273 1 84.5 111 ILE B O 1
ATOM 2457 N N . VAL B 1 112 ? 2.404 13.898 12.234 1 81.56 112 VAL B N 1
ATOM 2458 C CA . VAL B 1 112 ? 2.811 13.664 13.617 1 81.56 112 VAL B CA 1
ATOM 2459 C C . VAL B 1 112 ? 2.631 14.945 14.43 1 81.56 112 VAL B C 1
ATOM 2461 O O . VAL B 1 112 ? 3.367 15.922 14.234 1 81.56 112 VAL B O 1
ATOM 2464 N N . THR B 1 113 ? 1.655 14.859 15.289 1 83.94 113 THR B N 1
ATOM 2465 C CA . THR B 1 113 ? 1.423 16.016 16.141 1 83.94 113 THR B CA 1
ATOM 2466 C C . THR B 1 113 ? 2.127 15.844 17.484 1 83.94 113 THR B C 1
ATOM 2468 O O . THR B 1 113 ? 2.225 14.734 18 1 83.94 113 THR B O 1
ATOM 2471 N N . GLN B 1 114 ? 2.545 16.906 18.078 1 78.88 114 GLN B N 1
ATOM 2472 C CA . GLN B 1 114 ? 3.361 16.859 19.281 1 78.88 114 GLN B CA 1
ATOM 2473 C C . GLN B 1 114 ? 2.502 17.016 20.531 1 78.88 114 GLN B C 1
ATOM 2475 O O . GLN B 1 114 ? 3.016 16.969 21.656 1 78.88 114 GLN B O 1
ATOM 2480 N N . PHE B 1 115 ? 1.202 17.219 20.375 1 75.31 115 PHE B N 1
ATOM 2481 C CA . PHE B 1 115 ? 0.288 17.266 21.516 1 75.31 115 PHE B CA 1
ATOM 2482 C C . PHE B 1 115 ? -1.099 16.781 21.109 1 75.31 115 PHE B C 1
ATOM 2484 O O . PHE B 1 115 ? -1.441 16.781 19.922 1 75.31 115 PHE B O 1
ATOM 2491 N N . LYS B 1 116 ? -1.828 16.312 22.047 1 72.69 116 LYS B N 1
ATOM 2492 C CA . LYS B 1 116 ? -3.148 15.75 21.812 1 72.69 116 LYS B CA 1
ATOM 2493 C C . LYS B 1 116 ? -4.223 16.828 21.797 1 72.69 116 LYS B C 1
ATOM 2495 O O . LYS B 1 116 ? -4.445 17.5 22.797 1 72.69 116 LYS B O 1
ATOM 2500 N N . SER B 1 117 ? -4.797 17.109 20.672 1 80.06 117 SER B N 1
ATOM 2501 C CA . SER B 1 117 ? -5.898 18.047 20.469 1 80.06 117 SER B CA 1
ATOM 2502 C C . SER B 1 117 ? -6.656 17.734 19.188 1 80.06 117 SER B C 1
ATOM 2504 O O . SER B 1 117 ? -6.102 17.859 18.094 1 80.06 117 SER B O 1
ATOM 2506 N N . LEU B 1 118 ? -7.875 17.422 19.375 1 77.94 118 LEU B N 1
ATOM 2507 C CA . LEU B 1 118 ? -8.695 17.094 18.203 1 77.94 118 LEU B CA 1
ATOM 2508 C C . LEU B 1 118 ? -8.82 18.297 17.281 1 77.94 118 LEU B C 1
ATOM 2510 O O . LEU B 1 118 ? -8.844 18.141 16.062 1 77.94 118 LEU B O 1
ATOM 2514 N N . GLU B 1 119 ? -8.977 19.406 17.922 1 84.19 119 GLU B N 1
ATOM 2515 C CA . GLU B 1 119 ? -9.055 20.641 17.141 1 84.19 119 GLU B CA 1
ATOM 2516 C C . GLU B 1 119 ? -7.789 20.859 16.312 1 84.19 119 GLU B C 1
ATOM 2518 O O . GLU B 1 119 ? -7.855 21.234 15.148 1 84.19 119 GLU B O 1
ATOM 2523 N N . PHE B 1 120 ? -6.68 20.656 17 1 86.94 120 PHE B N 1
ATOM 2524 C CA . PHE B 1 120 ? -5.406 20.812 16.297 1 86.94 120 PHE B CA 1
ATOM 2525 C C . PHE B 1 120 ? -5.246 19.75 15.219 1 86.94 120 PHE B C 1
ATOM 2527 O O . PHE B 1 120 ? -4.75 20.047 14.133 1 86.94 120 PHE B O 1
ATOM 2534 N N . ASP B 1 121 ? -5.715 18.562 15.445 1 84.31 121 ASP B N 1
ATOM 2535 C CA . ASP B 1 121 ? -5.68 17.5 14.453 1 84.31 121 ASP B CA 1
ATOM 2536 C C . ASP B 1 121 ? -6.504 17.859 13.219 1 84.31 121 ASP B C 1
ATOM 2538 O O . ASP B 1 121 ? -6.066 17.641 12.086 1 84.31 121 ASP B O 1
ATOM 2542 N N . ALA B 1 122 ? -7.621 18.406 13.539 1 85.25 122 ALA B N 1
ATOM 2543 C CA . ALA B 1 122 ? -8.484 18.844 12.445 1 85.25 122 ALA B CA 1
ATOM 2544 C C . ALA B 1 122 ? -7.809 19.906 11.594 1 85.25 122 ALA B C 1
ATOM 2546 O O . ALA B 1 122 ? -7.902 19.891 10.367 1 85.25 122 ALA B O 1
ATOM 2547 N N . PHE B 1 123 ? -7.188 20.812 12.289 1 88.88 123 PHE B N 1
ATOM 2548 C CA . PHE B 1 123 ? -6.457 21.859 11.586 1 88.88 123 PHE B CA 1
ATOM 2549 C C . PHE B 1 123 ? -5.367 21.266 10.703 1 88.88 123 PHE B C 1
ATOM 2551 O O . PHE B 1 123 ? -5.234 21.625 9.531 1 88.88 123 PHE B O 1
ATOM 2558 N N . CYS B 1 124 ? -4.57 20.375 11.242 1 88.62 124 CYS B N 1
ATOM 2559 C CA . CYS B 1 124 ? -3.492 19.734 10.492 1 88.62 124 CYS B CA 1
ATOM 2560 C C . CYS B 1 124 ? -4.039 18.953 9.297 1 88.62 124 CYS B C 1
ATOM 2562 O O . CYS B 1 124 ? -3.428 18.938 8.227 1 88.62 124 CYS B O 1
ATOM 2564 N N . PHE B 1 125 ? -5.137 18.328 9.523 1 87.5 125 PHE B N 1
ATOM 2565 C CA . PHE B 1 125 ? -5.76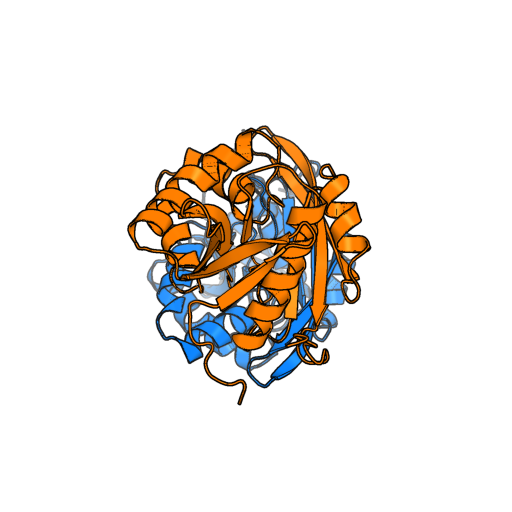6 17.547 8.469 1 87.5 125 PHE B CA 1
ATOM 2566 C C . PHE B 1 125 ? -6.191 18.453 7.312 1 87.5 125 PHE B C 1
ATOM 2568 O O . PHE B 1 125 ? -6.016 18.094 6.145 1 87.5 125 PHE B O 1
ATOM 2575 N N . ASP B 1 126 ? -6.719 19.609 7.598 1 89.25 126 ASP B N 1
ATOM 2576 C CA . ASP B 1 126 ? -7.055 20.594 6.566 1 89.25 126 ASP B CA 1
ATOM 2577 C C . ASP B 1 126 ? -5.801 21.094 5.863 1 89.25 126 ASP B C 1
ATOM 2579 O O . ASP B 1 126 ? -5.781 21.234 4.637 1 89.25 126 ASP B O 1
ATOM 2583 N N . LEU B 1 127 ? -4.836 21.406 6.637 1 90.88 127 LEU B N 1
ATOM 2584 C CA . LEU B 1 127 ? -3.578 21.922 6.105 1 90.88 127 LEU B CA 1
ATOM 2585 C C . LEU B 1 127 ? -2.961 20.938 5.121 1 90.88 127 LEU B C 1
ATOM 2587 O O . LEU B 1 127 ? -2.521 21.328 4.035 1 90.88 127 LEU B O 1
ATOM 2591 N N . VAL B 1 128 ? -2.949 19.672 5.477 1 91.38 128 VAL B N 1
ATOM 2592 C CA . VAL B 1 128 ? -2.281 18.672 4.652 1 91.38 128 VAL B CA 1
ATOM 2593 C C . VAL B 1 128 ? -3.016 18.531 3.32 1 91.38 128 VAL B C 1
ATOM 2595 O O . VAL B 1 128 ? -2.393 18.297 2.283 1 91.38 128 VAL B O 1
ATOM 2598 N N . GLN B 1 129 ? -4.309 18.641 3.324 1 91.12 129 GLN B N 1
ATOM 2599 C CA . GLN B 1 129 ? -5.062 18.609 2.074 1 91.12 129 GLN B CA 1
ATOM 2600 C C . GLN B 1 129 ? -4.676 19.766 1.168 1 91.12 129 GLN B C 1
ATOM 2602 O O . GLN B 1 129 ? -4.465 19.578 -0.032 1 91.12 129 GLN B O 1
ATOM 2607 N N . SER B 1 130 ? -4.582 20.938 1.794 1 91.31 130 SER B N 1
ATOM 2608 C CA . SER B 1 130 ? -4.199 22.141 1.044 1 91.31 130 SER B CA 1
ATOM 2609 C C . SER B 1 130 ? -2.795 22 0.464 1 91.31 130 SER B C 1
ATOM 2611 O O . SER B 1 130 ? -2.562 22.328 -0.7 1 91.31 130 SER B O 1
ATOM 2613 N N . LEU B 1 131 ? -1.865 21.516 1.28 1 92 131 LEU B N 1
ATOM 2614 C CA . LEU B 1 131 ? -0.494 21.328 0.821 1 92 131 LEU B CA 1
ATOM 2615 C C . LEU B 1 131 ? -0.444 20.328 -0.327 1 92 131 LEU B C 1
ATOM 2617 O O . LEU B 1 131 ? 0.263 20.531 -1.313 1 92 131 LEU B O 1
ATOM 2621 N N . ALA B 1 132 ? -1.179 19.234 -0.185 1 91.81 132 ALA B N 1
ATOM 2622 C CA . ALA B 1 132 ? -1.211 18.203 -1.214 1 91.81 132 ALA B CA 1
ATOM 2623 C C . ALA B 1 132 ? -1.686 18.766 -2.549 1 91.81 132 ALA B C 1
ATOM 2625 O O . ALA B 1 132 ? -1.078 18.516 -3.592 1 91.81 132 ALA B O 1
ATOM 2626 N N . LYS B 1 133 ? -2.725 19.562 -2.535 1 90.81 133 LYS B N 1
ATOM 2627 C CA . LYS B 1 133 ? -3.24 20.188 -3.75 1 90.81 133 LYS B CA 1
ATOM 2628 C C . LYS B 1 133 ? -2.184 21.078 -4.402 1 90.81 133 LYS B C 1
ATOM 2630 O O . LYS B 1 133 ? -2.021 21.062 -5.625 1 90.81 133 LYS B O 1
ATOM 2635 N N . ARG B 1 134 ? -1.51 21.734 -3.607 1 88 134 ARG B N 1
ATOM 2636 C CA . ARG B 1 134 ? -0.496 22.656 -4.117 1 88 134 ARG B CA 1
ATOM 2637 C C . ARG B 1 134 ? 0.656 21.891 -4.766 1 88 134 ARG B C 1
ATOM 2639 O O . ARG B 1 134 ? 1.327 22.422 -5.656 1 88 134 ARG B O 1
ATOM 2646 N N . HIS B 1 135 ? 0.873 20.719 -4.328 1 88.94 135 HIS B N 1
ATOM 2647 C CA . HIS B 1 135 ? 1.93 19.891 -4.898 1 88.94 135 HIS B CA 1
ATOM 2648 C C . HIS B 1 135 ? 1.427 19.125 -6.113 1 88.94 135 HIS B C 1
ATOM 2650 O O . HIS B 1 135 ? 2.17 18.328 -6.703 1 88.94 135 HIS B O 1
ATOM 2656 N N . GLY B 1 136 ? 0.114 19.266 -6.434 1 85.69 136 GLY B N 1
ATOM 2657 C CA . GLY B 1 136 ? -0.424 18.672 -7.645 1 85.69 136 GLY B CA 1
ATOM 2658 C C . GLY B 1 136 ? -1.008 17.281 -7.418 1 85.69 136 GLY B C 1
ATOM 2659 O O . GLY B 1 136 ? -1.313 16.562 -8.375 1 85.69 136 GLY B O 1
ATOM 2660 N N . PHE B 1 137 ? -1.134 16.906 -6.207 1 88.31 137 PHE B N 1
ATOM 2661 C CA . PHE B 1 137 ? -1.824 15.641 -5.949 1 88.31 137 PHE B CA 1
ATOM 2662 C C . PHE B 1 137 ? -3.301 15.75 -6.309 1 88.31 137 PHE B C 1
ATOM 2664 O O . PHE B 1 137 ? -3.932 16.781 -6.062 1 88.31 137 PHE B O 1
ATOM 2671 N N . VAL B 1 138 ? -3.84 14.711 -6.887 1 87.06 138 VAL B N 1
ATOM 2672 C CA . VAL B 1 138 ? -5.219 14.742 -7.359 1 87.06 138 VAL B CA 1
ATOM 2673 C C . VAL B 1 138 ? -6.105 13.93 -6.422 1 87.06 138 VAL B C 1
ATOM 2675 O O . VAL B 1 138 ? -7.336 13.961 -6.539 1 87.06 138 VAL B O 1
ATOM 2678 N N . GLY B 1 139 ? -5.512 13.211 -5.492 1 89.75 139 GLY B N 1
ATOM 2679 C CA . GLY B 1 139 ? -6.238 12.406 -4.523 1 89.75 139 GLY B CA 1
ATOM 2680 C C . GLY B 1 139 ? -5.445 12.141 -3.258 1 89.75 139 GLY B C 1
ATOM 2681 O O . GLY B 1 139 ? -4.219 12.242 -3.254 1 89.75 139 GLY B O 1
ATOM 2682 N N . MET B 1 140 ? -6.141 11.836 -2.199 1 91.12 140 MET B N 1
ATOM 2683 C CA . MET B 1 140 ? -5.52 11.562 -0.907 1 91.12 140 MET B CA 1
ATOM 2684 C C . MET B 1 140 ? -6.145 10.336 -0.252 1 91.12 140 MET B C 1
ATOM 2686 O O . MET B 1 140 ? -7.371 10.234 -0.159 1 91.12 140 MET B O 1
ATOM 2690 N N . TYR B 1 141 ? -5.277 9.438 0.096 1 88.69 141 TYR B N 1
ATOM 2691 C CA . TYR B 1 141 ? -5.645 8.305 0.932 1 88.69 141 TYR B CA 1
ATOM 2692 C C . TYR B 1 141 ? -5.258 8.547 2.385 1 88.69 141 TYR B C 1
ATOM 2694 O O . TYR B 1 141 ? -4.195 9.109 2.664 1 88.69 141 TYR B O 1
ATOM 2702 N N . VAL B 1 142 ? -6.137 8.156 3.277 1 87.62 142 VAL B N 1
ATOM 2703 C CA . VAL B 1 142 ? -5.84 8.148 4.707 1 87.62 142 VAL B CA 1
ATOM 2704 C C . VAL B 1 142 ? -6.285 6.828 5.324 1 87.62 142 VAL B C 1
ATOM 2706 O O . VAL B 1 142 ? -7.375 6.332 5.031 1 87.62 142 VAL B O 1
ATOM 2709 N N . ASP B 1 143 ? -5.406 6.25 6.059 1 84.75 143 ASP B N 1
ATOM 2710 C CA . ASP B 1 143 ? -5.781 5.016 6.746 1 84.75 143 ASP B CA 1
ATOM 2711 C C . ASP B 1 143 ? -5.711 5.188 8.258 1 84.75 143 ASP B C 1
ATOM 2713 O O . ASP B 1 143 ? -4.879 5.945 8.766 1 84.75 143 ASP B O 1
ATOM 2717 N N . VAL B 1 144 ? -6.586 4.496 8.984 1 80.94 144 VAL B N 1
ATOM 2718 C CA . VAL B 1 144 ? -6.695 4.574 10.438 1 80.94 144 VAL B CA 1
ATOM 2719 C C . VAL B 1 144 ? -7.109 3.219 11 1 80.94 144 VAL B C 1
ATOM 2721 O O . VAL B 1 144 ? -7.965 2.539 10.43 1 80.94 144 VAL B O 1
ATOM 2724 N N . PHE B 1 145 ? -6.449 2.885 12.078 1 78.94 145 PHE B N 1
ATOM 2725 C CA . PHE B 1 145 ? -6.922 1.688 12.766 1 78.94 145 PHE B CA 1
ATOM 2726 C C . PHE B 1 145 ? -8.328 1.898 13.312 1 78.94 145 PHE B C 1
ATOM 2728 O O . PHE B 1 145 ? -8.641 2.961 13.852 1 78.94 145 PHE B O 1
ATOM 2735 N N . THR B 1 146 ? -9.086 0.834 13.211 1 82.94 146 THR B N 1
ATOM 2736 C CA . THR B 1 146 ? -10.461 0.933 13.703 1 82.94 146 THR B CA 1
ATOM 2737 C C . THR B 1 146 ? -10.477 1.201 15.203 1 82.94 146 THR B C 1
ATOM 2739 O O . THR B 1 146 ? -11.469 1.707 15.734 1 82.94 146 THR B O 1
ATOM 2742 N N . SER B 1 147 ? -9.406 0.886 15.906 1 77.12 147 SER B N 1
ATOM 2743 C CA . SER B 1 147 ? -9.32 1.111 17.344 1 77.12 147 SER B CA 1
ATOM 2744 C C . SER B 1 147 ? -9.125 2.59 17.672 1 77.12 147 SER B C 1
ATOM 2746 O O . SER B 1 147 ? -9.32 3.018 18.812 1 77.12 147 SER B O 1
ATOM 2748 N N . ASN B 1 148 ? -8.68 3.393 16.688 1 77.88 148 ASN B N 1
ATOM 2749 C CA . ASN B 1 148 ? -8.531 4.832 16.875 1 77.88 148 ASN B CA 1
ATOM 2750 C C . ASN B 1 148 ? -9.836 5.57 16.594 1 77.88 148 ASN B C 1
ATOM 2752 O O . ASN B 1 148 ? -9.961 6.262 15.578 1 77.88 148 ASN B O 1
ATOM 2756 N N . ALA B 1 149 ? -10.703 5.531 17.531 1 81.94 149 ALA B N 1
ATOM 2757 C CA . ALA B 1 149 ? -12.07 6.016 17.344 1 81.94 149 ALA B CA 1
ATOM 2758 C C . ALA B 1 149 ? -12.094 7.527 17.125 1 81.94 149 ALA B C 1
ATOM 2760 O O . ALA B 1 149 ? -12.883 8.031 16.328 1 81.94 149 ALA B O 1
ATOM 2761 N N . LYS B 1 150 ? -11.289 8.234 17.75 1 79.69 150 LYS B N 1
ATOM 2762 C CA . LYS B 1 150 ? -11.273 9.695 17.672 1 79.69 150 LYS B CA 1
ATOM 2763 C C . LYS B 1 150 ? -10.859 10.156 16.266 1 79.69 150 LYS B C 1
ATOM 2765 O O . LYS B 1 150 ? -11.508 11.023 15.68 1 79.69 150 LYS B O 1
ATOM 2770 N N . LEU B 1 151 ? -9.781 9.555 15.789 1 80.38 151 LEU B N 1
ATOM 2771 C CA . LEU B 1 151 ? -9.328 9.922 14.453 1 80.38 151 LEU B CA 1
ATOM 2772 C C . LEU B 1 151 ? -10.336 9.484 13.391 1 80.38 151 LEU B C 1
ATOM 2774 O O . LEU B 1 151 ? -10.547 10.188 12.398 1 80.38 151 LEU B O 1
ATOM 2778 N N . LEU B 1 152 ? -10.883 8.336 13.633 1 85.75 152 LEU B N 1
ATOM 2779 C CA . LEU B 1 152 ? -11.922 7.855 12.727 1 85.75 152 LEU B CA 1
ATOM 2780 C C . LEU B 1 152 ? -13.062 8.859 12.633 1 85.75 152 LEU B C 1
ATOM 2782 O O . LEU B 1 152 ? -13.508 9.195 11.531 1 85.75 152 LEU B O 1
ATOM 2786 N N . GLU B 1 153 ? -13.5 9.336 13.719 1 87.75 153 GLU B N 1
ATOM 2787 C CA . GLU B 1 153 ? -14.578 10.32 13.758 1 87.75 153 GLU B CA 1
ATOM 2788 C C . GLU B 1 153 ? -14.18 11.594 13.023 1 87.75 153 GLU B C 1
ATOM 2790 O O . GLU B 1 153 ? -14.984 12.172 12.289 1 87.75 153 GLU B O 1
ATOM 2795 N N . LEU B 1 154 ? -12.992 12.016 13.227 1 85.19 154 LEU B N 1
ATOM 2796 C CA . LEU B 1 154 ? -12.5 13.211 12.555 1 85.19 154 LEU B CA 1
ATOM 2797 C C . LEU B 1 154 ? -12.531 13.039 11.047 1 85.19 154 LEU B C 1
ATOM 2799 O O . LEU B 1 154 ? -13.039 13.898 10.328 1 85.19 154 LEU B O 1
ATOM 2803 N N . ILE B 1 155 ? -11.977 11.938 10.562 1 88.62 155 ILE B N 1
ATOM 2804 C CA . ILE B 1 155 ? -11.906 11.695 9.133 1 88.62 155 ILE B CA 1
ATOM 2805 C C . ILE B 1 155 ? -13.32 11.617 8.555 1 88.62 155 ILE B C 1
ATOM 2807 O O . ILE B 1 155 ? -13.602 12.219 7.512 1 88.62 155 ILE B O 1
ATOM 2811 N N . GLU B 1 156 ? -14.211 10.945 9.219 1 91.06 156 GLU B N 1
ATOM 2812 C CA . GLU B 1 156 ? -15.586 10.758 8.766 1 91.06 156 GLU B CA 1
ATOM 2813 C C . GLU B 1 156 ? -16.344 12.086 8.75 1 91.06 156 GLU B C 1
ATOM 2815 O O . GLU B 1 156 ? -17.281 12.258 7.969 1 91.06 156 GLU B O 1
ATOM 2820 N N . SER B 1 157 ? -15.914 12.977 9.594 1 89.31 157 SER B N 1
ATOM 2821 C CA . SER B 1 157 ? -16.578 14.273 9.664 1 89.31 157 SER B CA 1
ATOM 2822 C C . SER B 1 157 ? -16.062 15.211 8.578 1 89.31 157 SER B C 1
ATOM 2824 O O . SER B 1 157 ? -16.688 16.234 8.297 1 89.31 157 SER B O 1
ATOM 2826 N N . CYS B 1 158 ? -14.938 14.938 8 1 87.06 158 CYS B N 1
ATOM 2827 C CA . CYS B 1 158 ? -14.359 15.773 6.949 1 87.06 158 CYS B CA 1
ATOM 2828 C C . CYS B 1 158 ? -15.062 15.539 5.621 1 87.06 158 CYS B C 1
ATOM 2830 O O . CYS B 1 158 ? -15.219 14.398 5.184 1 87.06 158 CYS B O 1
ATOM 2832 N N . GLU B 1 159 ? -15.445 16.562 5.039 1 88.62 159 GLU B N 1
ATOM 2833 C CA . GLU B 1 159 ? -16.156 16.469 3.766 1 88.62 159 GLU B CA 1
ATOM 2834 C C . GLU B 1 159 ? -15.25 15.883 2.68 1 88.62 159 GLU B C 1
ATOM 2836 O O . GLU B 1 159 ? -14.062 16.219 2.607 1 88.62 159 GLU B O 1
ATOM 2841 N N . GLY B 1 160 ? -15.844 15.047 1.854 1 92.88 160 GLY B N 1
ATOM 2842 C CA . GLY B 1 160 ? -15.156 14.594 0.654 1 92.88 160 GLY B CA 1
ATOM 2843 C C . GLY B 1 160 ? -14.5 13.234 0.822 1 92.88 160 GLY B C 1
ATOM 2844 O O . GLY B 1 160 ? -14.195 12.562 -0.163 1 92.88 160 GLY B O 1
ATOM 2845 N N . PHE B 1 161 ? -14.219 12.883 2.064 1 93.94 161 PHE B N 1
ATOM 2846 C CA . PHE B 1 161 ? -13.609 11.578 2.281 1 93.94 161 PHE B CA 1
ATOM 2847 C C . PHE B 1 161 ? -14.664 10.477 2.268 1 93.94 161 PHE B C 1
ATOM 2849 O O . PHE B 1 161 ? -15.719 10.609 2.891 1 93.94 161 PHE B O 1
ATOM 2856 N N . GLN B 1 162 ? -14.414 9.422 1.522 1 95.38 162 GLN B N 1
ATOM 2857 C CA . GLN B 1 162 ? -15.242 8.219 1.471 1 95.38 162 GLN B CA 1
ATOM 2858 C C . GLN B 1 162 ? -14.453 6.984 1.875 1 95.38 162 GLN B C 1
ATOM 2860 O O . GLN B 1 162 ? -13.297 6.824 1.476 1 95.38 162 GLN B O 1
ATOM 2865 N N . GLN B 1 163 ? -15.07 6.168 2.713 1 95.62 163 GLN B N 1
ATOM 2866 C CA . GLN B 1 163 ? -14.406 4.91 3.043 1 95.62 163 GLN B CA 1
ATOM 2867 C C . GLN B 1 163 ? -14.289 4.016 1.813 1 95.62 163 GLN B C 1
ATOM 2869 O O . GLN B 1 163 ? -15.273 3.754 1.127 1 95.62 163 GLN B O 1
ATOM 2874 N N . VAL B 1 164 ? -13.125 3.512 1.579 1 94.38 164 VAL B N 1
ATOM 2875 C CA . VAL B 1 164 ? -12.922 2.727 0.367 1 94.38 164 VAL B CA 1
ATOM 2876 C C . VAL B 1 164 ? -12.391 1.342 0.732 1 94.38 164 VAL B C 1
ATOM 2878 O O . VAL B 1 164 ? -12.273 0.467 -0.129 1 94.38 164 VAL B O 1
ATOM 2881 N N . ALA B 1 165 ? -12.016 1.148 1.963 1 93.25 165 ALA B N 1
ATOM 2882 C CA . ALA B 1 165 ? -11.469 -0.151 2.338 1 93.25 165 ALA B CA 1
ATOM 2883 C C . ALA B 1 165 ? -11.672 -0.425 3.826 1 93.25 165 ALA B C 1
ATOM 2885 O O . ALA B 1 165 ? -11.812 0.507 4.621 1 93.25 165 ALA B O 1
ATOM 2886 N N . GLU B 1 166 ? -11.789 -1.561 4.25 1 93.19 166 GLU B N 1
ATOM 2887 C CA . GLU B 1 166 ? -11.609 -2.119 5.586 1 93.19 166 GLU B CA 1
ATOM 2888 C C . GLU B 1 166 ? -10.711 -3.355 5.551 1 93.19 166 GLU B C 1
ATOM 2890 O O . GLU B 1 166 ? -11.148 -4.426 5.117 1 93.19 166 GLU B O 1
ATOM 2895 N N . MET B 1 167 ? -9.5 -3.197 5.953 1 87.94 167 MET B N 1
ATOM 2896 C CA . MET B 1 167 ? -8.438 -4.168 5.688 1 87.94 167 MET B CA 1
ATOM 2897 C C . MET B 1 167 ? -7.988 -4.848 6.973 1 87.94 167 MET B C 1
ATOM 2899 O O . MET B 1 167 ? -7.551 -4.18 7.914 1 87.94 167 MET B O 1
ATOM 2903 N N . PRO B 1 168 ? -8.102 -6.121 6.945 1 85.75 168 PRO B N 1
ATOM 2904 C CA . PRO B 1 168 ? -7.57 -6.84 8.102 1 85.75 168 PRO B CA 1
ATOM 2905 C C . PRO B 1 168 ? -6.043 -6.906 8.109 1 85.75 168 PRO B C 1
ATOM 2907 O O . PRO B 1 168 ? -5.418 -6.824 7.047 1 85.75 168 PRO B O 1
ATOM 2910 N N . GLY B 1 169 ? -5.48 -7.027 9.352 1 75.44 169 GLY B N 1
ATOM 2911 C CA . GLY B 1 169 ? -4.047 -7.199 9.531 1 75.44 169 GLY B CA 1
ATOM 2912 C C . GLY B 1 169 ? -3.676 -7.715 10.906 1 75.44 169 GLY B C 1
ATOM 2913 O O . GLY B 1 169 ? -4.547 -8.117 11.68 1 75.44 169 GLY B O 1
ATOM 2914 N N . ARG B 1 170 ? -2.439 -7.879 11.047 1 70.56 170 ARG B N 1
ATOM 2915 C CA . ARG B 1 170 ? -1.911 -8.32 12.336 1 70.56 170 ARG B CA 1
ATOM 2916 C C . ARG B 1 170 ? -0.733 -7.457 12.773 1 70.56 170 ARG B C 1
ATOM 2918 O O . ARG B 1 170 ? 0.107 -7.086 11.953 1 70.56 170 ARG B O 1
ATOM 2925 N N . THR B 1 171 ? -0.882 -7.172 14.062 1 63.91 171 THR B N 1
ATOM 2926 C CA . THR B 1 171 ? 0.253 -6.445 14.625 1 63.91 171 THR B CA 1
ATOM 2927 C C . THR B 1 171 ? 1.434 -7.387 14.859 1 63.91 171 THR B C 1
ATOM 2929 O O . THR B 1 171 ? 1.3 -8.602 14.719 1 63.91 171 THR B O 1
ATOM 2932 N N . TYR B 1 172 ? 2.51 -6.832 15.109 1 61.16 172 TYR B N 1
ATOM 2933 C CA . TYR B 1 172 ? 3.729 -7.598 15.336 1 61.16 172 TYR B CA 1
ATOM 2934 C C . TYR B 1 172 ? 3.551 -8.578 16.5 1 61.16 172 TYR B C 1
ATOM 2936 O O . TYR B 1 172 ? 4.105 -9.68 16.469 1 61.16 172 TYR B O 1
ATOM 2944 N N . ASP B 1 173 ? 2.805 -8.07 17.422 1 63.22 173 ASP B N 1
ATOM 2945 C CA . ASP B 1 173 ? 2.592 -8.938 18.578 1 63.22 173 ASP B CA 1
ATOM 2946 C C . ASP B 1 173 ? 1.491 -9.961 18.312 1 63.22 173 ASP B C 1
ATOM 2948 O O . ASP B 1 173 ? 1.09 -10.695 19.203 1 63.22 173 ASP B O 1
ATOM 2952 N N . GLY B 1 174 ? 1.027 -9.914 17.109 1 63.62 174 GLY B N 1
ATOM 2953 C CA . GLY B 1 174 ? 0.127 -10.977 16.688 1 63.62 174 GLY B CA 1
ATOM 2954 C C . GLY B 1 174 ? -1.338 -10.609 16.828 1 63.62 174 GLY B C 1
ATOM 2955 O O . GLY B 1 174 ? -2.219 -11.422 16.547 1 63.62 174 GLY B O 1
ATOM 2956 N N . ARG B 1 175 ? -1.637 -9.383 17.25 1 71.25 175 ARG B N 1
ATOM 2957 C CA . ARG B 1 175 ? -3.025 -8.969 17.406 1 71.25 175 ARG B CA 1
ATOM 2958 C C . ARG B 1 175 ? -3.67 -8.664 16.062 1 71.25 175 ARG B C 1
ATOM 2960 O O . ARG B 1 175 ? -3.041 -8.055 15.195 1 71.25 175 ARG B O 1
ATOM 2967 N N . GLU B 1 176 ? -4.824 -9.242 15.953 1 75.44 176 GLU B N 1
ATOM 2968 C CA . GLU B 1 176 ? -5.605 -8.914 14.766 1 75.44 176 GLU B CA 1
ATOM 2969 C C . GLU B 1 176 ? -6.133 -7.48 14.828 1 75.44 176 GLU B C 1
ATOM 2971 O O . GLU B 1 176 ? -6.684 -7.059 15.852 1 75.44 176 GLU B O 1
ATOM 2976 N N . VAL B 1 177 ? -5.82 -6.75 13.844 1 76.12 177 VAL B N 1
ATOM 2977 C CA . VAL B 1 177 ? -6.277 -5.367 13.766 1 76.12 177 VAL B CA 1
ATOM 2978 C C . VAL B 1 177 ? -6.957 -5.117 12.422 1 76.12 177 VAL B C 1
ATOM 2980 O O . VAL B 1 177 ? -6.805 -5.91 11.484 1 76.12 177 VAL B O 1
ATOM 2983 N N . THR B 1 178 ? -7.797 -4.152 12.438 1 83.25 178 THR B N 1
ATOM 2984 C CA . THR B 1 178 ? -8.453 -3.729 11.203 1 83.25 178 THR B CA 1
ATOM 2985 C C . THR B 1 178 ? -8.242 -2.236 10.961 1 83.25 178 THR B C 1
ATOM 2987 O O . THR B 1 178 ? -8.305 -1.436 11.898 1 83.25 178 THR B O 1
ATOM 2990 N N . SER B 1 179 ? -7.895 -1.928 9.695 1 85.06 179 SER B N 1
ATOM 2991 C CA . SER B 1 179 ? -7.777 -0.53 9.297 1 85.06 179 SER B CA 1
ATOM 2992 C C . SER B 1 179 ? -8.883 -0.145 8.312 1 85.06 179 SER B C 1
ATOM 2994 O O . SER B 1 179 ? -9.227 -0.927 7.422 1 85.06 179 SER B O 1
ATOM 2996 N N . LYS B 1 180 ? -9.375 0.978 8.578 1 89.56 180 LYS B N 1
ATOM 2997 C CA . LYS B 1 180 ? -10.211 1.606 7.562 1 89.56 180 LYS B CA 1
ATOM 2998 C C . LYS B 1 180 ? -9.406 2.578 6.707 1 89.56 180 LYS B C 1
ATOM 3000 O O . LYS B 1 180 ? -8.539 3.291 7.219 1 89.56 180 LYS B O 1
ATOM 3005 N N . VAL B 1 181 ? -9.664 2.572 5.418 1 89.75 181 VAL B N 1
ATOM 3006 C CA . VAL B 1 181 ? -9 3.484 4.488 1 89.75 181 VAL B CA 1
ATOM 3007 C C . VAL B 1 181 ? -10.031 4.41 3.848 1 89.75 181 VAL B C 1
ATOM 3009 O O . VAL B 1 181 ? -11.102 3.965 3.436 1 89.75 181 VAL B O 1
ATOM 3012 N N . PHE B 1 182 ? -9.688 5.656 3.82 1 92.38 182 PHE B N 1
ATOM 3013 C CA . PHE B 1 182 ? -10.531 6.676 3.207 1 92.38 182 PHE B CA 1
ATOM 3014 C C . PHE B 1 182 ? -9.82 7.336 2.035 1 92.38 182 PHE B C 1
ATOM 3016 O O . PHE B 1 182 ? -8.586 7.363 1.986 1 92.38 182 PHE B O 1
ATOM 3023 N N . TYR B 1 183 ? -10.656 7.797 1.102 1 92.38 183 TYR B N 1
ATOM 3024 C CA . TYR B 1 183 ? -10.133 8.484 -0.075 1 92.38 183 TYR B CA 1
ATOM 3025 C C . TYR B 1 183 ? -10.898 9.773 -0.338 1 92.38 183 TYR B C 1
ATOM 3027 O O . TYR B 1 183 ? -12.117 9.828 -0.17 1 92.38 183 TYR B O 1
ATOM 3035 N N . LYS B 1 184 ? -10.211 10.797 -0.753 1 93.19 184 LYS B N 1
ATOM 3036 C CA . LYS B 1 184 ? -10.789 12.062 -1.187 1 93.19 184 LYS B CA 1
ATOM 3037 C C . LYS B 1 184 ? -10.156 12.539 -2.494 1 93.19 184 LYS B C 1
ATOM 3039 O O . LYS B 1 184 ? -8.938 12.57 -2.623 1 93.19 184 LYS B O 1
ATOM 3044 N N . HIS B 1 185 ? -10.992 12.906 -3.512 1 91 185 HIS B N 1
ATOM 3045 C CA . HIS B 1 185 ? -10.516 13.625 -4.688 1 91 185 HIS B CA 1
ATOM 3046 C C . HIS B 1 185 ? -10.156 15.062 -4.344 1 91 185 HIS B C 1
ATOM 3048 O O . HIS B 1 185 ? -10.953 15.781 -3.742 1 91 185 HIS B O 1
ATOM 3054 N N . LEU B 1 186 ? -8.93 15.445 -4.637 1 90.06 186 LEU B N 1
ATOM 3055 C CA . LEU B 1 186 ? -8.477 16.781 -4.293 1 90.06 186 LEU B CA 1
ATOM 3056 C C . LEU B 1 186 ? -8.711 17.75 -5.449 1 90.06 186 LEU B C 1
ATOM 3058 O O . LEU B 1 186 ? -8.703 18.969 -5.262 1 90.06 186 LEU B O 1
ATOM 3062 N N . ALA B 1 187 ? -8.602 17.391 -6.785 1 72.88 187 ALA B N 1
ATOM 3063 C CA . ALA B 1 187 ? -8.695 18.297 -7.934 1 72.88 187 ALA B CA 1
ATOM 3064 C C . ALA B 1 187 ? -10.008 19.062 -7.922 1 72.88 187 ALA B C 1
ATOM 3066 O O . ALA B 1 187 ? -10.094 20.172 -8.453 1 72.88 187 ALA B O 1
ATOM 3067 N N . ASP B 1 188 ? -11.086 18.547 -7.516 1 57.06 188 ASP B N 1
ATOM 3068 C CA . ASP B 1 188 ? -12.344 19.266 -7.691 1 57.06 188 ASP B CA 1
ATOM 3069 C C . ASP B 1 188 ? -12.477 20.406 -6.68 1 57.06 188 ASP B C 1
ATOM 3071 O O . ASP B 1 188 ? -13.344 21.266 -6.82 1 57.06 188 ASP B O 1
ATOM 3075 N N . GLU B 1 189 ? -11.695 20.5 -5.59 1 49.72 189 GLU B N 1
ATOM 3076 C CA . GLU B 1 189 ? -12.125 21.422 -4.543 1 49.72 189 GLU B CA 1
ATOM 3077 C C . GLU B 1 189 ? -11.352 22.734 -4.621 1 49.72 189 GLU B C 1
ATOM 3079 O O . GLU B 1 189 ? -10.141 22.734 -4.855 1 49.72 189 GLU B O 1
ATOM 3084 N N . ASN B 1 190 ? -11.914 23.797 -5.051 1 39.78 190 ASN B N 1
ATOM 3085 C CA . ASN B 1 190 ? -11.469 25.172 -4.898 1 39.78 190 ASN B CA 1
ATOM 3086 C C . ASN B 1 190 ? -10.93 25.438 -3.496 1 39.78 190 ASN B C 1
ATOM 3088 O O . ASN B 1 190 ? -11.648 25.25 -2.508 1 39.78 190 ASN B O 1
ATOM 3092 N N . PHE B 1 191 ? -9.75 25.25 -3.188 1 37.53 191 PHE B N 1
ATOM 3093 C CA . PHE B 1 191 ? -9.07 25.641 -1.959 1 37.53 191 PHE B CA 1
ATOM 3094 C C . PHE B 1 191 ? -9.477 27.062 -1.549 1 37.53 191 PHE B C 1
ATOM 3096 O O . PHE B 1 191 ? -9.242 28.016 -2.287 1 37.53 191 PHE B O 1
ATOM 3103 N N . ARG B 1 192 ? -10.492 27.281 -0.78 1 33.22 192 ARG B N 1
ATOM 3104 C CA . ARG B 1 192 ? -10.742 28.594 -0.216 1 33.22 192 ARG B CA 1
ATOM 3105 C C . ARG B 1 192 ? -9.672 28.953 0.813 1 33.22 192 ARG B C 1
ATOM 3107 O O . ARG B 1 192 ? -9.656 28.406 1.918 1 33.22 192 ARG B O 1
ATOM 3114 N N . VAL B 1 193 ? -8.469 29.078 0.536 1 31.91 193 VAL B N 1
ATOM 3115 C CA . VAL B 1 193 ? -7.621 29.781 1.499 1 31.91 193 VAL B CA 1
ATOM 3116 C C . VAL B 1 193 ? -8.18 31.188 1.748 1 31.91 193 VAL B C 1
ATOM 3118 O O . VAL B 1 193 ? -8.234 32 0.832 1 31.91 193 VAL B O 1
ATOM 3121 N N . THR B 1 194 ? -9.156 31.328 2.506 1 26.52 194 THR B N 1
ATOM 3122 C CA . THR B 1 194 ? -9.461 32.719 2.869 1 26.52 194 THR B CA 1
ATOM 3123 C C . THR B 1 194 ? -8.195 33.469 3.244 1 26.52 194 THR B C 1
ATOM 3125 O O . THR B 1 194 ? -7.453 33.062 4.137 1 26.52 194 THR B O 1
ATOM 3128 N N . GLN B 1 195 ? -7.676 34.219 2.305 1 26.88 195 GLN B N 1
ATOM 3129 C CA . GLN B 1 195 ? -6.734 35.312 2.57 1 26.88 195 GLN B CA 1
ATOM 3130 C C . GLN B 1 195 ? -7.117 36.062 3.836 1 26.88 195 GLN B C 1
ATOM 3132 O O . GLN B 1 195 ? -8.297 36.375 4.062 1 26.88 195 GLN B O 1
#

Organism: Lymnaea stagnalis (NCBI:txid6523)

Solvent-accessible surface area (backbone atoms only — not comparable to full-atom values): 21142 Å² total; per-residue (Å²): 123,75,66,80,80,71,78,65,40,82,48,66,46,97,88,64,50,50,32,34,39,31,71,52,48,74,68,52,50,53,47,48,65,66,43,42,45,58,55,39,71,62,68,62,55,69,59,56,38,63,58,16,57,34,37,34,48,40,32,74,69,54,70,61,38,54,62,48,47,50,58,67,46,58,79,30,57,47,34,29,36,26,33,63,92,76,64,45,72,47,30,39,38,36,53,24,70,33,68,81,42,56,30,60,49,29,26,34,53,40,44,47,62,73,66,94,44,71,69,58,48,51,50,52,54,52,49,51,53,55,53,38,43,59,73,60,26,44,28,40,41,48,51,44,49,63,85,42,54,68,45,49,50,52,51,71,67,39,83,70,49,40,80,31,32,53,42,74,37,22,40,78,89,62,46,78,43,46,31,38,30,30,37,28,75,40,70,81,57,80,77,76,72,80,124,124,75,66,79,81,71,76,66,41,81,48,66,46,97,87,64,51,48,32,33,39,32,71,53,49,72,68,52,50,52,48,47,66,66,43,42,45,58,58,39,72,64,73,68,54,31,63,58,30,69,58,12,58,33,37,32,50,43,31,74,71,55,71,62,36,54,60,47,48,48,58,66,46,58,79,28,57,46,33,29,37,25,33,61,90,75,65,43,74,46,31,39,38,35,52,23,69,33,69,80,42,55,24,59,50,29,26,35,50,37,45,44,44,72,62,82,44,71,68,58,48,52,50,51,54,52,48,51,53,54,53,39,41,61,72,59,26,44,28,39,39,47,56,39,47,65,85,43,54,68,57,50,51,51,50,70,67,38,84,69,49,40,80,32,32,52,44,73,39,22,41,78,88,64,46,78,43,44,31,38,28,31,37,27,75,41,69,82,56,79,78,76,71,80,125

Nearest PDB structures (foldseek):
  2j8n-assembly1_A  TM=7.015E-01  e=1.120E-07  Pseudomonas aeruginosa
  7kwq-assembly1_A  TM=6.567E-01  e=2.443E-07  Vibrio cholerae O1 biovar El Tor str. N16961
  2ge3-assembly1_B  TM=7.201E-01  e=7.929E-06  Agrobacterium tumefaciens
  6erd-assembly2_C  TM=7.198E-01  e=1.111E-04  Bacillus cereus ATCC 14579
  5e96-assembly1_A-2  TM=6.298E-01  e=1.046E-04  Enterococcus faecium

Secondary structure (DSSP, 8-state):
------SPEEEE-TTS-EEEEEEPPHHHHHHHHHHHHHHHHT---S---SHHHHHHHHHHHHSSHHHHHHHHHTTS-EEEEEETTT--EEEEEE-PBPSS-SSSSEE--EEEESS--HHHHHHHHHHHHHHHHHTT--EEEEEEETT-HHHHHHHHHSTT-EEEEEEEEE-TTS-EEEEEEEEEE-TTS------/------SPEEEE-TTS-EEEEEEPPHHHHHHHHHHHHHHHHT--SS---THHHHHHHHHHHHSSHHHHHHHHHTTS-EEEEEETTT--EEEEEE-PBPSS-S-TTEE--EEEESS--HHHHHHHHHHHHHHHHHTT--EEEEEEETT-HHHHHHHHHSTT-EEEEEEEEE-TTS-EEEEEEEEEE-TT-------

Foldseek 3Di:
DQPQDDDWDWDAAPVGFTKTKGFDDPVRLVVCLVCLQVVCVVVDDQLVWDDHQVPNVVCVVPVPCSVVVCVQQVVWTKIFIAGPVPRDTFKIKTFGCDPPDPDPQETEMGMGGPDDDLSVVLVVVLVNLVVSVSVPRFKYKTKDWPVSVSNVVSQVPDPFKDWDDWDWDATPVGDITIMIMIMGGSVVDDPPPPD/DQPQDDDWDWDAAPVGFTKTKGFDDPVRLVVCLVCLQVVLVVVDAWLNFDDHQVPNVVCVVPVVCSVVVCVQQVVWTKIFIAGPVPRDTFKIKTFGCDPPDPDPQETRMTMGGPDHDLSVVLVVVLVNLVVSVSVPRFKYKTKDWPVCVSVVVSQVPDPFKDWDDWDWDATPVGDITIMIMIMGGSVVDDPPPPD

Radius of gyration: 22.13 Å; Cα contacts (8 Å, |Δi|>4): 734; chains: 2; bounding box: 36×72×46 Å

Sequence (390 aa):
MAEPLSFPLEMTLPDGTQVTVRLMSDTEKIWLYSNLNTSIDTGFGAIDFRLVDQFRTSLELTGKREAEFLHYMAPAPKYVLERKSDASAMAYILLGKTRFYRGLKQTDPVIVTQFKSLEFDAFCFDLVQSLAKRHGFVGMYVDVFTSNAKLLELIESCEGFQQVAEMPGRTYDGREVTSKVFYKHLADENFRVTQMAEPLSFPLEMTLPDGTQVTVRLMSDTEKIWLYSNLNTSIDTGFGAIDFRLVDQFRTSLELTGKREAEFLHYMAPAPKYVLERKSDASAMAYILLGKTRFYRGLKQTDPVIVTQFKSLEFDAFCFDLVQSLAKRHGFVGMYVDVFTSNAKLLELIESCEGFQQVAEMPGRTYDGREVTSKVFYKHLADENFRVTQ